Protein 8GM4 (pdb70)

B-factor: mean 48.76, std 15.18, range [22.85, 124.58]

Sequence (530 aa):
FHFKEAWKHAIQKAKHMPDPWAEFHLEDIATERATRHRYNAVTGEWLDDEVLIKMASQPFGRGAMRECFRTKKLSNFLHAQQWKGASNYVAKRYIEPVDRRDVYFEDVRLQMEAKLWGEEYNRHKPPKQVDIMQMCIIELKDRPGKPLFHLEHYIEGKYIKYNSNSGFVRDNIRLTPQAFSHFTFERSGHQLIVVDIQGVGDLYTDPQIHTETGTDFGDGNLGVRGMALFFYSHACNRICESMGLAPFDLSPRERDAVNQAKILRGTEEKCKKIGKSILGKVHLAMVRYHEGGRFCEEEWDQESAVFHLEHAANLGELEAIVGLGLMYSQLPHHILADVSLKETEENKTKGFDYLLKAAEAGDRQSMILVARAFDSGQNLSPDRCQDWLEALHWYNTALEMEPRYMMLAREAEMLFTGGYGLEKDPQRSGDLYTQAAEAAMEAMKGRLANQYYQKAEEAWAQDSEEEIREAFRVFDKDGNGYISAAELRHVMTNLGEKLTDEEVDEMIREADIDGDGQVNYEEFVQMMTAK

GO terms:
  GO:0004686 elongation factor-2 kinase activity (F, IDA)
  GO:0005516 calmodulin binding (F, IDA)
  GO:0046777 protein autophosphorylation (P, IDA)
  GO:0004686 elongation factor-2 kinase activity (F, EXP)
  GO:0004672 protein kinase activity (F, TAS)
  GO:0008135 translation factor activity, RNA binding (F, TAS)
  GO:0005737 cytoplasm (C, TAS)
  GO:0006414 translational elongation (P, TAS)
  GO:0005829 cytosol (C, TAS)

Organism: Homo sapiens (NCBI:txid9606)

Radius of gyration: 32.43 Å; Cα contacts (8 Å, |Δi|>4): 938; chains: 2; bounding box: 92×47×81 Å

Secondary structure (DSSP, 8-state):
-TTHHHHHHHHHHHHHSPPTTGGGTGGGSPPEEEEEEEEETTTTEEEEEEEEEEE-SS-SEE-SSEEEEEEEE--SSSSS--GGGPEEEEEEEESS---HHHHHHHHHHHHHHHHHHHHHHTT--SS--EEPP-EEEE-TTSTT--EEEEEE---S-EEE-B-SSS-B-----HHHHHHHHHHHHHTTTSEEEE--EEETTEE-S-EEEESS--SS-TT--THHHHHHHHHH----HHHHHTTPPPP---HHHHHHHH------S-PPP--HHHHHHHHHHHHHHHHHHHHTTT------HHHHHHHHHHHHHTT-HHHHHHHHHHHTT---STTTT------HHHHHHHHHHHHHHHHTT-HHHHHHHHHHHHH-TT--TTS---HHHHHHHHHHHH----HHHHHHHHHHHHHH-BTTBPP-HHHHHHHHHHHHHHHHHTT-HHHHHHHHHHHHHHHT-/-HHHHHHHHHHHH-TT-SSEE-HHHHHHHHHHTT----HHHHHHHHHHH-SS-SSSEEHHHHHHHHT--

Solvent-accessible surface area: 25428 Å² total

InterPro domains:
  IPR004166 Alpha-type protein kinase, alpha-kinase domain [PF02816] (139-318)
  IPR004166 Alpha-type protein kinase, alpha-kinase domain [PS51158] (116-326)
  IPR004166 Alpha-type protein kinase, alpha-kinase domain [SM00811] (121-318)
  IPR011009 Protein kinase-like domain superfamily [SSF56112] (78-329)
  IPR011990 Tetratricopeptide-like helical domain superfamily [G3DSA:1.25.40.10] (519-724)
  IPR017400 Eukaryotic elongation factor 2 kinase [PIRSF038139] (1-725)
  IPR047588 Eukaryotic elongation factor 2 kinase, alpha-kinase domain [cd16967] (103-318)
  IPR051852 Alpha-type Protein Kinase [PTHR45992] (51-688)

Nearest PDB structures (foldseek):
  8gm4-assembly1_A  TM=1.002E+00  e=3.922E-82  Homo sapiens
  8gm5-assembly1_A  TM=1.001E+00  e=1.102E-78  Homo sapiens
  8fny-assembly2_C  TM=9.872E-01  e=1.372E-74  Homo sapiens
  8fny-assembly1_A  TM=9.871E-01  e=5.506E-74  Homo sapiens
  8fo6-assembly1_A  TM=9.799E-01  e=2.144E-74  Homo sapiens

Structure (mmCIF, N/CA/C/O backbone):
data_8GM4
#
_entry.id   8GM4
#
_cell.length_a   80.544
_cell.length_b   60.684
_cell.length_c   88.704
_cell.angle_alpha   90.000
_cell.angle_beta   111.100
_cell.angle_gamma   90.000
#
_symmetry.space_group_name_H-M   'P 1 21 1'
#
loop_
_entity.id
_entity.type
_entity.pdbx_description
1 polymer 'Eukaryotic elongation factor 2 kinase'
2 polymer Calmodulin-1
3 non-polymer "ADENOSINE-5'-DIPHOSPHATE"
4 non-polymer 7-amino-1-cyclopropyl-3-ethyl-2,4-dioxo-1,2,3,4-tetrahydropyrido[2,3-d]pyrimidine-6-carboxamide
5 non-polymer 'ZINC ION'
6 non-polymer 'CALCIUM ION'
7 water water
#
loop_
_atom_site.group_PDB
_atom_site.id
_atom_site.type_symbol
_atom_site.label_atom_id
_atom_site.label_alt_id
_atom_site.label_comp_id
_atom_site.label_asym_id
_atom_site.label_entity_id
_atom_site.label_seq_id
_atom_site.pdbx_PDB_ins_code
_atom_site.Cartn_x
_atom_site.Cartn_y
_atom_site.Cartn_z
_atom_site.occupancy
_atom_site.B_iso_or_equiv
_atom_site.auth_seq_id
_atom_site.auth_comp_id
_atom_site.auth_asym_id
_atom_site.auth_atom_id
_atom_site.pdbx_PDB_model_num
ATOM 1 N N . PHE A 1 10 ? 32.75902 28.63202 23.19006 1.000 88.75840 79 PHE A N 1
ATOM 2 C CA . PHE A 1 10 ? 32.54451 27.42947 22.39459 1.000 90.55840 79 PHE A CA 1
ATOM 3 C C . PHE A 1 10 ? 33.69020 26.43441 22.57010 1.000 92.98840 79 PHE A C 1
ATOM 4 O O . PHE A 1 10 ? 34.41428 26.13254 21.62060 1.000 86.19840 79 PHE A O 1
ATOM 6 N N . HIS A 1 11 ? 33.84898 25.92738 23.79272 1.000 94.01743 80 HIS A N 1
ATOM 7 C CA . HIS A 1 11 ? 34.86223 24.92108 24.08738 1.000 93.35743 80 HIS A CA 1
ATOM 8 C C . HIS A 1 11 ? 34.44274 23.51915 23.66668 1.000 95.15743 80 HIS A C 1
ATOM 9 O O . HIS A 1 11 ? 35.17583 22.56161 23.93782 1.000 92.86743 80 HIS A O 1
ATOM 11 N N . PHE A 1 12 ? 33.28606 23.37593 23.01772 1.000 90.86923 81 PHE A N 1
ATOM 12 C CA . PHE A 1 12 ? 32.80271 22.08050 22.56190 1.000 85.84923 81 PHE A CA 1
ATOM 13 C C . PHE A 1 12 ? 32.42211 22.09079 21.08636 1.000 80.94923 81 PHE A C 1
ATOM 14 O O . PHE A 1 12 ? 31.85264 21.10573 20.60199 1.000 76.66923 81 PHE A O 1
ATOM 22 N N . LYS A 1 13 ? 32.71444 23.17757 20.36415 1.000 71.55806 82 LYS A N 1
ATOM 23 C CA . LYS A 1 13 ? 32.38759 23.24379 18.94259 1.000 75.34806 82 LYS A CA 1
ATOM 24 C C . LYS A 1 13 ? 33.00044 22.08501 18.16693 1.000 75.82806 82 LYS A C 1
ATOM 25 O O . LYS A 1 13 ? 32.39580 21.59391 17.20668 1.000 74.55806 82 LYS A O 1
ATOM 31 N N . GLU A 1 14 ? 34.18820 21.62723 18.57051 1.000 76.37552 83 GLU A N 1
ATOM 32 C CA . GLU A 1 14 ? 34.79763 20.47737 17.90981 1.000 74.88552 83 GLU A CA 1
ATOM 33 C C . GLU A 1 14 ? 34.02830 19.19635 18.20959 1.000 67.52552 83 GLU A C 1
ATOM 34 O O . GLU A 1 14 ? 33.93355 18.30803 17.35406 1.000 72.08552 83 GLU A O 1
ATOM 36 N N . ALA A 1 15 ? 33.47571 19.08034 19.42045 1.000 74.48066 84 ALA A N 1
ATOM 37 C CA . ALA A 1 15 ? 32.67120 17.90924 19.75422 1.000 74.17066 84 ALA A CA 1
ATOM 38 C C . ALA A 1 15 ? 31.41239 17.84610 18.89776 1.000 67.56066 84 ALA A C 1
ATOM 39 O O . ALA A 1 15 ? 30.96514 16.75724 18.51712 1.000 71.22066 84 ALA A O 1
ATOM 41 N N . TRP A 1 16 ? 30.82640 19.00569 18.58477 1.000 66.62810 85 TRP A N 1
ATOM 42 C CA . TRP A 1 16 ? 29.70833 19.04009 17.64704 1.000 69.70810 85 TRP A CA 1
ATOM 43 C C . TRP A 1 16 ? 30.13709 18.55664 16.26734 1.000 64.10810 85 TRP A C 1
ATOM 44 O O . TRP A 1 16 ? 29.43863 17.75329 15.63778 1.000 64.11810 85 TRP A O 1
ATOM 55 N N . LYS A 1 17 ? 31.29177 19.02914 15.78787 1.000 63.96691 86 LYS A N 1
ATOM 56 C CA . LYS A 1 17 ? 31.75426 18.66762 14.45089 1.000 64.12691 86 LYS A CA 1
ATOM 57 C C . LYS A 1 17 ? 32.07775 17.18227 14.35227 1.000 65.47691 86 LYS A C 1
ATOM 58 O O . LYS A 1 17 ? 31.73300 16.53235 13.35821 1.000 65.44691 86 LYS A O 1
ATOM 64 N N . HIS A 1 18 ? 32.74849 16.63164 15.36728 1.000 66.76217 87 HIS A N 1
ATOM 65 C CA . HIS A 1 18 ? 33.10047 15.21581 15.34187 1.000 65.63217 87 HIS A CA 1
ATOM 66 C C . HIS A 1 18 ? 31.85523 14.34067 15.27877 1.000 77.34217 87 HIS A C 1
ATOM 67 O O . HIS A 1 18 ? 31.85593 13.29047 14.62472 1.000 68.49217 87 HIS A O 1
ATOM 74 N N . ALA A 1 19 ? 30.77909 14.76242 15.94743 1.000 69.61309 88 ALA A N 1
ATOM 75 C CA . ALA A 1 19 ? 29.52974 14.01197 15.88855 1.000 62.41309 88 ALA A CA 1
ATOM 76 C C . ALA A 1 19 ? 28.83447 14.20053 14.54550 1.000 63.87309 88 ALA A C 1
ATOM 77 O O . ALA A 1 19 ? 28.27281 13.24700 13.99332 1.000 65.85309 88 ALA A O 1
ATOM 79 N N . ILE A 1 20 ? 28.85681 15.42403 14.00805 1.000 57.30643 89 ILE A N 1
ATOM 80 C CA . ILE A 1 20 ? 28.25319 15.67751 12.70176 1.000 62.96643 89 ILE A CA 1
ATOM 81 C C . ILE A 1 20 ? 28.92015 14.82025 11.63346 1.000 63.89643 89 ILE A C 1
ATOM 82 O O . ILE A 1 20 ? 28.25263 14.27576 10.74470 1.000 68.74643 89 ILE A O 1
ATOM 87 N N . GLN A 1 21 ? 30.24493 14.67106 11.71334 1.000 69.21485 90 GLN A N 1
ATOM 88 C CA . GLN A 1 21 ? 30.96275 13.90074 10.70307 1.000 73.94485 90 GLN A CA 1
ATOM 89 C C . GLN A 1 21 ? 30.71705 12.40649 10.86336 1.000 69.31485 90 GLN A C 1
ATOM 90 O O . GLN A 1 21 ? 30.58589 11.68616 9.86626 1.000 67.75485 90 GLN A O 1
ATOM 96 N N . LYS A 1 22 ? 30.66409 11.91876 12.10595 1.000 70.52583 91 LYS A N 1
ATOM 97 C CA . LYS A 1 22 ? 30.30071 10.52339 12.32907 1.000 62.88583 91 LYS A CA 1
ATOM 98 C C . LYS A 1 22 ? 28.93048 10.22368 11.73560 1.000 72.22583 91 LYS A C 1
ATOM 99 O O . LYS A 1 22 ? 28.75323 9.22609 11.02871 1.000 72.68583 91 LYS A O 1
ATOM 105 N N . ALA A 1 23 ? 27.95581 11.10383 11.98744 1.000 76.72214 92 ALA A N 1
ATOM 106 C CA . ALA A 1 23 ? 26.60222 10.89586 11.47972 1.000 75.26214 92 ALA A CA 1
ATOM 107 C C . ALA A 1 23 ? 26.57531 10.83507 9.95758 1.000 62.50214 92 ALA A C 1
ATOM 108 O O . ALA A 1 23 ? 25.86277 10.00798 9.37651 1.000 72.94214 92 ALA A O 1
ATOM 110 N N . LYS A 1 24 ? 27.34564 11.70143 9.29284 1.000 71.30722 93 LYS A N 1
ATOM 111 C CA . LYS A 1 24 ? 27.40473 11.67865 7.83493 1.000 71.29722 93 LYS A CA 1
ATOM 112 C C . LYS A 1 24 ? 27.96199 10.36597 7.30085 1.000 59.27722 93 LYS A C 1
ATOM 113 O O . LYS A 1 24 ? 27.80215 10.07566 6.11071 1.000 76.18722 93 LYS A O 1
ATOM 119 N N . HIS A 1 25 ? 28.60786 9.56814 8.15118 1.000 65.02299 94 HIS A N 1
ATOM 120 C CA . HIS A 1 25 ? 29.15733 8.28245 7.75307 1.000 68.72299 94 HIS A CA 1
ATOM 121 C C . HIS A 1 25 ? 28.44299 7.09590 8.38545 1.000 71.67299 94 HIS A C 1
ATOM 122 O O . HIS A 1 25 ? 28.75749 5.95246 8.03756 1.000 68.90299 94 HIS A O 1
ATOM 129 N N . MET A 1 26 ? 27.50189 7.32820 9.29842 1.000 71.05837 95 MET A N 1
ATOM 130 C CA . MET A 1 26 ? 26.72290 6.22732 9.84698 1.000 60.38837 95 MET A CA 1
ATOM 131 C C . MET A 1 26 ? 25.72376 5.72855 8.80687 1.000 61.91837 95 MET A C 1
ATOM 132 O O . MET A 1 26 ? 25.15823 6.52679 8.05245 1.000 64.14837 95 MET A O 1
ATOM 137 N N . PRO A 1 27 ? 25.48702 4.42435 8.73912 1.000 64.27456 96 PRO A N 1
ATOM 138 C CA . PRO A 1 27 ? 24.51019 3.90194 7.78339 1.000 59.45456 96 PRO A CA 1
ATOM 139 C C . PRO A 1 27 ? 23.08511 4.03356 8.29713 1.000 61.56456 96 PRO A C 1
ATOM 140 O O . PRO A 1 27 ? 22.82569 4.05333 9.50338 1.000 56.00456 96 PRO A O 1
ATOM 144 N N . ASP A 1 28 ? 22.15942 4.13652 7.35201 1.000 53.82390 97 ASP A N 1
ATOM 145 C CA . ASP A 1 28 ? 20.73842 4.13790 7.66572 1.000 46.97390 97 ASP A CA 1
ATOM 146 C C . ASP A 1 28 ? 20.35847 2.79678 8.28552 1.000 43.67390 97 ASP A C 1
ATOM 147 O O . ASP A 1 28 ? 20.53758 1.75475 7.63883 1.000 45.20390 97 ASP A O 1
ATOM 152 N N . PRO A 1 29 ? 19.84296 2.76775 9.51860 1.000 46.59426 98 PRO A N 1
ATOM 153 C CA . PRO A 1 29 ? 19.43934 1.48095 10.10909 1.000 43.19426 98 PRO A CA 1
ATOM 154 C C . PRO A 1 29 ? 18.27453 0.82470 9.39328 1.000 38.18426 98 PRO A C 1
ATOM 155 O O . PRO A 1 29 ? 18.04291 -0.37369 9.59341 1.000 41.41426 98 PRO A O 1
ATOM 159 N N . TRP A 1 30 ? 17.54014 1.56413 8.56255 1.000 39.11087 99 TRP A N 1
ATOM 160 C CA . TRP A 1 30 ? 16.39014 1.03400 7.84374 1.000 40.22087 99 TRP A CA 1
ATOM 161 C C . TRP A 1 30 ? 16.68145 0.81089 6.36269 1.000 44.69087 99 TRP A C 1
ATOM 162 O O . TRP A 1 30 ? 15.74801 0.66152 5.56719 1.000 43.22087 99 TRP A O 1
ATOM 173 N N . ALA A 1 31 ? 17.96095 0.78194 5.97757 1.000 35.62914 100 ALA A N 1
ATOM 174 C CA . ALA A 1 31 ? 18.30612 0.60651 4.57049 1.000 44.56914 100 ALA A CA 1
ATOM 175 C C . ALA A 1 31 ? 17.81026 -0.73156 4.04028 1.000 41.96914 100 ALA A C 1
ATOM 176 O O . ALA A 1 31 ? 17.35380 -0.82118 2.89486 1.000 40.18914 100 ALA A O 1
ATOM 178 N N . GLU A 1 32 ? 17.87537 -1.77906 4.86804 1.000 38.34873 101 GLU A N 1
ATOM 179 C CA . GLU A 1 32 ? 17.46935 -3.11496 4.44353 1.000 35.87873 101 GLU A CA 1
ATOM 180 C C . GLU A 1 32 ? 15.99470 -3.18970 4.06794 1.000 43.59873 101 GLU A C 1
ATOM 181 O O . GLU A 1 32 ? 15.59375 -4.12698 3.37021 1.000 39.71873 101 GLU A O 1
ATOM 187 N N . PHE A 1 33 ? 15.17832 -2.23487 4.51647 1.000 38.56167 102 PHE A N 1
ATOM 188 C CA . PHE A 1 33 ? 13.74745 -2.25674 4.24182 1.000 36.90167 102 PHE A CA 1
ATOM 189 C C . PHE A 1 33 ? 13.36903 -1.50688 2.97118 1.000 29.84167 102 PHE A C 1
ATOM 190 O O . PHE A 1 33 ? 12.22514 -1.62911 2.52090 1.000 40.10167 102 PHE A O 1
ATOM 198 N N . HIS A 1 34 ? 14.29599 -0.74464 2.39021 1.000 37.99999 103 HIS A N 1
ATOM 199 C CA . HIS A 1 34 ? 14.11684 -0.11764 1.07891 1.000 42.67999 103 HIS A CA 1
ATOM 200 C C . HIS A 1 34 ? 12.80942 0.67047 1.00123 1.000 39.76999 103 HIS A C 1
ATOM 201 O O . HIS A 1 34 ? 12.02504 0.53905 0.05865 1.000 40.86999 103 HIS A O 1
ATOM 208 N N . LEU A 1 35 ? 12.57673 1.50484 2.01636 1.000 36.54581 104 LEU A N 1
ATOM 209 C CA . LEU A 1 35 ? 11.37552 2.33055 2.03310 1.000 38.13581 104 LEU A CA 1
ATOM 210 C C . LEU A 1 35 ? 11.36444 3.35296 0.90476 1.000 35.01581 104 LEU A C 1
ATOM 211 O O . LEU A 1 35 ? 10.28619 3.81327 0.51483 1.000 38.69581 104 LEU A O 1
ATOM 216 N N . GLU A 1 36 ? 12.53505 3.70591 0.36526 1.000 32.71201 105 GLU A N 1
ATOM 217 C CA . GLU A 1 36 ? 12.59963 4.62909 -0.76287 1.000 37.15201 105 GLU A CA 1
ATOM 218 C C . GLU A 1 36 ? 11.88942 4.09072 -1.99885 1.000 40.09201 105 GLU A C 1
ATOM 219 O O . GLU A 1 36 ? 11.45496 4.88433 -2.84161 1.000 33.91201 105 GLU A O 1
ATOM 225 N N . ASP A 1 37 ? 11.76156 2.76539 -2.12712 1.000 36.09848 106 ASP A N 1
ATOM 226 C CA . ASP A 1 37 ? 11.10241 2.17103 -3.28515 1.000 44.04848 106 ASP A CA 1
ATOM 227 C C . ASP A 1 37 ? 9.58416 2.22476 -3.19572 1.000 40.23848 106 ASP A C 1
ATOM 228 O O . ASP A 1 37 ? 8.91047 2.01708 -4.21113 1.000 37.43848 106 ASP A O 1
ATOM 233 N N . ILE A 1 38 ? 9.03309 2.49113 -2.01118 1.000 39.04223 107 ILE A N 1
ATOM 234 C CA . ILE A 1 38 ? 7.58763 2.57731 -1.85746 1.000 36.05223 107 ILE A CA 1
ATOM 235 C C . ILE A 1 38 ? 7.06969 3.81583 -2.57645 1.000 39.37223 107 ILE A C 1
ATOM 236 O O . ILE A 1 38 ? 7.70729 4.87921 -2.56542 1.000 36.99223 107 ILE A O 1
ATOM 241 N N . ALA A 1 39 ? 5.90895 3.68119 -3.21536 1.000 32.58964 108 ALA A N 1
ATOM 242 C CA . ALA A 1 39 ? 5.31484 4.80427 -3.92690 1.000 37.79964 108 ALA A CA 1
ATOM 243 C C . ALA A 1 39 ? 5.02020 5.94787 -2.96508 1.000 37.02964 108 ALA A C 1
ATOM 244 O O . ALA A 1 39 ? 4.45091 5.74357 -1.88818 1.000 37.62964 108 ALA A O 1
ATOM 246 N N . THR A 1 40 ? 5.41686 7.15299 -3.35971 1.000 35.34379 109 THR A N 1
ATOM 247 C CA . THR A 1 40 ? 5.24847 8.32198 -2.51216 1.000 32.83379 109 THR A CA 1
ATOM 248 C C . THR A 1 40 ? 3.77182 8.67300 -2.36675 1.000 41.54379 109 THR A C 1
ATOM 249 O O . THR A 1 40 ? 2.96835 8.48309 -3.28484 1.000 34.66379 109 THR A O 1
ATOM 253 N N . GLU A 1 41 ? 3.41848 9.18564 -1.19092 1.000 33.47772 110 GLU A N 1
ATOM 254 C CA . GLU A 1 41 ? 2.05031 9.56495 -0.87846 1.000 33.28772 110 GLU A CA 1
ATOM 255 C C . GLU A 1 41 ? 2.02824 10.97453 -0.30413 1.000 31.73772 110 GLU A C 1
ATOM 256 O O . GLU A 1 41 ? 2.96545 11.40009 0.37797 1.000 28.41772 110 GLU A O 1
ATOM 262 N N . ARG A 1 42 ? 0.94929 11.69775 -0.59332 1.000 29.35075 111 ARG A N 1
ATOM 263 C CA . ARG A 1 42 ? 0.76946 13.05436 -0.09359 1.000 28.41075 111 ARG A CA 1
ATOM 264 C C . ARG A 1 42 ? -0.04224 13.03178 1.19277 1.000 37.95075 111 ARG A C 1
ATOM 265 O O . ARG A 1 42 ? -0.97208 12.23362 1.34005 1.000 36.50075 111 ARG A O 1
ATOM 273 N N . ALA A 1 43 ? 0.30829 13.92046 2.11906 1.000 33.24316 112 ALA A N 1
ATOM 274 C CA . ALA A 1 43 ? -0.40428 14.01374 3.38232 1.000 34.85316 112 ALA A CA 1
ATOM 275 C C . ALA A 1 43 ? -0.36712 15.44709 3.88814 1.000 31.75316 112 ALA A C 1
ATOM 276 O O . ALA A 1 43 ? 0.57108 16.19967 3.60982 1.000 31.99316 112 ALA A O 1
ATOM 278 N N . THR A 1 44 ? -1.40213 15.81305 4.63655 1.000 32.90863 113 THR A N 1
ATOM 279 C CA . THR A 1 44 ? -1.43059 17.06101 5.38486 1.000 35.31863 113 THR A CA 1
ATOM 280 C C . THR A 1 44 ? -0.98529 16.76795 6.81270 1.000 35.14863 113 THR A C 1
ATOM 281 O O . THR A 1 44 ? -1.55152 15.89078 7.47519 1.000 31.33863 113 THR A O 1
ATOM 285 N N . ARG A 1 45 ? 0.03235 17.48722 7.27637 1.000 31.80464 114 ARG A N 1
ATOM 286 C CA . ARG A 1 45 ? 0.55836 17.31730 8.62199 1.000 35.59464 114 ARG A CA 1
ATOM 287 C C . ARG A 1 45 ? 0.00458 18.39882 9.54134 1.000 37.11464 114 ARG A C 1
ATOM 288 O O . ARG A 1 45 ? -0.04768 19.57525 9.17137 1.000 31.42464 114 ARG A O 1
ATOM 296 N N . HIS A 1 46 ? -0.41618 17.98976 10.73831 1.000 34.31878 115 HIS A N 1
ATOM 297 C CA . HIS A 1 46 ? -0.91055 18.89853 11.76953 1.000 32.61878 115 HIS A CA 1
ATOM 298 C C . HIS A 1 46 ? 0.02536 18.80888 12.96881 1.000 30.81878 115 HIS A C 1
ATOM 299 O O . HIS A 1 46 ? 0.12493 17.75448 13.60449 1.000 29.40878 115 HIS A O 1
ATOM 306 N N . ARG A 1 47 ? 0.70819 19.90765 13.27724 1.000 28.29315 116 ARG A N 1
ATOM 307 C CA . ARG A 1 47 ? 1.61974 19.97598 14.40948 1.000 33.45315 116 ARG A CA 1
ATOM 308 C C . ARG A 1 47 ? 1.05119 20.92074 15.45807 1.000 35.38315 116 ARG A C 1
ATOM 309 O O . ARG A 1 47 ? 0.48778 21.96729 15.12461 1.000 32.58315 116 ARG A O 1
ATOM 317 N N . TYR A 1 48 ? 1.19609 20.54089 16.72292 1.000 31.99658 117 TYR A N 1
ATOM 318 C CA . TYR A 1 48 ? 0.55659 21.22218 17.83710 1.000 26.59658 117 TYR A CA 1
ATOM 319 C C . TYR A 1 48 ? 1.58937 21.97748 18.66205 1.000 28.70658 117 TYR A C 1
ATOM 320 O O . TYR A 1 48 ? 2.75015 21.56826 18.76375 1.000 29.80658 117 TYR A O 1
ATOM 329 N N . ASN A 1 49 ? 1.15644 23.09634 19.23937 1.000 29.19709 118 ASN A N 1
ATOM 330 C CA . ASN A 1 49 ? 1.94991 23.86028 20.19746 1.000 29.62709 118 ASN A CA 1
ATOM 331 C C . ASN A 1 49 ? 1.18227 23.86334 21.51415 1.000 32.60709 118 ASN A C 1
ATOM 332 O O . ASN A 1 49 ? 0.09618 24.44491 21.60228 1.000 34.40709 118 ASN A O 1
ATOM 337 N N . ALA A 1 50 ? 1.74208 23.20731 22.53341 1.000 33.10025 119 ALA A N 1
ATOM 338 C CA . ALA A 1 50 ? 1.01714 23.03860 23.78822 1.000 32.61025 119 ALA A CA 1
ATOM 339 C C . ALA A 1 50 ? 0.98480 24.32509 24.60521 1.000 34.95025 119 ALA A C 1
ATOM 340 O O . ALA A 1 50 ? 0.04578 24.54044 25.37939 1.000 35.45025 119 ALA A O 1
ATOM 342 N N . VAL A 1 51 ? 1.98699 25.19055 24.44502 1.000 38.06737 120 VAL A N 1
ATOM 343 C CA . VAL A 1 51 ? 1.99904 26.45466 25.17622 1.000 44.34737 120 VAL A CA 1
ATOM 344 C C . VAL A 1 51 ? 0.93946 27.40470 24.62918 1.000 40.05737 120 VAL A C 1
ATOM 345 O O . VAL A 1 51 ? 0.22427 28.06487 25.39151 1.000 37.59737 120 VAL A O 1
ATOM 349 N N . THR A 1 52 ? 0.81751 27.48727 23.30595 1.000 34.74615 121 THR A N 1
ATOM 350 C CA . THR A 1 52 ? -0.15268 28.37227 22.67870 1.000 32.92615 121 THR A CA 1
ATOM 351 C C . THR A 1 52 ? -1.49886 27.70883 22.42011 1.000 34.42615 121 THR A C 1
ATOM 352 O O . THR A 1 52 ? -2.50087 28.41652 22.26782 1.000 34.82615 121 THR A O 1
ATOM 356 N N . GLY A 1 53 ? -1.55202 26.37946 22.37083 1.000 33.96661 122 GLY A N 1
ATOM 357 C CA . GLY A 1 53 ? -2.78141 25.70463 22.00017 1.000 35.49661 122 GLY A CA 1
ATOM 358 C C . GLY A 1 53 ? -3.13854 25.81762 20.53577 1.000 29.56661 122 GLY A C 1
ATOM 359 O O . GLY A 1 53 ? -4.28134 25.54352 20.16010 1.000 39.88661 122 GLY A O 1
ATOM 360 N N . GLU A 1 54 ? -2.19143 26.21043 19.69209 1.000 28.78279 123 GLU A N 1
ATOM 361 C CA . GLU A 1 54 ? -2.45268 26.44300 18.28111 1.000 38.95279 123 GLU A CA 1
ATOM 362 C C . GLU A 1 54 ? -1.88237 25.30719 17.44074 1.000 37.33279 123 GLU A C 1
ATOM 363 O O . GLU A 1 54 ? -0.91692 24.64391 17.83054 1.000 34.69279 123 GLU A O 1
ATOM 369 N N . TRP A 1 55 ? -2.49825 25.08800 16.28309 1.000 33.53271 124 TRP A N 1
ATOM 370 C CA . TRP A 1 55 ? -2.08010 24.06355 15.33858 1.000 30.79271 124 TRP A CA 1
ATOM 371 C C . TRP A 1 55 ? -1.48572 24.71454 14.09615 1.000 36.02271 124 TRP A C 1
ATOM 372 O O . TRP A 1 55 ? -1.95371 25.76779 13.65096 1.000 36.01271 124 TRP A O 1
ATOM 383 N N . LEU A 1 56 ? -0.45047 24.08869 13.54158 1.000 33.45392 125 LEU A N 1
ATOM 384 C CA . LEU A 1 56 ? 0.14404 24.51418 12.27990 1.000 38.01392 125 LEU A CA 1
ATOM 385 C C . LEU A 1 56 ? 0.04394 23.37002 11.28078 1.000 42.63392 125 LEU A C 1
ATOM 386 O O . LEU A 1 56 ? 0.45843 22.24377 11.57667 1.000 33.97392 125 LEU A O 1
ATOM 391 N N . ASP A 1 57 ? -0.50745 23.65812 10.10556 1.000 38.63686 126 ASP A N 1
ATOM 392 C CA . ASP A 1 57 ? -0.70753 22.66209 9.06456 1.000 37.25686 126 ASP A CA 1
ATOM 393 C C . ASP A 1 57 ? 0.22229 22.92726 7.89149 1.000 37.59686 126 ASP A C 1
ATOM 394 O O . ASP A 1 57 ? 0.45370 24.08030 7.51750 1.000 41.32686 126 ASP A O 1
ATOM 399 N N . ASP A 1 58 ? 0.75427 21.85073 7.31530 1.000 31.36183 127 ASP A N 1
ATOM 400 C CA . ASP A 1 58 ? 1.57240 21.94126 6.11128 1.000 28.93183 127 ASP A CA 1
ATOM 401 C C . ASP A 1 58 ? 1.43676 20.63768 5.32993 1.000 42.81183 127 ASP A C 1
ATOM 402 O O . ASP A 1 58 ? 0.88291 19.64924 5.82378 1.000 30.77183 127 ASP A O 1
ATOM 407 N N . GLU A 1 59 ? 1.93964 20.65082 4.09561 1.000 36.85714 128 GLU A N 1
ATOM 408 C CA . GLU A 1 59 ? 1.83233 19.51731 3.19255 1.000 32.88714 128 GLU A CA 1
ATOM 409 C C . GLU A 1 59 ? 3.16655 18.78137 3.15557 1.000 35.91714 128 GLU A C 1
ATOM 410 O O . GLU A 1 59 ? 4.22874 19.40764 3.04663 1.000 31.74714 128 GLU A O 1
ATOM 416 N N . VAL A 1 60 ? 3.11497 17.44963 3.26737 1.000 34.10291 129 VAL A N 1
ATOM 417 C CA . VAL A 1 60 ? 4.31613 16.62776 3.33603 1.000 29.46291 129 VAL A CA 1
ATOM 418 C C . VAL A 1 60 ? 4.18190 15.45656 2.37248 1.000 30.70291 129 VAL A C 1
ATOM 419 O O . VAL A 1 60 ? 3.09166 15.12479 1.90205 1.000 30.74291 129 VAL A O 1
ATOM 423 N N . LEU A 1 61 ? 5.32033 14.83483 2.08293 1.000 28.48894 130 LEU A N 1
ATOM 424 C CA . LEU A 1 61 ? 5.39499 13.63710 1.25942 1.000 34.18894 130 LEU A CA 1
ATOM 425 C C . LEU A 1 61 ? 5.94702 12.49808 2.10412 1.000 39.68894 130 LEU A C 1
ATOM 426 O O . LEU A 1 61 ? 6.95613 12.66922 2.79714 1.000 35.24894 130 LEU A O 1
ATOM 431 N N . ILE A 1 62 ? 5.28363 11.34112 2.05663 1.000 30.21981 131 ILE A N 1
ATOM 432 C CA . ILE A 1 62 ? 5.61677 10.22775 2.93551 1.000 28.99981 131 ILE A CA 1
ATOM 433 C C . ILE A 1 62 ? 5.73788 8.93668 2.13900 1.000 36.01981 131 ILE A C 1
ATOM 434 O O . ILE A 1 62 ? 5.08274 8.74267 1.10902 1.000 32.02981 131 ILE A O 1
ATOM 439 N N . LYS A 1 63 ? 6.58910 8.04470 2.63920 1.000 32.62642 132 LYS A N 1
ATOM 440 C CA . LYS A 1 63 ? 6.71472 6.68046 2.13758 1.000 29.36642 132 LYS A CA 1
ATOM 441 C C . LYS A 1 63 ? 6.55461 5.75503 3.33491 1.000 34.43642 132 LYS A C 1
ATOM 442 O O . LYS A 1 63 ? 7.45200 5.66634 4.17919 1.000 31.14642 132 LYS A O 1
ATOM 448 N N . MET A 1 64 ? 5.41240 5.08493 3.42173 1.000 33.23096 133 MET A N 1
ATOM 449 C CA . MET A 1 64 ? 5.07377 4.26086 4.57188 1.000 30.40096 133 MET A CA 1
ATOM 450 C C . MET A 1 64 ? 5.05424 2.78776 4.19054 1.000 34.13096 133 MET A C 1
ATOM 451 O O . MET A 1 64 ? 4.49681 2.41130 3.15563 1.000 35.77096 133 MET A O 1
ATOM 456 N N . ALA A 1 65 ? 5.66418 1.96130 5.03735 1.000 35.91375 134 ALA A N 1
ATOM 457 C CA . ALA A 1 65 ? 5.63400 0.52187 4.83509 1.000 33.96375 134 ALA A CA 1
ATOM 458 C C . ALA A 1 65 ? 4.20215 0.00579 4.89803 1.000 35.32375 134 ALA A C 1
ATOM 459 O O . ALA A 1 65 ? 3.35415 0.53538 5.62090 1.000 39.68375 134 ALA A O 1
ATOM 461 N N . SER A 1 66 ? 3.93829 -1.04977 4.13110 1.000 38.45139 135 SER A N 1
ATOM 462 C CA . SER A 1 66 ? 2.58941 -1.59143 4.06220 1.000 42.62139 135 SER A CA 1
ATOM 463 C C . SER A 1 66 ? 2.22179 -2.39841 5.29713 1.000 32.47139 135 SER A C 1
ATOM 464 O O . SER A 1 66 ? 1.03262 -2.63097 5.53361 1.000 41.22139 135 SER A O 1
ATOM 467 N N . GLN A 1 67 ? 3.20338 -2.82973 6.08737 1.000 40.94927 136 GLN A N 1
ATOM 468 C CA . GLN A 1 67 ? 2.92777 -3.70067 7.21670 1.000 40.67927 136 GLN A CA 1
ATOM 469 C C . GLN A 1 67 ? 3.57599 -3.16204 8.48362 1.000 39.21927 136 GLN A C 1
ATOM 470 O O . GLN A 1 67 ? 4.68660 -2.61767 8.43245 1.000 37.52927 136 GLN A O 1
ATOM 476 N N . PRO A 1 68 ? 2.91345 -3.30873 9.63239 1.000 34.93718 137 PRO A N 1
ATOM 477 C CA . PRO A 1 68 ? 3.48390 -2.80034 10.88634 1.000 42.53718 137 PRO A CA 1
ATOM 478 C C . PRO A 1 68 ? 4.67345 -3.62948 11.34926 1.000 39.47718 137 PRO A C 1
ATOM 479 O O . PRO A 1 68 ? 4.66009 -4.85970 11.27835 1.000 43.29718 137 PRO A O 1
ATOM 483 N N . PHE A 1 69 ? 5.70229 -2.93952 11.84815 1.000 36.91786 138 PHE A N 1
ATOM 484 C CA . PHE A 1 69 ? 6.88740 -3.58860 12.39992 1.000 34.83786 138 PHE A CA 1
ATOM 485 C C . PHE A 1 69 ? 6.78986 -3.81541 13.90109 1.000 42.34786 138 PHE A C 1
ATOM 486 O O . PHE A 1 69 ? 7.62426 -4.53211 14.46509 1.000 40.28786 138 PHE A O 1
ATOM 494 N N . GLY A 1 70 ? 5.80053 -3.22344 14.55134 1.000 40.38854 139 GLY A N 1
ATOM 495 C CA . GLY A 1 70 ? 5.60945 -3.40833 15.97315 1.000 37.43854 139 GLY A CA 1
ATOM 496 C C . GLY A 1 70 ? 4.24279 -2.90990 16.37285 1.000 36.29854 139 GLY A C 1
ATOM 497 O O . GLY A 1 70 ? 3.62258 -2.10596 15.66797 1.000 39.63854 139 GLY A O 1
ATOM 498 N N . ARG A 1 71 ? 3.77795 -3.39835 17.51644 1.000 38.36237 140 ARG A N 1
ATOM 499 C CA . ARG A 1 71 ? 2.43000 -3.07424 17.95397 1.000 44.08237 140 ARG A CA 1
ATOM 500 C C . ARG A 1 71 ? 2.32917 -3.25047 19.45919 1.000 49.10237 140 ARG A C 1
ATOM 501 O O . ARG A 1 71 ? 3.20083 -3.83949 20.10605 1.000 45.60237 140 ARG A O 1
ATOM 509 N N . GLY A 1 72 ? 1.24178 -2.71733 20.00056 1.000 51.28295 141 GLY A N 1
ATOM 510 C CA . GLY A 1 72 ? 0.79584 -2.95210 21.35291 1.000 41.13295 141 GLY A CA 1
ATOM 511 C C . GLY A 1 72 ? -0.63359 -3.46096 21.34515 1.000 43.60295 141 GLY A C 1
ATOM 512 O O . GLY A 1 72 ? -1.12318 -4.00389 20.35022 1.000 38.30295 141 GLY A O 1
ATOM 513 N N . ALA A 1 73 ? -1.30497 -3.27377 22.48122 1.000 38.73366 142 ALA A N 1
ATOM 514 C CA . ALA A 1 73 ? -2.68750 -3.72401 22.60588 1.000 41.43366 142 ALA A CA 1
ATOM 515 C C . ALA A 1 73 ? -3.63529 -2.86904 21.77104 1.000 40.46366 142 ALA A C 1
ATOM 516 O O . ALA A 1 73 ? -4.62543 -3.38175 21.23437 1.000 41.65366 142 ALA A O 1
ATOM 518 N N . MET A 1 74 ? -3.34685 -1.57518 21.63509 1.000 42.87692 143 MET A N 1
ATOM 519 C CA . MET A 1 74 ? -4.24548 -0.65275 20.95401 1.000 44.71692 143 MET A CA 1
ATOM 520 C C . MET A 1 74 ? -3.68996 -0.07542 19.66157 1.000 38.10692 143 MET A C 1
ATOM 521 O O . MET A 1 74 ? -4.47386 0.26159 18.77226 1.000 44.03692 143 MET A O 1
ATOM 526 N N . ARG A 1 75 ? -2.37073 0.04493 19.52583 1.000 36.17574 144 ARG A N 1
ATOM 527 C CA . ARG A 1 75 ? -1.77702 0.79090 18.42552 1.000 41.97574 144 ARG A CA 1
ATOM 528 C C . ARG A 1 75 ? -0.66664 -0.01137 17.75901 1.000 38.71574 144 ARG A C 1
ATOM 529 O O . ARG A 1 75 ? 0.03839 -0.78871 18.40810 1.000 33.59574 144 ARG A O 1
ATOM 537 N N . GLU A 1 76 ? -0.51775 0.19608 16.44942 1.000 37.68309 145 GLU A N 1
ATOM 538 C CA . GLU A 1 76 ? 0.51884 -0.43621 15.64706 1.000 42.35309 145 GLU A CA 1
ATOM 539 C C . GLU A 1 76 ? 1.38948 0.63125 14.99401 1.000 44.67309 145 GLU A C 1
ATOM 540 O O . GLU A 1 76 ? 0.92571 1.73504 14.68888 1.000 31.99309 145 GLU A O 1
ATOM 546 N N . CYS A 1 77 ? 2.65493 0.28583 14.76681 1.000 34.39436 146 CYS A N 1
ATOM 547 C CA . CYS A 1 77 ? 3.65877 1.21984 14.27675 1.000 33.65436 146 CYS A CA 1
ATOM 548 C C . CYS A 1 77 ? 4.13770 0.80295 12.89215 1.000 36.90436 146 CYS A C 1
ATOM 549 O O . CYS A 1 77 ? 4.35338 -0.38264 12.63257 1.000 33.76436 146 CYS A O 1
ATOM 552 N N . PHE A 1 78 ? 4.31059 1.78518 12.01023 1.000 29.93265 147 PHE A N 1
ATOM 553 C CA . PHE A 1 78 ? 4.75237 1.56425 10.64042 1.000 31.50265 147 PHE A CA 1
ATOM 554 C C . PHE A 1 78 ? 6.03779 2.33708 10.37688 1.000 38.75265 147 PHE A C 1
ATOM 555 O O . PHE A 1 78 ? 6.16207 3.50430 10.76464 1.000 33.89265 147 PHE A O 1
ATOM 563 N N . ARG A 1 79 ? 6.98300 1.69211 9.69659 1.000 32.33801 148 ARG A N 1
ATOM 564 C CA . ARG A 1 79 ? 8.21985 2.36353 9.32039 1.000 32.70801 148 ARG A CA 1
ATOM 565 C C . ARG A 1 79 ? 7.94297 3.36091 8.20242 1.000 32.99801 148 ARG A C 1
ATOM 566 O O . ARG A 1 79 ? 7.33459 3.01646 7.18461 1.000 34.75801 148 ARG A O 1
ATOM 574 N N . THR A 1 80 ? 8.38343 4.60296 8.39190 1.000 29.61988 149 THR A N 1
ATOM 575 C CA . THR A 1 80 ? 8.01671 5.68012 7.48419 1.000 32.93988 149 THR A CA 1
ATOM 576 C C . THR A 1 80 ? 9.21773 6.57049 7.20480 1.000 32.84988 149 THR A C 1
ATOM 577 O O . THR A 1 80 ? 10.04445 6.81666 8.08867 1.000 36.29988 149 THR A O 1
ATOM 581 N N . LYS A 1 81 ? 9.30897 7.04287 5.96688 1.000 33.43014 150 LYS A N 1
ATOM 582 C CA . LYS A 1 81 ? 10.25979 8.07118 5.58292 1.000 31.23014 150 LYS A CA 1
ATOM 583 C C . LYS A 1 81 ? 9.47854 9.29479 5.12962 1.000 35.61014 150 LYS A C 1
ATOM 584 O O . LYS A 1 81 ? 8.41666 9.17016 4.51009 1.000 33.36014 150 LYS A O 1
ATOM 590 N N . LYS A 1 82 ? 9.99103 10.47583 5.46292 1.000 35.12495 151 LYS A N 1
ATOM 591 C CA . LYS A 1 82 ? 9.31387 11.71745 5.12384 1.000 35.51495 151 LYS A CA 1
ATOM 592 C C . LYS A 1 82 ? 10.35416 12.78063 4.81297 1.000 32.21495 151 LYS A C 1
ATOM 593 O O . LYS A 1 82 ? 11.38797 12.85929 5.48093 1.000 35.45495 151 LYS A O 1
ATOM 599 N N . LEU A 1 83 ? 10.07625 13.59034 3.79566 1.000 30.50784 152 LEU A N 1
ATOM 600 C CA . LEU A 1 83 ? 10.94897 14.70460 3.45758 1.000 36.93784 152 LEU A CA 1
ATOM 601 C C . LEU A 1 83 ? 10.74526 15.85098 4.44049 1.000 37.52784 152 LEU A C 1
ATOM 602 O O . LEU A 1 83 ? 9.62029 16.14016 4.85822 1.000 34.13784 152 LEU A O 1
ATOM 607 N N . SER A 1 84 ? 11.84549 16.49774 4.81278 1.000 35.46561 153 SER A N 1
ATOM 608 C CA . SER A 1 84 ? 11.79195 17.64464 5.70572 1.000 37.27561 153 SER A CA 1
ATOM 609 C C . SER A 1 84 ? 11.34645 18.89341 4.95726 1.000 41.45561 153 SER A C 1
ATOM 610 O O . SER A 1 84 ? 11.77271 19.14162 3.82627 1.000 41.18561 153 SER A O 1
ATOM 613 N N . ASN A 1 85 ? 10.48279 19.68203 5.59785 1.000 38.92125 154 ASN A N 1
ATOM 614 C CA . ASN A 1 85 ? 10.12907 21.00778 5.10926 1.000 36.90125 154 ASN A CA 1
ATOM 615 C C . ASN A 1 85 ? 10.95014 22.09952 5.77847 1.000 44.69125 154 ASN A C 1
ATOM 616 O O . ASN A 1 85 ? 10.74931 23.28358 5.48792 1.000 38.91125 154 ASN A O 1
ATOM 621 N N . PHE A 1 86 ? 11.85350 21.72186 6.68390 1.000 34.24146 155 PHE A N 1
ATOM 622 C CA . PHE A 1 86 ? 12.83777 22.64916 7.22668 1.000 41.72146 155 PHE A CA 1
ATOM 623 C C . PHE A 1 86 ? 14.04640 22.73993 6.30663 1.000 45.95146 155 PHE A C 1
ATOM 624 O O . PHE A 1 86 ? 14.57903 23.83104 6.07136 1.000 50.50146 155 PHE A O 1
ATOM 632 N N . LEU A 1 87 ? 14.48587 21.60057 5.78165 1.000 43.30880 156 LEU A N 1
ATOM 633 C CA . LEU A 1 87 ? 15.46169 21.59158 4.70804 1.000 48.73880 156 LEU A CA 1
ATOM 634 C C . LEU A 1 87 ? 14.81516 22.09033 3.42020 1.000 50.35880 156 LEU A C 1
ATOM 635 O O . LEU A 1 87 ? 13.59284 22.05661 3.25085 1.000 54.40880 156 LEU A O 1
ATOM 640 N N . HIS A 1 88 ? 15.65352 22.56054 2.50349 1.000 51.05891 157 HIS A N 1
ATOM 641 C CA . HIS A 1 88 ? 15.17240 23.18819 1.27961 1.000 57.63891 157 HIS A CA 1
ATOM 642 C C . HIS A 1 88 ? 15.15048 22.24682 0.08449 1.000 59.38891 157 HIS A C 1
ATOM 643 O O . HIS A 1 88 ? 14.23540 22.32910 -0.74061 1.000 55.71891 157 HIS A O 1
ATOM 650 N N . ALA A 1 89 ? 16.12861 21.34766 -0.02956 1.000 46.62314 158 ALA A N 1
ATOM 651 C CA . ALA A 1 89 ? 16.20624 20.42593 -1.15438 1.000 63.22314 158 ALA A CA 1
ATOM 652 C C . ALA A 1 89 ? 16.70334 19.05968 -0.67663 1.000 71.59314 158 ALA A C 1
ATOM 653 O O . ALA A 1 89 ? 17.74165 18.55606 -1.09567 1.000 68.18314 158 ALA A O 1
ATOM 655 N N . GLN A 1 90 ? 15.94482 18.43708 0.22201 1.000 64.79932 159 GLN A N 1
ATOM 656 C CA . GLN A 1 90 ? 16.27603 17.09317 0.67404 1.000 60.98932 159 GLN A CA 1
ATOM 657 C C . GLN A 1 90 ? 15.82311 16.07674 -0.36544 1.000 53.22932 159 GLN A C 1
ATOM 658 O O . GLN A 1 90 ? 14.69142 16.13768 -0.85714 1.000 45.64932 159 GLN A O 1
ATOM 664 N N . GLN A 1 91 ? 16.71637 15.16010 -0.71500 1.000 55.52120 160 GLN A N 1
ATOM 665 C CA . GLN A 1 91 ? 16.36930 14.03098 -1.56037 1.000 52.50120 160 GLN A CA 1
ATOM 666 C C . GLN A 1 91 ? 15.96601 12.84384 -0.69155 1.000 42.98120 160 GLN A C 1
ATOM 667 O O . GLN A 1 91 ? 16.32577 12.75608 0.48478 1.000 42.84120 160 GLN A O 1
ATOM 673 N N . TRP A 1 92 ? 15.20482 11.92315 -1.28954 1.000 40.23073 161 TRP A N 1
ATOM 674 C CA . TRP A 1 92 ? 14.73875 10.75194 -0.55328 1.000 44.73073 161 TRP A CA 1
ATOM 675 C C . TRP A 1 92 ? 15.88800 9.90969 -0.01464 1.000 48.71073 161 TRP A C 1
ATOM 676 O O . TRP A 1 92 ? 15.69709 9.17701 0.96185 1.000 52.77073 161 TRP A O 1
ATOM 687 N N . LYS A 1 93 ? 17.07698 10.00454 -0.61807 1.000 46.52174 162 LYS A N 1
ATOM 688 C CA . LYS A 1 93 ? 18.22374 9.25213 -0.11731 1.000 55.31174 162 LYS A CA 1
ATOM 689 C C . LYS A 1 93 ? 18.63443 9.71236 1.27580 1.000 48.45174 162 LYS A C 1
ATOM 690 O O . LYS A 1 93 ? 19.22479 8.93772 2.03746 1.000 47.78174 162 LYS A O 1
ATOM 693 N N . GLY A 1 94 ? 18.33849 10.96316 1.62471 1.000 39.96435 163 GLY A N 1
ATOM 694 C CA . GLY A 1 94 ? 18.65349 11.49625 2.93244 1.000 47.22435 163 GLY A CA 1
ATOM 695 C C . GLY A 1 94 ? 17.46970 11.72089 3.84544 1.000 51.80435 163 GLY A C 1
ATOM 696 O O . GLY A 1 94 ? 17.62355 12.38652 4.87701 1.000 44.20435 163 GLY A O 1
ATOM 697 N N . ALA A 1 95 ? 16.29344 11.19387 3.51350 1.000 46.37475 164 ALA A N 1
ATOM 698 C CA . ALA A 1 95 ? 15.11807 11.40796 4.34489 1.000 46.48475 164 ALA A CA 1
ATOM 699 C C . ALA A 1 95 ? 15.29653 10.75122 5.70728 1.000 44.02475 164 ALA A C 1
ATOM 700 O O . ALA A 1 95 ? 15.86479 9.66085 5.82222 1.000 38.08475 164 ALA A O 1
ATOM 702 N N . SER A 1 96 ? 14.81524 11.43077 6.74598 1.000 43.40387 165 SER A N 1
ATOM 703 C CA . SER A 1 96 ? 14.88147 10.88723 8.09170 1.000 43.95387 165 SER A CA 1
ATOM 704 C C . SER A 1 96 ? 13.89565 9.73187 8.24662 1.000 39.96387 165 SER A C 1
ATOM 705 O O . SER A 1 96 ? 12.99784 9.52120 7.42413 1.000 36.34387 165 SER A O 1
ATOM 708 N N . ASN A 1 97 ? 14.07419 8.98027 9.32709 1.000 31.58160 166 ASN A N 1
ATOM 709 C CA . ASN A 1 97 ? 13.24524 7.82420 9.63191 1.000 33.55160 166 ASN A CA 1
ATOM 710 C C . ASN A 1 97 ? 12.18769 8.20784 10.65821 1.000 36.30160 166 ASN A C 1
ATOM 711 O O . ASN A 1 97 ? 12.50079 8.82567 11.68126 1.000 28.37160 166 ASN A O 1
ATOM 716 N N . TYR A 1 98 ? 10.93917 7.84746 10.37707 1.000 37.15473 167 TYR A N 1
ATOM 717 C CA . TYR A 1 98 ? 9.81675 8.18481 11.23469 1.000 29.68473 167 TYR A CA 1
ATOM 718 C C . TYR A 1 98 ? 9.00651 6.93184 11.52570 1.000 36.80473 167 TYR A C 1
ATOM 719 O O . TYR A 1 98 ? 9.06000 5.94383 10.78985 1.000 30.07473 167 TYR A O 1
ATOM 728 N N . VAL A 1 99 ? 8.24610 6.98847 12.61356 1.000 29.57585 168 VAL A N 1
ATOM 729 C CA . VAL A 1 99 ? 7.34960 5.91195 13.00990 1.000 31.76585 168 VAL A CA 1
ATOM 730 C C . VAL A 1 99 ? 5.92629 6.44416 12.93575 1.000 31.84585 168 VAL A C 1
ATOM 731 O O . VAL A 1 99 ? 5.58008 7.40701 13.63177 1.000 35.72585 168 VAL A O 1
ATOM 735 N N . ALA A 1 100 ? 5.11063 5.83303 12.08431 1.000 29.10227 169 ALA A N 1
ATOM 736 C CA . ALA A 1 100 ? 3.70281 6.18383 11.96035 1.000 25.82227 169 ALA A CA 1
ATOM 737 C C . ALA A 1 100 ? 2.87266 5.21351 12.78731 1.000 27.88227 169 ALA A C 1
ATOM 738 O O . ALA A 1 100 ? 3.07747 3.99676 12.71383 1.000 37.35227 169 ALA A O 1
ATOM 740 N N . LYS A 1 101 ? 1.94326 5.75055 13.57284 1.000 27.64371 170 LYS A N 1
ATOM 741 C CA . LYS A 1 101 ? 1.13133 4.95290 14.47968 1.000 32.29371 170 LYS A CA 1
ATOM 742 C C . LYS A 1 101 ? -0.34718 5.17218 14.19361 1.000 33.83371 170 LYS A C 1
ATOM 743 O O . LYS A 1 101 ? -0.77397 6.28984 13.88589 1.000 29.29371 170 LYS A O 1
ATOM 749 N N . ARG A 1 102 ? -1.12196 4.09520 14.29324 1.000 29.60894 171 ARG A N 1
ATOM 750 C CA . ARG A 1 102 ? -2.56641 4.15407 14.13877 1.000 33.82894 171 ARG A CA 1
ATOM 751 C C . ARG A 1 102 ? -3.19849 3.13835 15.07895 1.000 39.96894 171 ARG A C 1
ATOM 752 O O . ARG A 1 102 ? -2.57614 2.14360 15.46126 1.000 41.89894 171 ARG A O 1
ATOM 760 N N . TYR A 1 103 ? -4.44472 3.40559 15.45861 1.000 34.68290 172 TYR A N 1
ATOM 761 C CA . TYR A 1 103 ? -5.19174 2.45642 16.27109 1.000 42.03290 172 TYR A CA 1
ATOM 762 C C . TYR A 1 103 ? -5.56489 1.23762 15.43392 1.000 44.65290 172 TYR A C 1
ATOM 763 O O . TYR A 1 103 ? -5.99244 1.36900 14.28208 1.000 38.17290 172 TYR A O 1
ATOM 772 N N . ILE A 1 104 ? -5.38180 0.04619 16.00920 1.000 41.35091 173 ILE A N 1
ATOM 773 C CA . ILE A 1 104 ? -5.71496 -1.18224 15.29164 1.000 42.30091 173 ILE A CA 1
ATOM 774 C C . ILE A 1 104 ? -7.20733 -1.22612 14.99177 1.000 38.05091 173 ILE A C 1
ATOM 775 O O . ILE A 1 104 ? -7.62536 -1.44699 13.84895 1.000 43.82091 173 ILE A O 1
ATOM 780 N N . GLU A 1 105 ? -8.02944 -1.00629 16.01108 1.000 43.33597 174 GLU A N 1
ATOM 781 C CA . GLU A 1 105 ? -9.45946 -0.84698 15.79034 1.000 46.71597 174 GLU A CA 1
ATOM 782 C C . GLU A 1 105 ? -9.78189 0.62151 15.51816 1.000 47.88597 174 GLU A C 1
ATOM 783 O O . GLU A 1 105 ? -9.15017 1.51203 16.09635 1.000 50.10597 174 GLU A O 1
ATOM 789 N N . PRO A 1 106 ? -10.74142 0.89910 14.63612 1.000 49.60548 175 PRO A N 1
ATOM 790 C CA . PRO A 1 106 ? -11.05316 2.29441 14.30300 1.000 44.94548 175 PRO A CA 1
ATOM 791 C C . PRO A 1 106 ? -11.52406 3.07714 15.51794 1.000 53.84548 175 PRO A C 1
ATOM 792 O O . PRO A 1 106 ? -12.26047 2.57122 16.36770 1.000 54.94548 175 PRO A O 1
ATOM 796 N N . VAL A 1 107 ? -11.07640 4.32767 15.59579 1.000 51.66084 176 VAL A N 1
ATOM 797 C CA . VAL A 1 107 ? -11.48217 5.25009 16.64500 1.000 44.81084 176 VAL A CA 1
ATOM 798 C C . VAL A 1 107 ? -11.96876 6.53383 15.99033 1.000 40.35084 176 VAL A C 1
ATOM 799 O O . VAL A 1 107 ? -11.82105 6.73959 14.78256 1.000 38.27084 176 VAL A O 1
ATOM 803 N N . ASP A 1 108 ? -12.54972 7.40464 16.81000 1.000 51.03324 177 ASP A N 1
ATOM 804 C CA . ASP A 1 108 ? -12.97926 8.69619 16.31366 1.000 42.06324 177 ASP A CA 1
ATOM 805 C C . ASP A 1 108 ? -11.76025 9.53434 15.98256 1.000 38.41324 177 ASP A C 1
ATOM 806 O O . ASP A 1 108 ? -10.70682 9.38921 16.59994 1.000 43.54324 177 ASP A O 1
ATOM 811 N N A ARG A 1 109 ? -11.90355 10.39895 14.97041 0.456 37.19238 178 ARG A N 1
ATOM 812 N N B ARG A 1 109 ? -11.91536 10.41753 14.99127 0.544 37.19238 178 ARG A N 1
ATOM 813 C CA A ARG A 1 109 ? -10.78309 11.23191 14.52687 0.456 41.00238 178 ARG A CA 1
ATOM 814 C CA B ARG A 1 109 ? -10.78853 11.22978 14.53280 0.544 41.00238 178 ARG A CA 1
ATOM 815 C C A ARG A 1 109 ? -10.24030 12.09803 15.65976 0.456 35.66238 178 ARG A C 1
ATOM 816 C C B ARG A 1 109 ? -10.23455 12.09341 15.65279 0.544 35.66238 178 ARG A C 1
ATOM 817 O O A ARG A 1 109 ? -9.03107 12.32971 15.75451 0.456 36.16238 178 ARG A O 1
ATOM 818 O O B ARG A 1 109 ? -9.01425 12.28373 15.75390 0.544 36.16238 178 ARG A O 1
ATOM 833 N N . ASP A 1 110 ? -11.11935 12.59410 16.52356 1.000 35.59358 179 ASP A N 1
ATOM 834 C CA . ASP A 1 110 ? -10.69879 13.48927 17.59836 1.000 37.58358 179 ASP A CA 1
ATOM 835 C C . ASP A 1 110 ? -9.73821 12.82045 18.57000 1.000 36.14358 179 ASP A C 1
ATOM 836 O O . ASP A 1 110 ? -8.92670 13.50080 19.20778 1.000 35.43358 179 ASP A O 1
ATOM 838 N N . VAL A 1 111 ? -9.77629 11.49355 18.65908 1.000 33.54031 180 VAL A N 1
ATOM 839 C CA . VAL A 1 111 ? -8.83936 10.76944 19.51069 1.000 29.15031 180 VAL A CA 1
ATOM 840 C C . VAL A 1 111 ? -7.40013 11.06858 19.10016 1.000 31.98031 180 VAL A C 1
ATOM 841 O O . VAL A 1 111 ? -6.52279 11.30024 19.94485 1.000 35.14031 180 VAL A O 1
ATOM 845 N N . TYR A 1 112 ? -7.13865 11.08036 17.78635 1.000 29.34519 181 TYR A N 1
ATOM 846 C CA . TYR A 1 112 ? -5.78994 11.36462 17.30546 1.000 35.33519 181 TYR A CA 1
ATOM 847 C C . TYR A 1 112 ? -5.33503 12.75454 17.73306 1.000 29.34519 181 TYR A C 1
ATOM 848 O O . TYR A 1 112 ? -4.17918 12.94052 18.13186 1.000 28.99519 181 TYR A O 1
ATOM 857 N N . PHE A 1 113 ? -6.23920 13.73696 17.68653 1.000 30.05878 182 PHE A N 1
ATOM 858 C CA . PHE A 1 113 ? -5.88309 15.09814 18.08080 1.000 33.10878 182 PHE A CA 1
ATOM 859 C C . PHE A 1 113 ? -5.69319 15.21107 19.58818 1.000 34.10878 182 PHE A C 1
ATOM 860 O O . PHE A 1 113 ? -4.77036 15.89100 20.05201 1.000 32.73878 182 PHE A O 1
ATOM 868 N N . GLU A 1 114 ? -6.55383 14.55291 20.37009 1.000 35.42386 183 GLU A N 1
ATOM 869 C CA . GLU A 1 114 ? -6.39842 14.59134 21.81980 1.000 39.17386 183 GLU A CA 1
ATOM 870 C C . GLU A 1 114 ? -5.14258 13.85429 22.26559 1.000 31.75386 183 GLU A C 1
ATOM 871 O O . GLU A 1 114 ? -4.53376 14.22876 23.27414 1.000 30.00386 183 GLU A O 1
ATOM 877 N N . ASP A 1 115 ? -4.73401 12.81734 21.52738 1.000 26.10342 184 ASP A N 1
ATOM 878 C CA . ASP A 1 115 ? -3.50082 12.11419 21.86693 1.000 28.62342 184 ASP A CA 1
ATOM 879 C C . ASP A 1 115 ? -2.28537 13.01203 21.67202 1.000 31.03342 184 ASP A C 1
ATOM 880 O O . ASP A 1 115 ? -1.31964 12.93480 22.44124 1.000 35.33342 184 ASP A O 1
ATOM 885 N N . VAL A 1 116 ? -2.30943 13.86397 20.64360 1.000 29.09464 185 VAL A N 1
ATOM 886 C CA . VAL A 1 116 ? -1.22562 14.82359 20.45709 1.000 29.44464 185 VAL A CA 1
ATOM 887 C C . VAL A 1 116 ? -1.19398 15.82219 21.60980 1.000 26.80464 185 VAL A C 1
ATOM 888 O O . VAL A 1 116 ? -0.12462 16.13530 22.14560 1.000 30.03464 185 VAL A O 1
ATOM 892 N N . ARG A 1 117 ? -2.35989 16.33115 22.01813 1.000 28.32382 186 ARG A N 1
ATOM 893 C CA . ARG A 1 117 ? -2.40522 17.21189 23.18395 1.000 32.54382 186 ARG A CA 1
ATOM 894 C C . ARG A 1 117 ? -1.82214 16.52344 24.41218 1.000 36.48382 186 ARG A C 1
ATOM 895 O O . ARG A 1 117 ? -1.05932 17.13313 25.17095 1.000 31.18382 186 ARG A O 1
ATOM 903 N N . LEU A 1 118 ? -2.15933 15.24575 24.60834 1.000 31.26304 187 LEU A N 1
ATOM 904 C CA . LEU A 1 118 ? -1.59765 14.45954 25.70338 1.000 27.14304 187 LEU A CA 1
ATOM 905 C C . LEU A 1 118 ? -0.07447 14.43928 25.64478 1.000 29.72304 187 LEU A C 1
ATOM 906 O O . LEU A 1 118 ? 0.60387 14.81170 26.60892 1.000 31.79304 187 LEU A O 1
ATOM 911 N N . GLN A 1 119 ? 0.47917 13.97447 24.52111 1.000 28.56983 188 GLN A N 1
ATOM 912 C CA . GLN A 1 119 ? 1.92675 13.82021 24.40976 1.000 30.78983 188 GLN A CA 1
ATOM 913 C C . GLN A 1 119 ? 2.64792 15.15193 24.58953 1.000 29.13983 188 GLN A C 1
ATOM 914 O O . GLN A 1 119 ? 3.65776 15.22692 25.30040 1.000 32.65983 188 GLN A O 1
ATOM 920 N N . MET A 1 120 ? 2.14362 16.21682 23.95959 1.000 26.06480 189 MET A N 1
ATOM 921 C CA . MET A 1 120 ? 2.80575 17.51422 24.07389 1.000 37.52480 189 MET A CA 1
ATOM 922 C C . MET A 1 120 ? 2.67208 18.09956 25.47470 1.000 33.46480 189 MET A C 1
ATOM 923 O O . MET A 1 120 ? 3.58426 18.79086 25.94169 1.000 34.75480 189 MET A O 1
ATOM 928 N N . GLU A 1 121 ? 1.55872 17.83142 26.16279 1.000 27.81500 190 GLU A N 1
ATOM 929 C CA . GLU A 1 121 ? 1.44993 18.24066 27.55935 1.000 37.64500 190 GLU A CA 1
ATOM 930 C C . GLU A 1 121 ? 2.43170 17.47023 28.43492 1.000 32.14500 190 GLU A C 1
ATOM 931 O O . GLU A 1 121 ? 3.06112 18.04895 29.32731 1.000 35.93500 190 GLU A O 1
ATOM 937 N N . ALA A 1 122 ? 2.57853 16.16421 28.19547 1.000 25.31506 191 ALA A N 1
ATOM 938 C CA . ALA A 1 122 ? 3.58064 15.39681 28.92636 1.000 30.49506 191 ALA A CA 1
ATOM 939 C C . ALA A 1 122 ? 4.99188 15.86522 28.59522 1.000 26.44506 191 ALA A C 1
ATOM 940 O O . ALA A 1 122 ? 5.87800 15.81185 29.45569 1.000 39.02506 191 ALA A O 1
ATOM 942 N N . LYS A 1 123 ? 5.21898 16.32801 27.36258 1.000 27.78290 192 LYS A N 1
ATOM 943 C CA . LYS A 1 123 ? 6.51693 16.89729 27.01144 1.000 32.98290 192 LYS A CA 1
ATOM 944 C C . LYS A 1 123 ? 6.80799 18.14611 27.83783 1.000 33.62290 192 LYS A C 1
ATOM 945 O O . LYS A 1 123 ? 7.95588 18.38653 28.23091 1.000 33.19290 192 LYS A O 1
ATOM 951 N N . LEU A 1 124 ? 5.77739 18.94987 28.11851 1.000 28.74827 193 LEU A N 1
ATOM 952 C CA . LEU A 1 124 ? 5.96229 20.11619 28.97748 1.000 37.62827 193 LEU A CA 1
ATOM 953 C C . LEU A 1 124 ? 6.34891 19.70558 30.39278 1.000 34.20827 193 LEU A C 1
ATOM 954 O O . LEU A 1 124 ? 7.16942 20.37109 31.03640 1.000 39.97827 193 LEU A O 1
ATOM 959 N N . TRP A 1 125 ? 5.77004 18.61009 30.89240 1.000 35.91525 194 TRP A N 1
ATOM 960 C CA . TRP A 1 125 ? 6.10105 18.14326 32.23356 1.000 33.58525 194 TRP A CA 1
ATOM 961 C C . TRP A 1 125 ? 7.51809 17.59342 32.30205 1.000 29.68525 194 TRP A C 1
ATOM 962 O O . TRP A 1 125 ? 8.18266 17.72571 33.33632 1.000 38.86525 194 TRP A O 1
ATOM 973 N N . GLY A 1 126 ? 7.99775 16.97704 31.22085 1.000 31.61242 195 GLY A N 1
ATOM 974 C CA . GLY A 1 126 ? 9.40075 16.60480 31.16682 1.000 33.95242 195 GLY A CA 1
ATOM 975 C C . GLY A 1 126 ? 10.31517 17.81001 31.26966 1.000 38.42242 195 GLY A C 1
ATOM 976 O O . GLY A 1 126 ? 11.34353 17.76646 31.94863 1.000 36.20242 195 GLY A O 1
ATOM 977 N N . GLU A 1 127 ? 9.94436 18.90894 30.60720 1.000 32.22427 196 GLU A N 1
ATOM 978 C CA . GLU A 1 127 ? 10.74493 20.12535 30.68549 1.000 36.22427 196 GLU A CA 1
ATOM 979 C C . GLU A 1 127 ? 10.71192 20.73320 32.08007 1.000 36.53427 196 GLU A C 1
ATOM 980 O O . GLU A 1 127 ? 11.70576 21.32242 32.51929 1.000 40.66427 196 GLU A O 1
ATOM 986 N N . GLU A 1 128 ? 9.58293 20.61188 32.78325 1.000 41.03016 197 GLU A N 1
ATOM 987 C CA . GLU A 1 128 ? 9.52459 21.06075 34.17071 1.000 36.79016 197 GLU A CA 1
ATOM 988 C C . GLU A 1 128 ? 10.41350 20.20117 35.05976 1.000 35.59016 197 GLU A C 1
ATOM 989 O O . GLU A 1 128 ? 11.13260 20.72300 35.92012 1.000 37.55016 197 GLU A O 1
ATOM 995 N N . TYR A 1 129 ? 10.37986 18.88110 34.85577 1.000 34.04376 198 TYR A N 1
ATOM 996 C CA . TYR A 1 129 ? 11.24485 17.97553 35.60513 1.000 40.95376 198 TYR A CA 1
ATOM 997 C C . TYR A 1 129 ? 12.71586 18.30076 35.37572 1.000 43.88376 198 TYR A C 1
ATOM 998 O O . TYR A 1 129 ? 13.52247 18.26207 36.31318 1.000 52.25376 198 TYR A O 1
ATOM 1007 N N . ASN A 1 130 ? 13.08213 18.62984 34.13357 1.000 40.58439 199 ASN A N 1
ATOM 1008 C CA . ASN A 1 130 ? 14.47237 18.95127 33.82645 1.000 46.12439 199 ASN A CA 1
ATOM 1009 C C . ASN A 1 130 ? 14.90126 20.26346 34.46832 1.000 40.02439 199 ASN A C 1
ATOM 1010 O O . ASN A 1 130 ? 16.09387 20.46655 34.72292 1.000 43.09439 199 ASN A O 1
ATOM 1015 N N . ARG A 1 131 ? 13.95309 21.16396 34.73280 1.000 48.63979 200 ARG A N 1
ATOM 1016 C CA . ARG A 1 131 ? 14.28686 22.43878 35.35466 1.000 52.56979 200 ARG A CA 1
ATOM 1017 C C . ARG A 1 131 ? 14.62136 22.30369 36.83326 1.000 43.71979 200 ARG A C 1
ATOM 1018 O O . ARG A 1 131 ? 15.08171 23.27825 37.43646 1.000 52.14979 200 ARG A O 1
ATOM 1026 N N . HIS A 1 132 ? 14.40550 21.13108 37.42818 1.000 48.27307 201 HIS A N 1
ATOM 1027 C CA . HIS A 1 132 ? 14.78446 20.87239 38.80882 1.000 47.21307 201 HIS A CA 1
ATOM 1028 C C . HIS A 1 132 ? 16.13360 20.17372 38.91327 1.000 47.87307 201 HIS A C 1
ATOM 1029 O O . HIS A 1 132 ? 16.45778 19.61522 39.96674 1.000 50.66307 201 HIS A O 1
ATOM 1036 N N . LYS A 1 133 ? 16.92448 20.20566 37.83749 1.000 48.85924 202 LYS A N 1
ATOM 1037 C CA . LYS A 1 133 ? 18.28163 19.67508 37.76632 1.000 48.94924 202 LYS A CA 1
ATOM 1038 C C . LYS A 1 133 ? 18.34482 18.21804 38.21386 1.000 53.74924 202 LYS A C 1
ATOM 1039 O O . LYS A 1 133 ? 18.97828 17.91029 39.23098 1.000 61.31924 202 LYS A O 1
ATOM 1044 N N . PRO A 1 134 ? 17.71901 17.29661 37.48608 1.000 55.54120 203 PRO A N 1
ATOM 1045 C CA . PRO A 1 134 ? 17.76514 15.88637 37.87502 1.000 48.25120 203 PRO A CA 1
ATOM 1046 C C . PRO A 1 134 ? 19.09057 15.26219 37.48109 1.000 48.70120 203 PRO A C 1
ATOM 1047 O O . PRO A 1 134 ? 19.85293 15.84970 36.69870 1.000 57.36120 203 PRO A O 1
ATOM 1051 N N . PRO A 1 135 ? 19.40931 14.07566 38.00733 1.000 58.44688 204 PRO A N 1
ATOM 1052 C CA . PRO A 1 135 ? 20.63176 13.39094 37.55031 1.000 54.13688 204 PRO A CA 1
ATOM 1053 C C . PRO A 1 135 ? 20.62228 13.08405 36.06249 1.000 60.24688 204 PRO A C 1
ATOM 1054 O O . PRO A 1 135 ? 21.63668 13.28969 35.38394 1.000 56.15688 204 PRO A O 1
ATOM 1058 N N . LYS A 1 136 ? 19.50026 12.60009 35.53393 1.000 54.59958 205 LYS A N 1
ATOM 1059 C CA . LYS A 1 136 ? 19.34408 12.34381 34.10837 1.000 46.46958 205 LYS A CA 1
ATOM 1060 C C . LYS A 1 136 ? 18.10782 13.07745 33.61259 1.000 48.58958 205 LYS A C 1
ATOM 1061 O O . LYS A 1 136 ? 17.02764 12.94391 34.19602 1.000 41.98958 205 LYS A O 1
ATOM 1067 N N . GLN A 1 137 ? 18.26759 13.85578 32.54718 1.000 51.24192 206 GLN A N 1
ATOM 1068 C CA . GLN A 1 137 ? 17.14520 14.59394 31.99266 1.000 42.02192 206 GLN A CA 1
ATOM 1069 C C . GLN A 1 137 ? 16.31823 13.69673 31.07708 1.000 38.70192 206 GLN A C 1
ATOM 1070 O O . GLN A 1 137 ? 16.79961 12.69272 30.54667 1.000 41.18192 206 GLN A O 1
ATOM 1076 N N . VAL A 1 138 ? 15.05329 14.07188 30.89634 1.000 38.78492 207 VAL A N 1
ATOM 1077 C CA . VAL A 1 138 ? 14.12292 13.31546 30.07037 1.000 42.52492 207 VAL A CA 1
ATOM 1078 C C . VAL A 1 138 ? 13.60363 14.21185 28.95066 1.000 39.79492 207 VAL A C 1
ATOM 1079 O O . VAL A 1 138 ? 13.75006 15.43383 28.97881 1.000 41.76492 207 VAL A O 1
ATOM 1083 N N . ASP A 1 139 ? 12.97947 13.57704 27.95947 1.000 39.94185 208 ASP A N 1
ATOM 1084 C CA . ASP A 1 139 ? 12.30904 14.29196 26.88081 1.000 41.71185 208 ASP A CA 1
ATOM 1085 C C . ASP A 1 139 ? 11.25128 13.38076 26.27887 1.000 36.95185 208 ASP A C 1
ATOM 1086 O O . ASP A 1 139 ? 11.52784 12.21202 25.99721 1.000 48.21185 208 ASP A O 1
ATOM 1091 N N . ILE A 1 140 ? 10.04819 13.91351 26.08985 1.000 37.40043 209 ILE A N 1
ATOM 1092 C CA . ILE A 1 140 ? 8.96236 13.20390 25.42483 1.000 33.07043 209 ILE A CA 1
ATOM 1093 C C . ILE A 1 140 ? 8.95443 13.62336 23.96123 1.000 33.65043 209 ILE A C 1
ATOM 1094 O O . ILE A 1 140 ? 8.92806 14.82125 23.65280 1.000 37.90043 209 ILE A O 1
ATOM 1099 N N . MET A 1 141 ? 8.98580 12.64202 23.06037 1.000 32.62503 210 MET A N 1
ATOM 1100 C CA . MET A 1 141 ? 9.10067 12.93613 21.63793 1.000 34.38503 210 MET A CA 1
ATOM 1101 C C . MET A 1 141 ? 7.86457 13.67061 21.13791 1.000 35.19503 210 MET A C 1
ATOM 1102 O O . MET A 1 141 ? 6.73387 13.33617 21.50218 1.000 32.63503 210 MET A O 1
ATOM 1107 N N . GLN A 1 142 ? 8.08527 14.68248 20.30030 1.000 33.10195 211 GLN A N 1
ATOM 1108 C CA . GLN A 1 142 ? 6.96951 15.36056 19.65581 1.000 36.39195 211 GLN A CA 1
ATOM 1109 C C . GLN A 1 142 ? 6.21800 14.38818 18.75578 1.000 34.66195 211 GLN A C 1
ATOM 1110 O O . GLN A 1 142 ? 6.82428 13.62080 18.00264 1.000 32.39195 211 GLN A O 1
ATOM 1116 N N . MET A 1 143 ? 4.89340 14.41680 18.84653 1.000 26.52483 212 MET A N 1
ATOM 1117 C CA . MET A 1 143 ? 4.02010 13.61439 18.00579 1.000 30.30483 212 MET A CA 1
ATOM 1118 C C . MET A 1 143 ? 3.09161 14.55123 17.24950 1.000 28.96483 212 MET A C 1
ATOM 1119 O O . MET A 1 143 ? 2.54638 15.49196 17.83490 1.000 32.69483 212 MET A O 1
ATOM 1124 N N . CYS A 1 144 ? 2.92243 14.30252 15.95173 1.000 27.74977 213 CYS A N 1
ATOM 1125 C CA . CYS A 1 144 ? 1.98554 15.08141 15.15269 1.000 27.76977 213 CYS A CA 1
ATOM 1126 C C . CYS A 1 144 ? 1.00212 14.15285 14.45259 1.000 31.71977 213 CYS A C 1
ATOM 1127 O O . CYS A 1 144 ? 0.98896 12.94539 14.71259 1.000 30.91977 213 CYS A O 1
ATOM 1130 N N . ILE A 1 145 ? 0.17888 14.70520 13.56646 1.000 35.57444 214 ILE A N 1
ATOM 1131 C CA . ILE A 1 145 ? -0.81484 13.94853 12.81478 1.000 28.41444 214 ILE A CA 1
ATOM 1132 C C . ILE A 1 145 ? -0.55894 14.16488 11.33058 1.000 33.82444 214 ILE A C 1
ATOM 1133 O O . ILE A 1 145 ? -0.37002 15.30474 10.89101 1.000 26.84444 214 ILE A O 1
ATOM 1138 N N . ILE A 1 146 ? -0.55494 13.07977 10.56144 1.000 27.09239 215 ILE A N 1
ATOM 1139 C CA . ILE A 1 146 ? -0.56563 13.15244 9.10487 1.000 34.24239 215 ILE A CA 1
ATOM 1140 C C . ILE A 1 146 ? -1.90895 12.62925 8.61780 1.000 29.68239 215 ILE A C 1
ATOM 1141 O O . ILE A 1 146 ? -2.42951 11.63686 9.14191 1.000 34.27239 215 ILE A O 1
ATOM 1146 N N . GLU A 1 147 ? -2.48026 13.31343 7.63058 1.000 33.21348 216 GLU A N 1
ATOM 1147 C CA . GLU A 1 147 ? -3.78114 12.96451 7.07121 1.000 36.95348 216 GLU A CA 1
ATOM 1148 C C . GLU A 1 147 ? -3.59908 12.55296 5.61749 1.000 36.77348 216 GLU A C 1
ATOM 1149 O O . GLU A 1 147 ? -3.20503 13.37496 4.78348 1.000 35.94348 216 GLU A O 1
ATOM 1155 N N . LEU A 1 148 ? -3.90089 11.28695 5.31843 1.000 37.72016 217 LEU A N 1
ATOM 1156 C CA . LEU A 1 148 ? -3.71861 10.71736 3.98154 1.000 35.04016 217 LEU A CA 1
ATOM 1157 C C . LEU A 1 148 ? -5.00928 10.90341 3.18715 1.000 31.01016 217 LEU A C 1
ATOM 1158 O O . LEU A 1 148 ? -5.85598 10.01272 3.08608 1.000 37.38016 217 LEU A O 1
ATOM 1163 N N . LYS A 1 149 ? -5.14800 12.09300 2.59652 1.000 33.63957 218 LYS A N 1
ATOM 1164 C CA . LYS A 1 149 ? -6.40369 12.46270 1.94976 1.000 37.82957 218 LYS A CA 1
ATOM 1165 C C . LYS A 1 149 ? -6.67835 11.67474 0.67354 1.000 40.64957 218 LYS A C 1
ATOM 1166 O O . LYS A 1 149 ? -7.83603 11.60108 0.24809 1.000 37.16957 218 LYS A O 1
ATOM 1172 N N . ASP A 1 150 ? -5.65689 11.08357 0.05497 1.000 30.61867 219 ASP A N 1
ATOM 1173 C CA . ASP A 1 150 ? -5.87563 10.27595 -1.13699 1.000 43.00867 219 ASP A CA 1
ATOM 1174 C C . ASP A 1 150 ? -6.20628 8.82747 -0.81713 1.000 45.46867 219 ASP A C 1
ATOM 1175 O O . ASP A 1 150 ? -6.71040 8.11477 -1.69199 1.000 40.54867 219 ASP A O 1
ATOM 1180 N N . ARG A 1 151 ? -5.93215 8.37897 0.40199 1.000 33.79539 220 ARG A N 1
ATOM 1181 C CA . ARG A 1 151 ? -6.24819 7.01959 0.79964 1.000 39.74539 220 ARG A CA 1
ATOM 1182 C C . ARG A 1 151 ? -7.74105 6.89173 1.10181 1.000 46.34539 220 ARG A C 1
ATOM 1183 O O . ARG A 1 151 ? -8.39475 7.87658 1.45743 1.000 41.82539 220 ARG A O 1
ATOM 1191 N N . PRO A 1 152 ? -8.30548 5.69390 0.94759 1.000 45.27217 221 PRO A N 1
ATOM 1192 C CA . PRO A 1 152 ? -9.73143 5.50499 1.25013 1.000 49.57217 221 PRO A CA 1
ATOM 1193 C C . PRO A 1 152 ? -10.04318 5.82316 2.70639 1.000 49.81217 221 PRO A C 1
ATOM 1194 O O . PRO A 1 152 ? -9.41745 5.29139 3.62675 1.000 36.90217 221 PRO A O 1
ATOM 1198 N N . GLY A 1 153 ? -11.02514 6.70107 2.90646 1.000 45.10147 222 GLY A N 1
ATOM 1199 C CA . GLY A 1 153 ? -11.42573 7.12687 4.22843 1.000 46.50147 222 GLY A CA 1
ATOM 1200 C C . GLY A 1 153 ? -10.64612 8.29428 4.78892 1.000 51.28147 222 GLY A C 1
ATOM 1201 O O . GLY A 1 153 ? -10.96286 8.74943 5.89656 1.000 54.94147 222 GLY A O 1
ATOM 1202 N N . LYS A 1 154 ? -9.65347 8.79630 4.05829 1.000 40.86311 223 LYS A N 1
ATOM 1203 C CA . LYS A 1 154 ? -8.77150 9.86131 4.52735 1.000 42.39311 223 LYS A CA 1
ATOM 1204 C C . LYS A 1 154 ? -8.24300 9.56863 5.92806 1.000 42.27311 223 LYS A C 1
ATOM 1205 O O . LYS A 1 154 ? -8.46084 10.36677 6.86156 1.000 35.56311 223 LYS A O 1
ATOM 1211 N N . PRO A 1 155 ? -7.54579 8.45613 6.12797 1.000 41.21989 224 PRO A N 1
ATOM 1212 C CA . PRO A 1 155 ? -7.18566 8.03780 7.48442 1.000 34.75989 224 PRO A CA 1
ATOM 1213 C C . PRO A 1 155 ? -6.15098 8.95961 8.11006 1.000 39.06989 224 PRO A C 1
ATOM 1214 O O . PRO A 1 155 ? -5.38902 9.65195 7.42852 1.000 34.54989 224 PRO A O 1
ATOM 1218 N N . LEU A 1 156 ? -6.13866 8.95000 9.44117 1.000 34.35975 225 LEU A N 1
ATOM 1219 C CA . LEU A 1 156 ? -5.20002 9.71773 10.24479 1.000 34.29975 225 LEU A CA 1
ATOM 1220 C C . LEU A 1 156 ? -4.15571 8.78316 10.83918 1.000 30.13975 225 LEU A C 1
ATOM 1221 O O . LEU A 1 156 ? -4.47776 7.67374 11.27373 1.000 36.03975 225 LEU A O 1
ATOM 1226 N N . PHE A 1 157 ? -2.90683 9.23820 10.85949 1.000 28.40124 226 PHE A N 1
ATOM 1227 C CA . PHE A 1 157 ? -1.82186 8.53513 11.52463 1.000 30.04124 226 PHE A CA 1
ATOM 1228 C C . PHE A 1 157 ? -1.09577 9.51203 12.43519 1.000 35.53124 226 PHE A C 1
ATOM 1229 O O . PHE A 1 157 ? -0.99678 10.70395 12.13446 1.000 32.42124 226 PHE A O 1
ATOM 1237 N N . HIS A 1 158 ? -0.59580 9.00333 13.55509 1.000 27.79781 227 HIS A N 1
ATOM 1238 C CA . HIS A 1 158 ? 0.37559 9.75495 14.33111 1.000 32.04781 227 HIS A CA 1
ATOM 1239 C C . HIS A 1 158 ? 1.76036 9.57435 13.72003 1.000 33.44781 227 HIS A C 1
ATOM 1240 O O . HIS A 1 158 ? 2.05860 8.54711 13.10671 1.000 26.97781 227 HIS A O 1
ATOM 1247 N N . LEU A 1 159 ? 2.60331 10.59248 13.86823 1.000 30.72715 228 LEU A N 1
ATOM 1248 C CA . LEU A 1 159 ? 3.94818 10.53428 13.31723 1.000 24.85715 228 LEU A CA 1
ATOM 1249 C C . LEU A 1 159 ? 4.94486 11.10249 14.31415 1.000 31.61715 228 LEU A C 1
ATOM 1250 O O . LEU A 1 159 ? 4.68614 12.12678 14.95292 1.000 37.74715 228 LEU A O 1
ATOM 1255 N N . GLU A 1 160 ? 6.08087 10.42224 14.44689 1.000 27.33935 229 GLU A N 1
ATOM 1256 C CA . GLU A 1 160 ? 7.18230 10.90053 15.26916 1.000 33.54935 229 GLU A CA 1
ATOM 1257 C C . GLU A 1 160 ? 8.47861 10.37044 14.67928 1.000 34.58935 229 GLU A C 1
ATOM 1258 O O . GLU A 1 160 ? 8.47513 9.44643 13.86369 1.000 30.34935 229 GLU A O 1
ATOM 1264 N N . HIS A 1 161 ? 9.59062 10.96851 15.09470 1.000 30.74591 230 HIS A N 1
ATOM 1265 C CA . HIS A 1 161 ? 10.88898 10.48520 14.65344 1.000 30.15591 230 HIS A CA 1
ATOM 1266 C C . HIS A 1 161 ? 11.19329 9.12614 15.27164 1.000 40.57591 230 HIS A C 1
ATOM 1267 O O . HIS A 1 161 ? 10.78215 8.81947 16.39525 1.000 34.18591 230 HIS A O 1
ATOM 1274 N N . TYR A 1 162 ? 11.93207 8.31306 14.52316 1.000 37.70588 231 TYR A N 1
ATOM 1275 C CA . TYR A 1 162 ? 12.35265 7.00265 14.99722 1.000 36.00588 231 TYR A CA 1
ATOM 1276 C C . TYR A 1 162 ? 13.54239 7.15270 15.93648 1.000 39.09588 231 TYR A C 1
ATOM 1277 O O . TYR A 1 162 ? 14.52126 7.82995 15.60810 1.000 41.07588 231 TYR A O 1
ATOM 1286 N N . ILE A 1 163 ? 13.45404 6.53177 17.10782 1.000 35.75975 232 ILE A N 1
ATOM 1287 C CA . ILE A 1 163 ? 14.54526 6.51544 18.07434 1.000 40.82975 232 ILE A CA 1
ATOM 1288 C C . ILE A 1 163 ? 15.12144 5.10537 18.08219 1.000 43.47975 232 ILE A C 1
ATOM 1289 O O . ILE A 1 163 ? 14.45662 4.15014 18.50275 1.000 41.39975 232 ILE A O 1
ATOM 1294 N N . GLU A 1 164 ? 16.35243 4.97145 17.59993 1.000 38.56061 233 GLU A N 1
ATOM 1295 C CA . GLU A 1 164 ? 17.00280 3.67100 17.55186 1.000 44.13061 233 GLU A CA 1
ATOM 1296 C C . GLU A 1 164 ? 17.46395 3.25381 18.94208 1.000 40.61061 233 GLU A C 1
ATOM 1297 O O . GLU A 1 164 ? 17.93697 4.07658 19.73063 1.000 47.37061 233 GLU A O 1
ATOM 1303 N N . GLY A 1 165 ? 17.32329 1.96722 19.23980 1.000 37.56687 234 GLY A N 1
ATOM 1304 C CA . GLY A 1 165 ? 17.72564 1.40895 20.51122 1.000 38.60687 234 GLY A CA 1
ATOM 1305 C C . GLY A 1 165 ? 16.66853 0.48762 21.07702 1.000 38.12687 234 GLY A C 1
ATOM 1306 O O . GLY A 1 165 ? 15.63239 0.22775 20.46832 1.000 42.95687 234 GLY A O 1
ATOM 1307 N N . LYS A 1 166 ? 16.94816 -0.00877 22.27918 1.000 37.92786 235 LYS A N 1
ATOM 1308 C CA . LYS A 1 166 ? 16.05258 -0.94184 22.95682 1.000 42.88786 235 LYS A CA 1
ATOM 1309 C C . LYS A 1 166 ? 14.82291 -0.20012 23.47021 1.000 45.91786 235 LYS A C 1
ATOM 1310 O O . LYS A 1 166 ? 14.92764 0.64681 24.36287 1.000 47.18786 235 LYS A O 1
ATOM 1314 N N . TYR A 1 167 ? 13.65562 -0.51668 22.91329 1.000 46.16694 236 TYR A N 1
ATOM 1315 C CA . TYR A 1 167 ? 12.40225 0.06369 23.38158 1.000 46.27694 236 TYR A CA 1
ATOM 1316 C C . TYR A 1 167 ? 11.97263 -0.64100 24.66347 1.000 47.90694 236 TYR A C 1
ATOM 1317 O O . TYR A 1 167 ? 11.76196 -1.85769 24.66726 1.000 45.50694 236 TYR A O 1
ATOM 1326 N N . ILE A 1 168 ? 11.84055 0.11754 25.74796 1.000 48.63122 237 ILE A N 1
ATOM 1327 C CA . ILE A 1 168 ? 11.54102 -0.43450 27.06233 1.000 44.45122 237 ILE A CA 1
ATOM 1328 C C . ILE A 1 168 ? 10.32776 0.28326 27.63528 1.000 42.05122 237 ILE A C 1
ATOM 1329 O O . ILE A 1 168 ? 10.22681 1.51222 27.55389 1.000 43.95122 237 ILE A O 1
ATOM 1334 N N . LYS A 1 169 ? 9.40054 -0.48292 28.20682 1.000 44.38557 238 LYS A N 1
ATOM 1335 C CA . LYS A 1 169 ? 8.27354 0.07349 28.94964 1.000 44.39557 238 LYS A CA 1
ATOM 1336 C C . LYS A 1 169 ? 8.62292 0.02692 30.43296 1.000 41.96557 238 LYS A C 1
ATOM 1337 O O . LYS A 1 169 ? 8.66564 -1.05167 31.03241 1.000 46.49557 238 LYS A O 1
ATOM 1343 N N . TYR A 1 170 ? 8.89083 1.19828 31.01683 1.000 36.52378 239 TYR A N 1
ATOM 1344 C CA . TYR A 1 170 ? 9.31789 1.26348 32.41089 1.000 39.72378 239 TYR A CA 1
ATOM 1345 C C . TYR A 1 170 ? 8.14150 1.11285 33.36651 1.000 49.91378 239 TYR A C 1
ATOM 1346 O O . TYR A 1 170 ? 8.25306 0.42965 34.39112 1.000 42.43378 239 TYR A O 1
ATOM 1355 N N . ASN A 1 171 ? 7.01925 1.75750 33.06027 1.000 47.73962 240 ASN A N 1
ATOM 1356 C CA . ASN A 1 171 ? 5.78193 1.55506 33.79549 1.000 46.80962 240 ASN A CA 1
ATOM 1357 C C . ASN A 1 171 ? 4.61936 1.65043 32.81900 1.000 46.53962 240 ASN A C 1
ATOM 1358 O O . ASN A 1 171 ? 4.78031 2.04922 31.66188 1.000 41.60962 240 ASN A O 1
ATOM 1363 N N . SER A 1 172 ? 3.44164 1.26960 33.29335 1.000 46.76540 241 SER A N 1
ATOM 1364 C CA . SER A 1 172 ? 2.21924 1.35242 32.51467 1.000 46.61540 241 SER A CA 1
ATOM 1365 C C . SER A 1 172 ? 1.31385 2.42736 33.11081 1.000 46.10540 241 SER A C 1
ATOM 1366 O O . SER A 1 172 ? 1.72702 3.20874 33.97807 1.000 42.21540 241 SER A O 1
ATOM 1369 N N . ASN A 1 173 ? 0.07143 2.47257 32.63265 1.000 45.56019 242 ASN A N 1
ATOM 1370 C CA . ASN A 1 173 ? -0.97222 3.29087 33.23334 1.000 47.93019 242 ASN A CA 1
ATOM 1371 C C . ASN A 1 173 ? -1.86198 2.48657 34.17280 1.000 44.61019 242 ASN A C 1
ATOM 1372 O O . ASN A 1 173 ? -2.90228 2.98897 34.60988 1.000 52.93019 242 ASN A O 1
ATOM 1377 N N . SER A 1 174 ? -1.47284 1.24879 34.49740 1.000 55.86288 243 SER A N 1
ATOM 1378 C CA . SER A 1 174 ? -2.29862 0.36365 35.31132 1.000 54.10288 243 SER A CA 1
ATOM 1379 C C . SER A 1 174 ? -1.50641 -0.31139 36.42722 1.000 53.47288 243 SER A C 1
ATOM 1380 O O . SER A 1 174 ? -1.96690 -1.31512 36.98273 1.000 61.47288 243 SER A O 1
ATOM 1383 N N . GLY A 1 175 ? -0.32524 0.20591 36.76337 1.000 49.08388 244 GLY A N 1
ATOM 1384 C CA . GLY A 1 175 ? 0.41827 -0.24897 37.92268 1.000 39.81388 244 GLY A CA 1
ATOM 1385 C C . GLY A 1 175 ? 1.66097 -1.06352 37.63310 1.000 52.29388 244 GLY A C 1
ATOM 1386 O O . GLY A 1 175 ? 2.38595 -1.39826 38.57942 1.000 57.65388 244 GLY A O 1
ATOM 1387 N N . PHE A 1 176 ? 1.93975 -1.39737 36.37513 1.000 55.82550 245 PHE A N 1
ATOM 1388 C CA . PHE A 1 176 ? 3.12381 -2.18981 36.06735 1.000 55.72550 245 PHE A CA 1
ATOM 1389 C C . PHE A 1 176 ? 4.39421 -1.38329 36.31784 1.000 58.79550 245 PHE A C 1
ATOM 1390 O O . PHE A 1 176 ? 4.43505 -0.17104 36.09478 1.000 63.67550 245 PHE A O 1
ATOM 1398 N N . VAL A 1 177 ? 5.43012 -2.06477 36.80631 1.000 58.36669 246 VAL A N 1
ATOM 1399 C CA . VAL A 1 177 ? 6.75565 -1.48311 36.99745 1.000 58.78669 246 VAL A CA 1
ATOM 1400 C C . VAL A 1 177 ? 7.78927 -2.47223 36.47448 1.000 67.79669 246 VAL A C 1
ATOM 1401 O O . VAL A 1 177 ? 7.62590 -3.68843 36.61794 1.000 67.29669 246 VAL A O 1
ATOM 1405 N N . ARG A 1 178 ? 8.85059 -1.95375 35.86260 1.000 73.08096 247 ARG A N 1
ATOM 1406 C CA . ARG A 1 178 ? 9.93579 -2.80792 35.38513 1.000 74.89096 247 ARG A CA 1
ATOM 1407 C C . ARG A 1 178 ? 11.08247 -2.84215 36.39204 1.000 75.88096 247 ARG A C 1
ATOM 1408 O O . ARG A 1 178 ? 12.07097 -2.12239 36.25029 1.000 73.21096 247 ARG A O 1
ATOM 1416 N N . ASP A 1 180 ? 13.61472 -5.49074 37.77996 1.000 99.06952 249 ASP A N 1
ATOM 1417 C CA . ASP A 1 180 ? 14.25359 -5.93260 36.54605 1.000 101.01952 249 ASP A CA 1
ATOM 1418 C C . ASP A 1 180 ? 15.14391 -4.83144 35.97736 1.000 101.97952 249 ASP A C 1
ATOM 1419 O O . ASP A 1 180 ? 14.71661 -4.06880 35.10663 1.000 94.44952 249 ASP A O 1
ATOM 1424 N N . ASN A 1 181 ? 16.38249 -4.76392 36.47141 1.000 103.25210 250 ASN A N 1
ATOM 1425 C CA . ASN A 1 181 ? 17.31462 -3.68700 36.13471 1.000 96.84210 250 ASN A CA 1
ATOM 1426 C C . ASN A 1 181 ? 16.63800 -2.32855 36.30381 1.000 85.51210 250 ASN A C 1
ATOM 1427 O O . ASN A 1 181 ? 16.70535 -1.45587 35.43476 1.000 82.38210 250 ASN A O 1
ATOM 1432 N N . ILE A 1 182 ? 15.97337 -2.16342 37.45178 1.000 80.91103 251 ILE A N 1
ATOM 1433 C CA . ILE A 1 182 ? 15.06935 -1.03684 37.65168 1.000 75.75103 251 ILE A CA 1
ATOM 1434 C C . ILE A 1 182 ? 15.81892 0.27842 37.50302 1.000 73.03103 251 ILE A C 1
ATOM 1435 O O . ILE A 1 182 ? 16.87657 0.49217 38.11046 1.000 68.96103 251 ILE A O 1
ATOM 1440 N N . ARG A 1 183 ? 15.27712 1.16210 36.67232 1.000 59.41807 252 ARG A N 1
ATOM 1441 C CA . ARG A 1 183 ? 15.80898 2.50322 36.49889 1.000 49.77807 252 ARG A CA 1
ATOM 1442 C C . ARG A 1 183 ? 15.04581 3.46943 37.39332 1.000 51.93807 252 ARG A C 1
ATOM 1443 O O . ARG A 1 183 ? 13.83438 3.33161 37.58847 1.000 49.72807 252 ARG A O 1
ATOM 1451 N N . LEU A 1 184 ? 15.76433 4.44577 37.93717 1.000 48.63237 253 LEU A N 1
ATOM 1452 C CA . LEU A 1 184 ? 15.18862 5.37669 38.89679 1.000 42.31237 253 LEU A CA 1
ATOM 1453 C C . LEU A 1 184 ? 14.48700 6.54889 38.22100 1.000 50.49237 253 LEU A C 1
ATOM 1454 O O . LEU A 1 184 ? 13.41556 6.97018 38.67217 1.000 43.22237 253 LEU A O 1
ATOM 1459 N N . THR A 1 185 ? 15.07081 7.07283 37.14108 1.000 42.91164 254 THR A N 1
ATOM 1460 C CA . THR A 1 185 ? 14.54023 8.27884 36.50483 1.000 43.00164 254 THR A CA 1
ATOM 1461 C C . THR A 1 185 ? 13.09200 8.14209 36.04783 1.000 31.87164 254 THR A C 1
ATOM 1462 O O . THR A 1 185 ? 12.29726 9.05822 36.32264 1.000 37.45164 254 THR A O 1
ATOM 1466 N N . PRO A 1 186 ? 12.67669 7.07042 35.35679 1.000 39.01647 255 PRO A N 1
ATOM 1467 C CA . PRO A 1 186 ? 11.27708 7.02098 34.90055 1.000 32.70647 255 PRO A CA 1
ATOM 1468 C C . PRO A 1 186 ? 10.26871 7.08378 36.03448 1.000 45.01647 255 PRO A C 1
ATOM 1469 O O . PRO A 1 186 ? 9.25218 7.77950 35.91204 1.000 37.96647 255 PRO A O 1
ATOM 1473 N N . GLN A 1 187 ? 10.52479 6.38476 37.14447 1.000 37.31963 256 GLN A N 1
ATOM 1474 C CA . GLN A 1 187 ? 9.58242 6.39482 38.25881 1.000 41.77963 256 GLN A CA 1
ATOM 1475 C C . GLN A 1 187 ? 9.61351 7.71011 39.02449 1.000 35.40963 256 GLN A C 1
ATOM 1476 O O . GLN A 1 187 ? 8.56947 8.16321 39.50674 1.000 33.41963 256 GLN A O 1
ATOM 1482 N N . ALA A 1 188 ? 10.78627 8.33834 39.14055 1.000 35.75538 257 ALA A N 1
ATOM 1483 C CA . ALA A 1 188 ? 10.86148 9.63688 39.80272 1.000 38.39538 257 ALA A CA 1
ATOM 1484 C C . ALA A 1 188 ? 10.14884 10.71450 38.99323 1.000 42.38538 257 ALA A C 1
ATOM 1485 O O . ALA A 1 188 ? 9.52712 11.61598 39.56702 1.000 41.55538 257 ALA A O 1
ATOM 1487 N N . PHE A 1 189 ? 10.23741 10.64446 37.66024 1.000 40.47287 258 PHE A N 1
ATOM 1488 C CA . PHE A 1 189 ? 9.52696 11.59937 36.81258 1.000 41.33287 258 PHE A CA 1
ATOM 1489 C C . PHE A 1 189 ? 8.02309 11.51932 37.04739 1.000 38.26287 258 PHE A C 1
ATOM 1490 O O . PHE A 1 189 ? 7.35855 12.54265 37.25141 1.000 38.78287 258 PHE A O 1
ATOM 1498 N N . SER A 1 190 ? 7.47332 10.30132 37.03491 1.000 32.55799 259 SER A N 1
ATOM 1499 C CA . SER A 1 190 ? 6.04362 10.11679 37.27081 1.000 45.42799 259 SER A CA 1
ATOM 1500 C C . SER A 1 190 ? 5.62645 10.67867 38.62545 1.000 40.76799 259 SER A C 1
ATOM 1501 O O . SER A 1 190 ? 4.63406 11.41031 38.72799 1.000 38.70799 259 SER A O 1
ATOM 1504 N N . HIS A 1 191 ? 6.37154 10.34034 39.68228 1.000 45.50928 260 HIS A N 1
ATOM 1505 C CA . HIS A 1 191 ? 6.04457 10.85714 41.00842 1.000 44.48928 260 HIS A CA 1
ATOM 1506 C C . HIS A 1 191 ? 6.19041 12.37383 41.05771 1.000 38.26928 260 HIS A C 1
ATOM 1507 O O . HIS A 1 191 ? 5.39335 13.06017 41.70858 1.000 39.92928 260 HIS A O 1
ATOM 1514 N N . PHE A 1 192 ? 7.19826 12.91548 40.36804 1.000 36.86609 261 PHE A N 1
ATOM 1515 C CA . PHE A 1 192 ? 7.37455 14.36428 40.32856 1.000 41.62609 261 PHE A CA 1
ATOM 1516 C C . PHE A 1 192 ? 6.13351 15.05610 39.77902 1.000 38.68609 261 PHE A C 1
ATOM 1517 O O . PHE A 1 192 ? 5.67745 16.06077 40.33806 1.000 37.19609 261 PHE A O 1
ATOM 1525 N N . THR A 1 193 ? 5.56934 14.53018 38.68579 1.000 35.58098 262 THR A N 1
ATOM 1526 C CA . THR A 1 193 ? 4.39362 15.15989 38.09124 1.000 42.39098 262 THR A CA 1
ATOM 1527 C C . THR A 1 193 ? 3.21501 15.16970 39.05636 1.000 40.27098 262 THR A C 1
ATOM 1528 O O . THR A 1 193 ? 2.41468 16.11174 39.04626 1.000 35.33098 262 THR A O 1
ATOM 1532 N N . PHE A 1 194 ? 3.09789 14.14439 39.90291 1.000 38.62642 263 PHE A N 1
ATOM 1533 C CA . PHE A 1 194 ? 2.03139 14.12477 40.89961 1.000 42.93642 263 PHE A CA 1
ATOM 1534 C C . PHE A 1 194 ? 2.20823 15.25000 41.91439 1.000 36.30642 263 PHE A C 1
ATOM 1535 O O . PHE A 1 194 ? 1.25542 15.97378 42.22664 1.000 43.75642 263 PHE A O 1
ATOM 1543 N N . GLU A 1 195 ? 3.42813 15.41992 42.43059 1.000 43.63388 264 GLU A N 1
ATOM 1544 C CA . GLU A 1 195 ? 3.67927 16.45630 43.42862 1.000 42.57388 264 GLU A CA 1
ATOM 1545 C C . GLU A 1 195 ? 3.59906 17.84912 42.81378 1.000 46.89388 264 GLU A C 1
ATOM 1546 O O . GLU A 1 195 ? 2.92018 18.73571 43.34629 1.000 38.03388 264 GLU A O 1
ATOM 1552 N N . ARG A 1 196 ? 4.29104 18.05908 41.68866 1.000 37.95431 265 ARG A N 1
ATOM 1553 C CA . ARG A 1 196 ? 4.39862 19.39600 41.11013 1.000 43.35431 265 ARG A CA 1
ATOM 1554 C C . ARG A 1 196 ? 3.05733 19.91073 40.60194 1.000 40.15431 265 ARG A C 1
ATOM 1555 O O . ARG A 1 196 ? 2.84053 21.12709 40.55581 1.000 49.39431 265 ARG A O 1
ATOM 1563 N N . SER A 1 197 ? 2.15237 19.01560 40.21751 1.000 36.78853 266 SER A N 1
ATOM 1564 C CA . SER A 1 197 ? 0.82497 19.40296 39.76198 1.000 39.22853 266 SER A CA 1
ATOM 1565 C C . SER A 1 197 ? -0.16984 19.56264 40.90524 1.000 39.66853 266 SER A C 1
ATOM 1566 O O . SER A 1 197 ? -1.35902 19.77430 40.64744 1.000 39.73853 266 SER A O 1
ATOM 1569 N N . GLY A 1 198 ? 0.28369 19.47138 42.15189 1.000 38.30244 267 GLY A N 1
ATOM 1570 C CA . GLY A 1 198 ? -0.63778 19.52122 43.27712 1.000 41.55244 267 GLY A CA 1
ATOM 1571 C C . GLY A 1 198 ? -1.60620 18.35965 43.29983 1.000 45.18244 267 GLY A C 1
ATOM 1572 O O . GLY A 1 198 ? -2.77339 18.53303 43.67377 1.000 48.56244 267 GLY A O 1
ATOM 1573 N N . HIS A 1 199 ? -1.14744 17.17633 42.88692 1.000 42.48648 268 HIS A N 1
ATOM 1574 C CA . HIS A 1 199 ? -1.91872 15.93650 42.82467 1.000 40.11648 268 HIS A CA 1
ATOM 1575 C C . HIS A 1 199 ? -3.02313 15.98100 41.77648 1.000 40.74648 268 HIS A C 1
ATOM 1576 O O . HIS A 1 199 ? -3.86381 15.07463 41.73305 1.000 41.40648 268 HIS A O 1
ATOM 1583 N N . GLN A 1 200 ? -3.04100 16.99977 40.91598 1.000 39.66698 269 GLN A N 1
ATOM 1584 C CA . GLN A 1 200 ? -4.07984 17.09930 39.89934 1.000 40.47698 269 GLN A CA 1
ATOM 1585 C C . GLN A 1 200 ? -3.83880 16.17191 38.71679 1.000 39.67698 269 GLN A C 1
ATOM 1586 O O . GLN A 1 200 ? -4.79182 15.84074 38.00257 1.000 40.15698 269 GLN A O 1
ATOM 1592 N N . LEU A 1 201 ? -2.60144 15.73710 38.49523 1.000 33.19913 270 LEU A N 1
ATOM 1593 C CA . LEU A 1 201 ? -2.32343 14.81207 37.40898 1.000 33.02913 270 LEU A CA 1
ATOM 1594 C C . LEU A 1 201 ? -1.08958 13.98533 37.74000 1.000 38.11913 270 LEU A C 1
ATOM 1595 O O . LEU A 1 201 ? -0.32598 14.29724 38.65677 1.000 35.66913 270 LEU A O 1
ATOM 1600 N N . ILE A 1 202 ? -0.90775 12.91686 36.97097 1.000 32.50662 271 ILE A N 1
ATOM 1601 C CA . ILE A 1 202 ? 0.32312 12.13665 36.99008 1.000 38.43662 271 ILE A CA 1
ATOM 1602 C C . ILE A 1 202 ? 0.58663 11.64979 35.57230 1.000 30.98662 271 ILE A C 1
ATOM 1603 O O . ILE A 1 202 ? -0.33932 11.26726 34.84978 1.000 31.84662 271 ILE A O 1
ATOM 1608 N N . VAL A 1 203 ? 1.85154 11.68838 35.16794 1.000 38.24320 272 VAL A N 1
ATOM 1609 C CA . VAL A 1 203 ? 2.28089 11.18395 33.86953 1.000 29.96320 272 VAL A CA 1
ATOM 1610 C C . VAL A 1 203 ? 2.85683 9.79104 34.07869 1.000 38.55320 272 VAL A C 1
ATOM 1611 O O . VAL A 1 203 ? 3.85637 9.62707 34.78929 1.000 31.76320 272 VAL A O 1
ATOM 1615 N N . VAL A 1 204 ? 2.22359 8.78561 33.47067 1.000 31.53532 273 VAL A N 1
ATOM 1616 C CA . VAL A 1 204 ? 2.66603 7.40084 33.60357 1.000 36.91532 273 VAL A CA 1
ATOM 1617 C C . VAL A 1 204 ? 2.76423 6.78058 32.21835 1.000 38.57532 273 VAL A C 1
ATOM 1618 O O . VAL A 1 204 ? 2.81534 7.49836 31.21197 1.000 41.45532 273 VAL A O 1
ATOM 1622 N N . ASP A 1 205 ? 2.78304 5.44511 32.15832 1.000 36.48495 274 ASP A N 1
ATOM 1623 C CA . ASP A 1 205 ? 3.03293 4.71569 30.91199 1.000 37.37495 274 ASP A CA 1
ATOM 1624 C C . ASP A 1 205 ? 4.35634 5.15185 30.28707 1.000 35.63495 274 ASP A C 1
ATOM 1625 O O . ASP A 1 205 ? 4.48362 5.25940 29.06641 1.000 35.66495 274 ASP A O 1
ATOM 1630 N N . ILE A 1 206 ? 5.34584 5.41207 31.14038 1.000 34.63397 275 ILE A N 1
ATOM 1631 C CA . ILE A 1 206 ? 6.64927 5.88746 30.69142 1.000 35.27397 275 ILE A CA 1
ATOM 1632 C C . ILE A 1 206 ? 7.34061 4.77264 29.91615 1.000 39.88397 275 ILE A C 1
ATOM 1633 O O . ILE A 1 206 ? 7.61032 3.69467 30.45827 1.000 38.16397 275 ILE A O 1
ATOM 1638 N N . GLN A 1 207 ? 7.63147 5.02898 28.64198 1.000 32.02702 276 GLN A N 1
ATOM 1639 C CA . GLN A 1 207 ? 8.19852 4.01996 27.75909 1.000 38.02702 276 GLN A CA 1
ATOM 1640 C C . GLN A 1 207 ? 8.99011 4.70557 26.65703 1.000 35.75702 276 GLN A C 1
ATOM 1641 O O . GLN A 1 207 ? 8.67797 5.82997 26.26148 1.000 39.43702 276 GLN A O 1
ATOM 1647 N N . GLY A 1 208 ? 10.00303 4.01445 26.15396 1.000 38.21741 277 GLY A N 1
ATOM 1648 C CA . GLY A 1 208 ? 10.79647 4.56888 25.06624 1.000 39.37741 277 GLY A CA 1
ATOM 1649 C C . GLY A 1 208 ? 12.18841 3.95668 25.04052 1.000 40.95741 277 GLY A C 1
ATOM 1650 O O . GLY A 1 208 ? 12.38628 2.81475 25.45646 1.000 33.82741 277 GLY A O 1
ATOM 1651 N N . VAL A 1 209 ? 13.13306 4.74075 24.53147 1.000 37.51464 278 VAL A N 1
ATOM 1652 C CA . VAL A 1 209 ? 14.53219 4.34529 24.43486 1.000 37.67464 278 VAL A CA 1
ATOM 1653 C C . VAL A 1 209 ? 15.32312 5.24906 25.36511 1.000 35.98464 278 VAL A C 1
ATOM 1654 O O . VAL A 1 209 ? 15.34651 6.47235 25.18025 1.000 37.38464 278 VAL A O 1
ATOM 1658 N N . GLY A 1 210 ? 15.96427 4.65386 26.36057 1.000 42.82424 279 GLY A N 1
ATOM 1659 C CA . GLY A 1 210 ? 16.66454 5.45377 27.34949 1.000 39.43424 279 GLY A CA 1
ATOM 1660 C C . GLY A 1 210 ? 15.68328 6.35215 28.07589 1.000 38.40424 279 GLY A C 1
ATOM 1661 O O . GLY A 1 210 ? 14.69392 5.89320 28.66281 1.000 44.89424 279 GLY A O 1
ATOM 1662 N N . ASP A 1 211 ? 15.94100 7.65719 28.02664 1.000 45.31557 280 ASP A N 1
ATOM 1663 C CA . ASP A 1 211 ? 15.07285 8.65022 28.64393 1.000 39.67557 280 ASP A CA 1
ATOM 1664 C C . ASP A 1 211 ? 14.38344 9.52386 27.59769 1.000 37.70557 280 ASP A C 1
ATOM 1665 O O . ASP A 1 211 ? 14.00248 10.66547 27.87100 1.000 35.07557 280 ASP A O 1
ATOM 1670 N N . LEU A 1 212 ? 14.23429 8.99188 26.38891 1.000 36.10000 281 LEU A N 1
ATOM 1671 C CA . LEU A 1 212 ? 13.41224 9.58916 25.34454 1.000 37.39000 281 LEU A CA 1
ATOM 1672 C C . LEU A 1 212 ? 12.10286 8.80810 25.31174 1.000 32.31000 281 LEU A C 1
ATOM 1673 O O . LEU A 1 212 ? 12.08227 7.63742 24.91956 1.000 37.74000 281 LEU A O 1
ATOM 1678 N N . TYR A 1 213 ? 11.01705 9.44688 25.73063 1.000 32.60678 282 TYR A N 1
ATOM 1679 C CA . TYR A 1 213 ? 9.75372 8.75888 25.93927 1.000 28.74678 282 TYR A CA 1
ATOM 1680 C C . TYR A 1 213 ? 8.75670 9.06885 24.83089 1.000 33.83678 282 TYR A C 1
ATOM 1681 O O . TYR A 1 213 ? 8.80696 10.12231 24.18980 1.000 34.67678 282 TYR A O 1
ATOM 1690 N N . THR A 1 214 ? 7.83874 8.13029 24.61916 1.000 30.04246 283 THR A N 1
ATOM 1691 C CA . THR A 1 214 ? 6.73429 8.32915 23.69436 1.000 38.02246 283 THR A CA 1
ATOM 1692 C C . THR A 1 214 ? 5.52522 7.57031 24.21990 1.000 30.47246 283 THR A C 1
ATOM 1693 O O . THR A 1 214 ? 5.64063 6.70208 25.08812 1.000 35.47246 283 THR A O 1
ATOM 1697 N N . ASP A 1 215 ? 4.35604 7.92524 23.68973 1.000 36.21642 284 ASP A N 1
ATOM 1698 C CA . ASP A 1 215 ? 3.05849 7.38294 24.08612 1.000 36.93642 284 ASP A CA 1
ATOM 1699 C C . ASP A 1 215 ? 2.87269 7.31446 25.59911 1.000 45.35642 284 ASP A C 1
ATOM 1700 O O . ASP A 1 215 ? 2.52846 6.24833 26.15075 1.000 36.05642 284 ASP A O 1
ATOM 1705 N N . PRO A 1 216 ? 3.06486 8.41487 26.32928 1.000 33.68971 285 PRO A N 1
ATOM 1706 C CA . PRO A 1 216 ? 2.76402 8.43046 27.75600 1.000 33.30971 285 PRO A CA 1
ATOM 1707 C C . PRO A 1 216 ? 1.26315 8.56088 27.97911 1.000 35.06971 285 PRO A C 1
ATOM 1708 O O . PRO A 1 216 ? 0.48590 8.81575 27.05935 1.000 33.72971 285 PRO A O 1
ATOM 1712 N N . GLN A 1 217 ? 0.86028 8.36076 29.22724 1.000 37.40619 286 GLN A N 1
ATOM 1713 C CA . GLN A 1 217 ? -0.53118 8.52138 29.61317 1.000 38.84619 286 GLN A CA 1
ATOM 1714 C C . GLN A 1 217 ? -0.59549 9.43650 30.82156 1.000 34.22619 286 GLN A C 1
ATOM 1715 O O . GLN A 1 217 ? 0.28896 9.40532 31.68153 1.000 35.79619 286 GLN A O 1
ATOM 1721 N N . ILE A 1 218 ? -1.63098 10.26611 30.86925 1.000 36.22078 287 ILE A N 1
ATOM 1722 C CA . ILE A 1 218 ? -1.85331 11.18501 31.97435 1.000 43.45078 287 ILE A CA 1
ATOM 1723 C C . ILE A 1 218 ? -3.14746 10.79248 32.66947 1.000 40.01078 287 ILE A C 1
ATOM 1724 O O . ILE A 1 218 ? -4.19246 10.65964 32.02111 1.000 33.52078 287 ILE A O 1
ATOM 1729 N N . HIS A 1 219 ? -3.06959 10.58759 33.97969 1.000 30.18525 288 HIS A N 1
ATOM 1730 C CA . HIS A 1 219 ? -4.24514 10.44824 34.82518 1.000 30.50525 288 HIS A CA 1
ATOM 1731 C C . HIS A 1 219 ? -4.51832 11.79666 35.47008 1.000 30.28525 288 HIS A C 1
ATOM 1732 O O . HIS A 1 219 ? -3.59259 12.43783 35.97462 1.000 34.03525 288 HIS A O 1
ATOM 1739 N N . THR A 1 220 ? -5.77667 12.23021 35.44620 1.000 30.75329 289 THR A N 1
ATOM 1740 C CA . THR A 1 220 ? -6.16501 13.50789 36.02947 1.000 36.28329 289 THR A CA 1
ATOM 1741 C C . THR A 1 220 ? -7.21919 13.30202 37.10986 1.000 42.24329 289 THR A C 1
ATOM 1742 O O . THR A 1 220 ? -7.87834 12.26136 37.17725 1.000 34.74329 289 THR A O 1
ATOM 1746 N N . GLU A 1 221 ? -7.37713 14.32298 37.95540 1.000 38.47624 290 GLU A N 1
ATOM 1747 C CA . GLU A 1 221 ? -8.35265 14.24403 39.03868 1.000 46.85624 290 GLU A CA 1
ATOM 1748 C C . GLU A 1 221 ? -9.77009 14.09125 38.50098 1.000 48.01624 290 GLU A C 1
ATOM 1749 O O . GLU A 1 221 ? -10.55161 13.28275 39.01554 1.000 42.85624 290 GLU A O 1
ATOM 1755 N N . THR A 1 222 ? -10.11951 14.85793 37.46421 1.000 53.17577 291 THR A N 1
ATOM 1756 C CA . THR A 1 222 ? -11.43912 14.72252 36.85423 1.000 50.33577 291 THR A CA 1
ATOM 1757 C C . THR A 1 222 ? -11.53450 13.45180 36.01779 1.000 56.80577 291 THR A C 1
ATOM 1758 O O . THR A 1 222 ? -12.57009 12.77547 36.02143 1.000 57.95577 291 THR A O 1
ATOM 1762 N N . GLY A 1 223 ? -10.46886 13.11268 35.29595 1.000 61.08835 292 GLY A N 1
ATOM 1763 C CA . GLY A 1 223 ? -10.49492 11.94925 34.42970 1.000 56.63835 292 GLY A CA 1
ATOM 1764 C C . GLY A 1 223 ? -11.27893 12.14483 33.15034 1.000 61.64835 292 GLY A C 1
ATOM 1765 O O . GLY A 1 223 ? -11.75964 11.16605 32.56778 1.000 57.46835 292 GLY A O 1
ATOM 1766 N N . THR A 1 224 ? -11.41129 13.38788 32.68621 1.000 52.86379 293 THR A N 1
ATOM 1767 C CA . THR A 1 224 ? -12.26779 13.69646 31.54812 1.000 70.26379 293 THR A CA 1
ATOM 1768 C C . THR A 1 224 ? -11.50995 13.94755 30.24997 1.000 62.01379 293 THR A C 1
ATOM 1769 O O . THR A 1 224 ? -12.11151 13.83963 29.17571 1.000 65.33379 293 THR A O 1
ATOM 1773 N N . ASP A 1 225 ? -10.22412 14.27892 30.31145 1.000 57.46685 294 ASP A N 1
ATOM 1774 C CA . ASP A 1 225 ? -9.43462 14.55124 29.11914 1.000 58.41685 294 ASP A CA 1
ATOM 1775 C C . ASP A 1 225 ? -8.45523 13.41063 28.85754 1.000 51.79685 294 ASP A C 1
ATOM 1776 O O . ASP A 1 225 ? -8.39731 12.42062 29.59347 1.000 44.80685 294 ASP A O 1
ATOM 1781 N N . PHE A 1 226 ? -7.69241 13.56151 27.77155 1.000 48.88065 295 PHE A N 1
ATOM 1782 C CA . PHE A 1 226 ? -6.56131 12.68913 27.44872 1.000 40.70065 295 PHE A CA 1
ATOM 1783 C C . PHE A 1 226 ? -6.99103 11.24676 27.19047 1.000 40.17065 295 PHE A C 1
ATOM 1784 O O . PHE A 1 226 ? -6.20475 10.31248 27.36920 1.000 49.01065 295 PHE A O 1
ATOM 1792 N N . GLY A 1 227 ? -8.23669 11.05147 26.76673 1.000 43.47850 296 GLY A N 1
ATOM 1793 C CA . GLY A 1 227 ? -8.66180 9.76176 26.25839 1.000 36.73850 296 GLY A CA 1
ATOM 1794 C C . GLY A 1 227 ? -9.03261 8.75213 27.33020 1.000 48.95850 296 GLY A C 1
ATOM 1795 O O . GLY A 1 227 ? -9.13200 9.04985 28.52451 1.000 45.71850 296 GLY A O 1
ATOM 1796 N N . ASP A 1 228 ? -9.23509 7.51419 26.86814 1.000 40.67567 297 ASP A N 1
ATOM 1797 C CA . ASP A 1 228 ? -9.69118 6.43063 27.73205 1.000 58.93567 297 ASP A CA 1
ATOM 1798 C C . ASP A 1 228 ? -8.59080 5.87370 28.62495 1.000 47.86567 297 ASP A C 1
ATOM 1799 O O . ASP A 1 228 ? -8.89624 5.16416 29.58887 1.000 55.82567 297 ASP A O 1
ATOM 1804 N N . GLY A 1 229 ? -7.32540 6.16191 28.32524 1.000 44.63479 298 GLY A N 1
ATOM 1805 C CA . GLY A 1 229 ? -6.25830 5.77866 29.22867 1.000 43.46479 298 GLY A CA 1
ATOM 1806 C C . GLY A 1 229 ? -6.24364 6.54320 30.53575 1.000 40.18479 298 GLY A C 1
ATOM 1807 O O . GLY A 1 229 ? -5.53711 6.13362 31.46243 1.000 47.84479 298 GLY A O 1
ATOM 1808 N N . ASN A 1 230 ? -6.99442 7.63928 30.62697 1.000 39.18894 299 ASN A N 1
ATOM 1809 C CA . ASN A 1 230 ? -7.09587 8.42704 31.85325 1.000 43.32894 299 ASN A CA 1
ATOM 1810 C C . ASN A 1 230 ? -8.01037 7.68316 32.81800 1.000 40.85894 299 ASN A C 1
ATOM 1811 O O . ASN A 1 230 ? -9.23697 7.75146 32.71148 1.000 42.12894 299 ASN A O 1
ATOM 1816 N N . LEU A 1 231 ? -7.41225 6.96058 33.76074 1.000 45.58218 300 LEU A N 1
ATOM 1817 C CA . LEU A 1 231 ? -8.15695 6.21689 34.76649 1.000 38.43218 300 LEU A CA 1
ATOM 1818 C C . LEU A 1 231 ? -8.43432 7.04075 36.01909 1.000 44.35218 300 LEU A C 1
ATOM 1819 O O . LEU A 1 231 ? -8.90361 6.48775 37.01791 1.000 46.98218 300 LEU A O 1
ATOM 1824 N N . GLY A 1 232 ? -8.15139 8.34324 35.98858 1.000 43.67069 301 GLY A N 1
ATOM 1825 C CA . GLY A 1 232 ? -8.46877 9.20927 37.10648 1.000 40.50069 301 GLY A CA 1
ATOM 1826 C C . GLY A 1 232 ? -7.64246 8.90651 38.34626 1.000 44.66069 301 GLY A C 1
ATOM 1827 O O . GLY A 1 232 ? -6.49643 8.45198 38.27584 1.000 37.41069 301 GLY A O 1
ATOM 1828 N N . VAL A 1 233 ? -8.24411 9.16955 39.51038 1.000 40.58319 302 VAL A N 1
ATOM 1829 C CA . VAL A 1 233 ? -7.57235 8.89418 40.77445 1.000 41.69319 302 VAL A CA 1
ATOM 1830 C C . VAL A 1 233 ? -7.31856 7.40449 40.95105 1.000 36.94319 302 VAL A C 1
ATOM 1831 O O . VAL A 1 233 ? -6.41678 7.01451 41.70087 1.000 40.66319 302 VAL A O 1
ATOM 1835 N N . ARG A 1 234 ? -8.09488 6.55524 40.27342 1.000 28.89876 303 ARG A N 1
ATOM 1836 C CA . ARG A 1 234 ? -7.79291 5.12793 40.26728 1.000 41.53876 303 ARG A CA 1
ATOM 1837 C C . ARG A 1 234 ? -6.44223 4.85835 39.61587 1.000 41.64876 303 ARG A C 1
ATOM 1838 O O . ARG A 1 234 ? -5.70677 3.95862 40.04023 1.000 41.46876 303 ARG A O 1
ATOM 1846 N N . GLY A 1 235 ? -6.09741 5.63152 38.58378 1.000 36.06069 304 GLY A N 1
ATOM 1847 C CA . GLY A 1 235 ? -4.79879 5.46664 37.95241 1.000 36.79069 304 GLY A CA 1
ATOM 1848 C C . GLY A 1 235 ? -3.65504 5.90417 38.84744 1.000 35.79069 304 GLY A C 1
ATOM 1849 O O . GLY A 1 235 ? -2.57604 5.30614 38.82737 1.000 40.13069 304 GLY A O 1
ATOM 1850 N N . MET A 1 236 ? -3.86977 6.95712 39.64055 1.000 33.41248 305 MET A N 1
ATOM 1851 C CA . MET A 1 236 ? -2.86117 7.35776 40.61558 1.000 39.13248 305 MET A CA 1
ATOM 1852 C C . MET A 1 236 ? -2.68875 6.30343 41.70161 1.000 32.64248 305 MET A C 1
ATOM 1853 O O . MET A 1 236 ? -1.57006 6.08654 42.18163 1.000 36.60248 305 MET A O 1
ATOM 1858 N N . ALA A 1 237 ? -3.77658 5.63457 42.09268 1.000 36.53394 306 ALA A N 1
ATOM 1859 C CA . ALA A 1 237 ? -3.67808 4.58943 43.10717 1.000 41.93394 306 ALA A CA 1
ATOM 1860 C C . ALA A 1 237 ? -2.83862 3.41818 42.61526 1.000 35.21394 306 ALA A C 1
ATOM 1861 O O . ALA A 1 237 ? -1.99676 2.89796 43.35619 1.000 37.83394 306 ALA A O 1
ATOM 1863 N N . LEU A 1 238 ? -3.05211 2.99216 41.36740 1.000 44.23912 307 LEU A N 1
ATOM 1864 C CA . LEU A 1 238 ? -2.26900 1.89020 40.81647 1.000 39.05912 307 LEU A CA 1
ATOM 1865 C C . LEU A 1 238 ? -0.78315 2.22412 40.80053 1.000 38.85912 307 LEU A C 1
ATOM 1866 O O . LEU A 1 238 ? 0.05674 1.36254 41.08671 1.000 39.75912 307 LEU A O 1
ATOM 1871 N N . PHE A 1 239 ? -0.43963 3.47553 40.48705 1.000 35.87653 308 PHE A N 1
ATOM 1872 C CA . PHE A 1 239 ? 0.96378 3.87420 40.48256 1.000 40.14653 308 PHE A CA 1
ATOM 1873 C C . PHE A 1 239 ? 1.58121 3.74995 41.87007 1.000 40.46653 308 PHE A C 1
ATOM 1874 O O . PHE A 1 239 ? 2.63806 3.12968 42.03817 1.000 44.02653 308 PHE A O 1
ATOM 1882 N N . PHE A 1 240 ? 0.93983 4.34719 42.87728 1.000 41.68838 309 PHE A N 1
ATOM 1883 C CA . PHE A 1 240 ? 1.51028 4.41077 44.21705 1.000 40.88838 309 PHE A CA 1
ATOM 1884 C C . PHE A 1 240 ? 1.37722 3.10803 44.99061 1.000 35.42838 309 PHE A C 1
ATOM 1885 O O . PHE A 1 240 ? 1.97430 2.98439 46.06478 1.000 42.02838 309 PHE A O 1
ATOM 1893 N N . TYR A 1 241 ? 0.61603 2.14082 44.47887 1.000 39.57371 310 TYR A N 1
ATOM 1894 C CA . TYR A 1 241 ? 0.58963 0.82348 45.10132 1.000 39.23371 310 TYR A CA 1
ATOM 1895 C C . TYR A 1 241 ? 1.90296 0.08273 44.88854 1.000 49.88371 310 TYR A C 1
ATOM 1896 O O . TYR A 1 241 ? 2.27134 -0.76805 45.70397 1.000 39.91371 310 TYR A O 1
ATOM 1905 N N . SER A 1 242 ? 2.61531 0.37858 43.79920 1.000 45.79507 311 SER A N 1
ATOM 1906 C CA . SER A 1 242 ? 3.85489 -0.31715 43.47458 1.000 40.50507 311 SER A CA 1
ATOM 1907 C C . SER A 1 242 ? 5.06178 0.60999 43.44807 1.000 46.06507 311 SER A C 1
ATOM 1908 O O . SER A 1 242 ? 6.16232 0.16461 43.10152 1.000 55.75507 311 SER A O 1
ATOM 1911 N N . HIS A 1 243 ? 4.89353 1.87928 43.80553 1.000 45.11692 312 HIS A N 1
ATOM 1912 C CA . HIS A 1 243 ? 5.95967 2.86256 43.67316 1.000 43.03692 312 HIS A CA 1
ATOM 1913 C C . HIS A 1 243 ? 6.87436 2.81250 44.89115 1.000 49.40692 312 HIS A C 1
ATOM 1914 O O . HIS A 1 243 ? 6.42410 3.02233 46.02310 1.000 46.93692 312 HIS A O 1
ATOM 1921 N N . ALA A 1 244 ? 8.15598 2.54627 44.65485 1.000 52.34267 313 ALA A N 1
ATOM 1922 C CA . ALA A 1 244 ? 9.18631 2.63348 45.68283 1.000 51.59267 313 ALA A CA 1
ATOM 1923 C C . ALA A 1 244 ? 9.96341 3.92263 45.45701 1.000 48.42267 313 ALA A C 1
ATOM 1924 O O . ALA A 1 244 ? 10.72098 4.03319 44.48804 1.000 55.22267 313 ALA A O 1
ATOM 1926 N N . CYS A 1 245 ? 9.77028 4.89638 46.34275 1.000 43.23413 314 CYS A N 1
ATOM 1927 C CA . CYS A 1 245 ? 10.49563 6.15233 46.22442 1.000 47.97413 314 CYS A CA 1
ATOM 1928 C C . CYS A 1 245 ? 11.99578 5.89534 46.28246 1.000 52.98413 314 CYS A C 1
ATOM 1929 O O . CYS A 1 245 ? 12.47525 5.08444 47.07901 1.000 55.93413 314 CYS A O 1
ATOM 1932 N N . ASN A 1 246 ? 12.73503 6.57675 45.41935 1.000 46.53797 315 ASN A N 1
ATOM 1933 C CA . ASN A 1 246 ? 14.17162 6.38514 45.30606 1.000 40.87797 315 ASN A CA 1
ATOM 1934 C C . ASN A 1 246 ? 14.88817 7.66786 45.72214 1.000 53.41797 315 ASN A C 1
ATOM 1935 O O . ASN A 1 246 ? 14.28006 8.59697 46.26234 1.000 53.03797 315 ASN A O 1
ATOM 1940 N N . ARG A 1 247 ? 16.19703 7.71692 45.46256 1.000 48.21757 316 ARG A N 1
ATOM 1941 C CA . ARG A 1 247 ? 16.97343 8.86817 45.90781 1.000 55.60757 316 ARG A CA 1
ATOM 1942 C C . ARG A 1 247 ? 16.60216 10.13047 45.14090 1.000 59.17757 316 ARG A C 1
ATOM 1943 O O . ARG A 1 247 ? 16.73113 11.23519 45.67858 1.000 54.75757 316 ARG A O 1
ATOM 1951 N N . ILE A 1 248 ? 16.13892 9.99587 43.89619 1.000 55.12808 317 ILE A N 1
ATOM 1952 C CA . ILE A 1 248 ? 15.68680 11.17288 43.16004 1.000 49.69808 317 ILE A CA 1
ATOM 1953 C C . ILE A 1 248 ? 14.38495 11.69976 43.74632 1.000 46.03808 317 ILE A C 1
ATOM 1954 O O . ILE A 1 248 ? 14.21040 12.91377 43.90741 1.000 44.29808 317 ILE A O 1
ATOM 1959 N N . CYS A 1 249 ? 13.44575 10.80072 44.06052 1.000 48.96731 318 CYS A N 1
ATOM 1960 C CA . CYS A 1 249 ? 12.21658 11.21332 44.73290 1.000 46.10731 318 CYS A CA 1
ATOM 1961 C C . CYS A 1 249 ? 12.52721 12.02908 45.97841 1.000 55.17731 318 CYS A C 1
ATOM 1962 O O . CYS A 1 249 ? 11.91458 13.07522 46.22086 1.000 49.99731 318 CYS A O 1
ATOM 1965 N N . GLU A 1 250 ? 13.49153 11.56832 46.77426 1.000 57.97234 319 GLU A N 1
ATOM 1966 C CA . GLU A 1 250 ? 13.83677 12.25552 48.01098 1.000 59.46234 319 GLU A CA 1
ATOM 1967 C C . GLU A 1 250 ? 14.75114 13.44850 47.76922 1.000 54.80234 319 GLU A C 1
ATOM 1968 O O . GLU A 1 250 ? 14.73209 14.40198 48.55418 1.000 54.03234 319 GLU A O 1
ATOM 1974 N N . SER A 1 251 ? 15.54901 13.42174 46.69818 1.000 49.40440 320 SER A N 1
ATOM 1975 C CA . SER A 1 251 ? 16.38091 14.57752 46.37626 1.000 57.56440 320 SER A CA 1
ATOM 1976 C C . SER A 1 251 ? 15.53770 15.79268 46.01675 1.000 53.19440 320 SER A C 1
ATOM 1977 O O . SER A 1 251 ? 15.96339 16.93077 46.24394 1.000 67.59440 320 SER A O 1
ATOM 1980 N N . MET A 1 252 ? 14.34989 15.57567 45.45670 1.000 52.62625 321 MET A N 1
ATOM 1981 C CA . MET A 1 252 ? 13.44763 16.65546 45.08623 1.000 51.93625 321 MET A CA 1
ATOM 1982 C C . MET A 1 252 ? 12.38153 16.91553 46.14003 1.000 59.28625 321 MET A C 1
ATOM 1983 O O . MET A 1 252 ? 11.46781 17.71144 45.89950 1.000 64.95625 321 MET A O 1
ATOM 1988 N N . GLY A 1 253 ? 12.48069 16.26935 47.29693 1.000 58.54894 322 GLY A N 1
ATOM 1989 C CA . GLY A 1 253 ? 11.51140 16.45926 48.35962 1.000 48.54894 322 GLY A CA 1
ATOM 1990 C C . GLY A 1 253 ? 10.11076 16.00069 48.01835 1.000 53.54894 322 GLY A C 1
ATOM 1991 O O . GLY A 1 253 ? 9.13961 16.68649 48.36127 1.000 64.24894 322 GLY A O 1
ATOM 1992 N N . LEU A 1 254 ? 9.97936 14.86256 47.34319 1.000 48.39123 323 LEU A N 1
ATOM 1993 C CA . LEU A 1 254 ? 8.67447 14.30350 47.02204 1.000 46.74123 323 LEU A CA 1
ATOM 1994 C C . LEU A 1 254 ? 8.18271 13.47545 48.20148 1.000 53.19123 323 LEU A C 1
ATOM 1995 O O . LEU A 1 254 ? 8.88187 12.56745 48.66439 1.000 51.24123 323 LEU A O 1
ATOM 2000 N N . ALA A 1 255 ? 6.98736 13.79069 48.68153 1.000 48.90014 324 ALA A N 1
ATOM 2001 C CA . ALA A 1 255 ? 6.44971 13.10446 49.85108 1.000 53.35014 324 ALA A 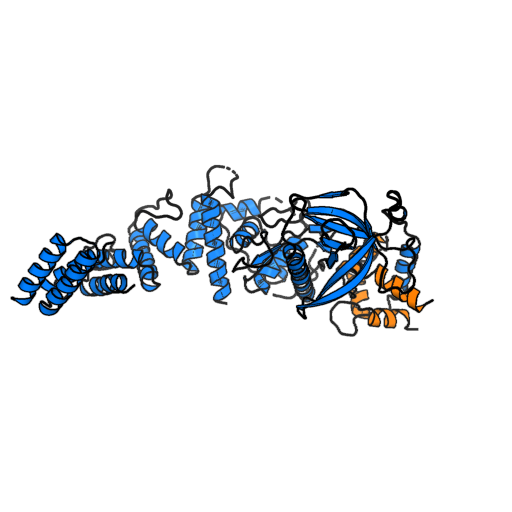CA 1
ATOM 2002 C C . ALA A 1 255 ? 6.04375 11.68173 49.48472 1.000 54.08014 324 ALA A C 1
ATOM 2003 O O . ALA A 1 255 ? 5.31779 11.48251 48.50259 1.000 52.66014 324 ALA A O 1
ATOM 2005 N N . PRO A 1 256 ? 6.48988 10.67492 50.23422 1.000 58.24712 325 PRO A N 1
ATOM 2006 C CA . PRO A 1 256 ? 6.07494 9.29938 49.94316 1.000 48.70712 325 PRO A CA 1
ATOM 2007 C C . PRO A 1 256 ? 4.58046 9.11479 50.14764 1.000 43.83712 325 PRO A C 1
ATOM 2008 O O . PRO A 1 256 ? 3.94583 9.81275 50.94108 1.000 47.92712 325 PRO A O 1
ATOM 2012 N N . PHE A 1 257 ? 4.02119 8.15510 49.41945 1.000 43.28876 326 PHE A N 1
ATOM 2013 C CA . PHE A 1 257 ? 2.62886 7.77860 49.60788 1.000 49.18876 326 PHE A CA 1
ATOM 2014 C C . PHE A 1 257 ? 2.50616 6.86325 50.82109 1.000 38.89876 326 PHE A C 1
ATOM 2015 O O . PHE A 1 257 ? 3.29388 5.92619 50.98329 1.000 44.50876 326 PHE A O 1
ATOM 2023 N N . ASP A 1 258 ? 1.52071 7.13591 51.67238 1.000 42.52345 327 ASP A N 1
ATOM 2024 C CA . ASP A 1 258 ? 1.31275 6.35075 52.88921 1.000 46.09345 327 ASP A CA 1
ATOM 2025 C C . ASP A 1 258 ? 0.76418 4.98129 52.51241 1.000 49.94345 327 ASP A C 1
ATOM 2026 O O . ASP A 1 258 ? -0.42716 4.82600 52.23563 1.000 52.87345 327 ASP A O 1
ATOM 2031 N N . LEU A 1 259 ? 1.63702 3.98116 52.49605 1.000 56.45730 328 LEU A N 1
ATOM 2032 C CA . LEU A 1 259 ? 1.25750 2.61017 52.19640 1.000 51.45730 328 LEU A CA 1
ATOM 2033 C C . LEU A 1 259 ? 1.12508 1.80130 53.48181 1.000 53.70730 328 LEU A C 1
ATOM 2034 O O . LEU A 1 259 ? 1.67262 2.15298 54.52908 1.000 47.67730 328 LEU A O 1
ATOM 2039 N N . SER A 1 260 ? 0.38183 0.70383 53.38418 1.000 55.60029 329 SER A N 1
ATOM 2040 C CA . SER A 1 260 ? 0.20319 -0.19274 54.50927 1.000 53.49029 329 SER A CA 1
ATOM 2041 C C . SER A 1 260 ? 1.51671 -0.90077 54.83988 1.000 60.07029 329 SER A C 1
ATOM 2042 O O . SER A 1 260 ? 2.44082 -0.92721 54.02329 1.000 57.82029 329 SER A O 1
ATOM 2045 N N . PRO A 1 261 ? 1.63095 -1.46907 56.04692 1.000 69.62339 330 PRO A N 1
ATOM 2046 C CA . PRO A 1 261 ? 2.83233 -2.26433 56.35746 1.000 57.64339 330 PRO A CA 1
ATOM 2047 C C . PRO A 1 261 ? 3.05546 -3.41666 55.39364 1.000 52.89339 330 PRO A C 1
ATOM 2048 O O . PRO A 1 261 ? 4.19277 -3.64815 54.96515 1.000 68.32339 330 PRO A O 1
ATOM 2052 N N . ARG A 1 262 ? 1.99663 -4.14723 55.03555 1.000 52.38283 331 ARG A N 1
ATOM 2053 C CA . ARG A 1 262 ? 2.13842 -5.22758 54.06411 1.000 50.55283 331 ARG A CA 1
ATOM 2054 C C . ARG A 1 262 ? 2.50247 -4.68905 52.68585 1.000 68.83283 331 ARG A C 1
ATOM 2055 O O . ARG A 1 262 ? 3.32537 -5.28292 51.97816 1.000 61.82283 331 ARG A O 1
ATOM 2063 N N . GLU A 1 263 ? 1.89508 -3.56864 52.28548 1.000 63.80356 332 GLU A N 1
ATOM 2064 C CA . GLU A 1 263 ? 2.18217 -2.99900 50.97265 1.000 61.08356 332 GLU A CA 1
ATOM 2065 C C . GLU A 1 263 ? 3.61415 -2.48640 50.89270 1.000 55.35356 332 GLU A C 1
ATOM 2066 O O . GLU A 1 263 ? 4.29557 -2.68914 49.88118 1.000 63.60356 332 GLU A O 1
ATOM 2072 N N . ARG A 1 264 ? 4.08649 -1.82166 51.94988 1.000 51.56269 333 ARG A N 1
ATOM 2073 C CA . ARG A 1 264 ? 5.44888 -1.29854 51.95107 1.000 60.05269 333 ARG A CA 1
ATOM 2074 C C . ARG A 1 264 ? 6.47582 -2.42026 51.85327 1.000 65.98269 333 ARG A C 1
ATOM 2075 O O . ARG A 1 264 ? 7.49243 -2.28270 51.16237 1.000 77.47269 333 ARG A O 1
ATOM 2083 N N . ASP A 1 265 ? 6.22849 -3.53984 52.53758 1.000 65.58779 334 ASP A N 1
ATOM 2084 C CA . ASP A 1 265 ? 7.18189 -4.64442 52.51117 1.000 66.67779 334 ASP A CA 1
ATOM 2085 C C . ASP A 1 265 ? 7.22530 -5.30758 51.14077 1.000 72.61779 334 ASP A C 1
ATOM 2086 O O . ASP A 1 265 ? 8.30511 -5.65733 50.65045 1.000 74.48779 334 ASP A O 1
ATOM 2091 N N . ALA A 1 266 ? 6.06299 -5.49571 50.50977 1.000 65.26645 335 ALA A N 1
ATOM 2092 C CA . ALA A 1 266 ? 6.03814 -6.08025 49.17218 1.000 68.14645 335 ALA A CA 1
ATOM 2093 C C . ALA A 1 266 ? 6.72875 -5.17174 48.16419 1.000 71.37645 335 ALA A C 1
ATOM 2094 O O . ALA A 1 266 ? 7.42193 -5.64822 47.25730 1.000 80.81645 335 ALA A O 1
ATOM 2096 N N . VAL A 1 267 ? 6.55225 -3.85769 48.30920 1.000 72.48810 336 VAL A N 1
ATOM 2097 C CA . VAL A 1 267 ? 7.22235 -2.91396 47.42178 1.000 76.32810 336 VAL A CA 1
ATOM 2098 C C . VAL A 1 267 ? 8.72702 -2.92601 47.66663 1.000 73.74810 336 VAL A C 1
ATOM 2099 O O . VAL A 1 267 ? 9.52419 -2.93478 46.72042 1.000 84.71810 336 VAL A O 1
ATOM 2103 N N . ASN A 1 268 ? 9.14086 -2.93961 48.93647 1.000 71.59692 337 ASN A N 1
ATOM 2104 C CA . ASN A 1 268 ? 10.56139 -3.00832 49.25849 1.000 79.29692 337 ASN A CA 1
ATOM 2105 C C . ASN A 1 268 ? 11.16231 -4.37273 48.94597 1.000 81.51692 337 ASN A C 1
ATOM 2106 O O . ASN A 1 268 ? 12.38901 -4.48781 48.85244 1.000 84.31692 337 ASN A O 1
ATOM 2111 N N . GLN A 1 269 ? 10.33445 -5.40071 48.78329 1.000 83.28865 338 GLN A N 1
ATOM 2112 C CA . GLN A 1 269 ? 10.81752 -6.72803 48.41931 1.000 88.54865 338 GLN A CA 1
ATOM 2113 C C . GLN A 1 269 ? 11.31090 -6.74442 46.97710 1.000 90.80865 338 GLN A C 1
ATOM 2114 O O . GLN A 1 269 ? 12.45226 -7.11543 46.70569 1.000 98.05865 338 GLN A O 1
ATOM 2120 N N . ALA A 1 277 ? 21.27505 0.13888 41.25817 1.000 79.36842 346 ALA A N 1
ATOM 2121 C CA . ALA A 1 277 ? 20.82164 1.31033 40.52052 1.000 77.89842 346 ALA A CA 1
ATOM 2122 C C . ALA A 1 277 ? 21.99261 2.18541 40.12856 1.000 76.98842 346 ALA A C 1
ATOM 2123 O O . ALA A 1 277 ? 22.78591 2.59810 40.98025 1.000 81.57842 346 ALA A O 1
ATOM 2125 N N . LYS A 1 278 ? 22.10910 2.48561 38.83613 1.000 78.75371 347 LYS A N 1
ATOM 2126 C CA . LYS A 1 278 ? 23.25714 3.22048 38.30530 1.000 76.84371 347 LYS A CA 1
ATOM 2127 C C . LYS A 1 278 ? 23.13653 4.72795 38.41938 1.000 77.00371 347 LYS A C 1
ATOM 2128 O O . LYS A 1 278 ? 24.12476 5.43014 38.55626 1.000 81.86371 347 LYS A O 1
ATOM 2141 N N . ILE A 1 280 ? 23.00936 7.95646 39.89004 1.000 71.09810 349 ILE A N 1
ATOM 2142 C CA . ILE A 1 280 ? 23.49897 8.50617 41.13948 1.000 70.42810 349 ILE A CA 1
ATOM 2143 C C . ILE A 1 280 ? 23.27757 10.00873 41.18667 1.000 70.75810 349 ILE A C 1
ATOM 2144 O O . ILE A 1 280 ? 23.32170 10.70259 40.16993 1.000 72.66810 349 ILE A O 1
ATOM 2149 N N . LEU A 1 281 ? 23.03530 10.51429 42.39011 1.000 64.70469 350 LEU A N 1
ATOM 2150 C CA . LEU A 1 281 ? 22.73493 11.92511 42.56831 1.000 65.98469 350 LEU A CA 1
ATOM 2151 C C . LEU A 1 281 ? 23.98133 12.77587 42.35166 1.000 69.56469 350 LEU A C 1
ATOM 2152 O O . LEU A 1 281 ? 25.12053 12.30416 42.42909 1.000 72.13469 350 LEU A O 1
ATOM 2157 N N . ARG A 1 282 ? 23.74632 14.05297 42.06994 1.000 74.26928 351 ARG A N 1
ATOM 2158 C CA . ARG A 1 282 ? 24.81543 14.99963 41.79977 1.000 79.46928 351 ARG A CA 1
ATOM 2159 C C . ARG A 1 282 ? 24.86834 16.14524 42.79895 1.000 80.14928 351 ARG A C 1
ATOM 2160 O O . ARG A 1 282 ? 25.70574 17.04042 42.64207 1.000 87.11928 351 ARG A O 1
ATOM 2168 N N . GLY A 1 283 ? 24.00656 16.14742 43.81586 1.000 79.57331 352 GLY A N 1
ATOM 2169 C CA . GLY A 1 283 ? 23.99410 17.20422 44.80602 1.000 80.03331 352 GLY A CA 1
ATOM 2170 C C . GLY A 1 283 ? 23.42932 18.52732 44.34033 1.000 81.54331 352 GLY A C 1
ATOM 2171 O O . GLY A 1 283 ? 23.45562 19.49534 45.11007 1.000 84.82331 352 GLY A O 1
ATOM 2172 N N . THR A 1 284 ? 22.92099 18.60696 43.11122 1.000 76.08199 353 THR A N 1
ATOM 2173 C CA . THR A 1 284 ? 22.35392 19.83599 42.57362 1.000 84.14199 353 THR A CA 1
ATOM 2174 C C . THR A 1 284 ? 20.84500 19.76165 42.39004 1.000 80.73199 353 THR A C 1
ATOM 2175 O O . THR A 1 284 ? 20.24128 20.74095 41.93671 1.000 68.52199 353 THR A O 1
ATOM 2179 N N . GLU A 1 285 ? 20.22366 18.63297 42.72849 1.000 71.84225 354 GLU A N 1
ATOM 2180 C CA . GLU A 1 285 ? 18.79124 18.46532 42.51977 1.000 72.52225 354 GLU A CA 1
ATOM 2181 C C . GLU A 1 285 ? 18.00292 19.45710 43.36618 1.000 67.41225 354 GLU A C 1
ATOM 2182 O O . GLU A 1 285 ? 18.27076 19.62839 44.55901 1.000 75.75225 354 GLU A O 1
ATOM 2188 N N . GLU A 1 286 ? 17.03048 20.11126 42.74175 1.000 65.46132 355 GLU A N 1
ATOM 2189 C CA . GLU A 1 286 ? 16.20727 21.10327 43.41303 1.000 63.85132 355 GLU A CA 1
ATOM 2190 C C . GLU A 1 286 ? 14.92556 20.46761 43.94168 1.000 67.18132 355 GLU A C 1
ATOM 2191 O O . GLU A 1 286 ? 14.52118 19.37969 43.52463 1.000 67.18132 355 GLU A O 1
ATOM 2197 N N . LYS A 1 287 ? 14.28355 21.17020 44.87052 1.000 67.97787 356 LYS A N 1
ATOM 2198 C CA . LYS A 1 287 ? 13.09380 20.66251 45.53856 1.000 67.08787 356 LYS A CA 1
ATOM 2199 C C . LYS A 1 287 ? 11.83306 21.09866 44.80427 1.000 70.13787 356 LYS A C 1
ATOM 2200 O O . LYS A 1 287 ? 11.72879 22.23814 44.33994 1.000 59.83787 356 LYS A O 1
ATOM 2206 N N . CYS A 1 288 ? 10.87518 20.18236 44.70952 1.000 60.27633 357 CYS A N 1
ATOM 2207 C CA . CYS A 1 288 ? 9.60297 20.45884 44.05519 1.000 62.43633 357 CYS A CA 1
ATOM 2208 C C . CYS A 1 288 ? 8.67787 21.25128 44.97352 1.000 62.90633 357 CYS A C 1
ATOM 2209 O O . CYS A 1 288 ? 8.79866 21.18542 46.19700 1.000 71.95633 357 CYS A O 1
ATOM 2212 N N . LYS A 1 322 ? -1.53589 22.14546 50.29586 1.000 73.05471 516 LYS A N 1
ATOM 2213 C CA . LYS A 1 322 ? -2.78131 22.58891 49.68064 1.000 78.81471 516 LYS A CA 1
ATOM 2214 C C . LYS A 1 322 ? -3.94315 21.69591 50.10134 1.000 72.05471 516 LYS A C 1
ATOM 2215 O O . LYS A 1 322 ? -3.77758 20.48885 50.27899 1.000 60.82471 516 LYS A O 1
ATOM 2221 N N . LYS A 1 323 ? -5.12265 22.30114 50.25989 1.000 74.09599 517 LYS A N 1
ATOM 2222 C CA . LYS A 1 323 ? -6.30164 21.53015 50.63744 1.000 74.11599 517 LYS A CA 1
ATOM 2223 C C . LYS A 1 323 ? -6.82629 20.69767 49.47430 1.000 67.31599 517 LYS A C 1
ATOM 2224 O O . LYS A 1 323 ? -7.44359 19.64897 49.69429 1.000 66.66599 517 LYS A O 1
ATOM 2226 N N . ILE A 1 324 ? -6.59117 21.14104 48.23735 1.000 62.06034 518 ILE A N 1
ATOM 2227 C CA . ILE A 1 324 ? -7.06604 20.39103 47.07887 1.000 68.47034 518 ILE A CA 1
ATOM 2228 C C . ILE A 1 324 ? -6.29435 19.08498 46.93149 1.000 59.43034 518 ILE A C 1
ATOM 2229 O O . ILE A 1 324 ? -6.88162 18.02870 46.66766 1.000 57.19034 518 ILE A O 1
ATOM 2231 N N . GLY A 1 325 ? -4.97120 19.13271 47.10224 1.000 56.93103 519 GLY A N 1
ATOM 2232 C CA . GLY A 1 325 ? -4.17434 17.92269 46.96813 1.000 59.21103 519 GLY A CA 1
ATOM 2233 C C . GLY A 1 325 ? -4.50543 16.88552 48.02389 1.000 47.46103 519 GLY A C 1
ATOM 2234 O O . GLY A 1 325 ? -4.66195 15.70006 47.72117 1.000 46.92103 519 GLY A O 1
ATOM 2235 N N . LYS A 1 326 ? -4.61492 17.32001 49.28327 1.000 54.68570 520 LYS A N 1
ATOM 2236 C CA . LYS A 1 326 ? -4.99384 16.39995 50.35106 1.000 59.09570 520 LYS A CA 1
ATOM 2237 C C . LYS A 1 326 ? -6.37691 15.80718 50.11084 1.000 47.26570 520 LYS A C 1
ATOM 2238 O O . LYS A 1 326 ? -6.63318 14.65639 50.48159 1.000 46.51570 520 LYS A O 1
ATOM 2244 N N . SER A 1 327 ? -7.27404 16.56947 49.48222 1.000 48.99582 521 SER A N 1
ATOM 2245 C CA . SER A 1 327 ? -8.57769 16.02787 49.11570 1.000 44.55582 521 SER A CA 1
ATOM 2246 C C . SER A 1 327 ? -8.45413 14.98858 48.00584 1.000 51.29582 521 SER A C 1
ATOM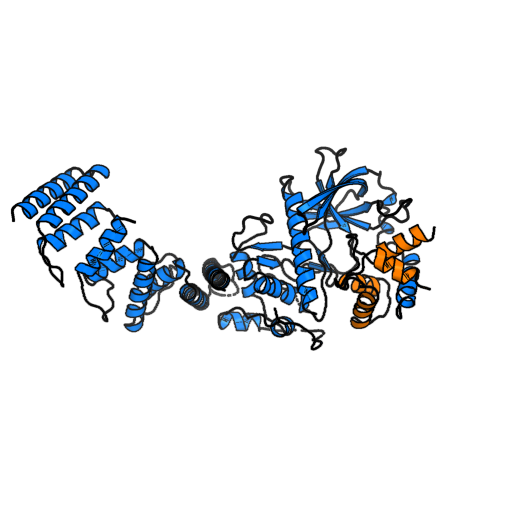 2247 O O . SER A 1 327 ? -9.09080 13.93040 48.06882 1.000 46.27582 521 SER A O 1
ATOM 2250 N N . ILE A 1 328 ? -7.65095 15.27639 46.97521 1.000 42.10434 522 ILE A N 1
ATOM 2251 C CA . ILE A 1 328 ? -7.37699 14.27711 45.94397 1.000 35.12434 522 ILE A CA 1
ATOM 2252 C C . ILE A 1 328 ? -6.67489 13.07294 46.55473 1.000 33.79434 522 ILE A C 1
ATOM 2253 O O . ILE A 1 328 ? -6.97042 11.92070 46.21200 1.000 34.31434 522 ILE A O 1
ATOM 2258 N N . LEU A 1 329 ? -5.73668 13.32354 47.47345 1.000 35.46066 523 LEU A N 1
ATOM 2259 C CA . LEU A 1 329 ? -5.04399 12.23595 48.15647 1.000 40.43066 523 LEU A CA 1
ATOM 2260 C C . LEU A 1 329 ? -6.02641 11.31796 48.87229 1.000 43.40066 523 LEU A C 1
ATOM 2261 O O . LEU A 1 329 ? -5.85547 10.09323 48.87141 1.000 40.59066 523 LEU A O 1
ATOM 2266 N N . GLY A 1 330 ? -7.06524 11.89140 49.48524 1.000 41.16423 524 GLY A N 1
ATOM 2267 C CA . GLY A 1 330 ? -8.09034 11.06692 50.10129 1.000 40.28423 524 GLY A CA 1
ATOM 2268 C C . GLY A 1 330 ? -8.81519 10.19002 49.09796 1.000 36.57423 524 GLY A C 1
ATOM 2269 O O . GLY A 1 330 ? -9.12345 9.03014 49.38177 1.000 40.78423 524 GLY A O 1
ATOM 2270 N N . LYS A 1 331 ? -9.09553 10.73011 47.90896 1.000 39.07583 525 LYS A N 1
ATOM 2271 C CA . LYS A 1 331 ? -9.76650 9.93947 46.88194 1.000 37.17583 525 LYS A CA 1
ATOM 2272 C C . LYS A 1 331 ? -8.85869 8.84838 46.33135 1.000 37.66583 525 LYS A C 1
ATOM 2273 O O . LYS A 1 331 ? -9.34297 7.78094 45.93581 1.000 35.14583 525 LYS A O 1
ATOM 2279 N N . VAL A 1 332 ? -7.54765 9.09159 46.29872 1.000 35.08746 526 VAL A N 1
ATOM 2280 C CA . VAL A 1 332 ? -6.61971 8.04719 45.88114 1.000 33.63746 526 VAL A CA 1
ATOM 2281 C C . VAL A 1 332 ? -6.60305 6.91570 46.90331 1.000 34.56746 526 VAL A C 1
ATOM 2282 O O . VAL A 1 332 ? -6.54460 5.73394 46.54183 1.000 35.77746 526 VAL A O 1
ATOM 2286 N N . HIS A 1 333 ? -6.67096 7.25464 48.19328 1.000 38.81644 527 HIS A N 1
ATOM 2287 C CA . HIS A 1 333 ? -6.72585 6.22127 49.22230 1.000 38.82644 527 HIS A CA 1
ATOM 2288 C C . HIS A 1 333 ? -8.02636 5.43236 49.13824 1.000 35.84644 527 HIS A C 1
ATOM 2289 O O . HIS A 1 333 ? -8.02825 4.20786 49.31015 1.000 39.47644 527 HIS A O 1
ATOM 2296 N N . LEU A 1 334 ? -9.14323 6.11304 48.86845 1.000 34.96737 528 LEU A N 1
ATOM 2297 C CA . LEU A 1 334 ? -10.41353 5.40750 48.72755 1.000 40.73737 528 LEU A CA 1
ATOM 2298 C C . LEU A 1 334 ? -10.40180 4.49001 47.51201 1.000 37.91737 528 LEU A C 1
ATOM 2299 O O . LEU A 1 334 ? -10.97482 3.39465 47.54836 1.000 41.71737 528 LEU A O 1
ATOM 2304 N N . ALA A 1 335 ? -9.75326 4.92024 46.42583 1.000 43.89337 529 ALA A N 1
ATOM 2305 C CA . ALA A 1 335 ? -9.64342 4.07098 45.24499 1.000 40.14337 529 ALA A CA 1
ATOM 2306 C C . ALA A 1 335 ? -8.85688 2.80177 45.54181 1.000 34.17337 529 ALA A C 1
ATOM 2307 O O . ALA A 1 335 ? -9.15002 1.74377 44.97415 1.000 38.19337 529 ALA A O 1
ATOM 2309 N N . MET A 1 336 ? -7.85889 2.88736 46.42522 1.000 37.18751 530 MET A N 1
ATOM 2310 C CA . MET A 1 336 ? -7.11694 1.69804 46.83112 1.000 41.63751 530 MET A CA 1
ATOM 2311 C C . MET A 1 336 ? -8.00771 0.72096 47.58431 1.000 44.79751 530 MET A C 1
ATOM 2312 O O . MET A 1 336 ? -7.85222 -0.49849 47.45181 1.000 48.56751 530 MET A O 1
ATOM 2317 N N . VAL A 1 337 ? -8.93709 1.24118 48.38832 1.000 37.59297 531 VAL A N 1
ATOM 2318 C CA . VAL A 1 337 ? -9.85838 0.38286 49.12810 1.000 43.75297 531 VAL A CA 1
ATOM 2319 C C . VAL A 1 337 ? -10.70139 -0.44094 48.16474 1.000 43.02297 531 VAL A C 1
ATOM 2320 O O . VAL A 1 337 ? -10.83764 -1.66135 48.31435 1.000 43.14297 531 VAL A O 1
ATOM 2324 N N . ARG A 1 338 ? -11.28474 0.22103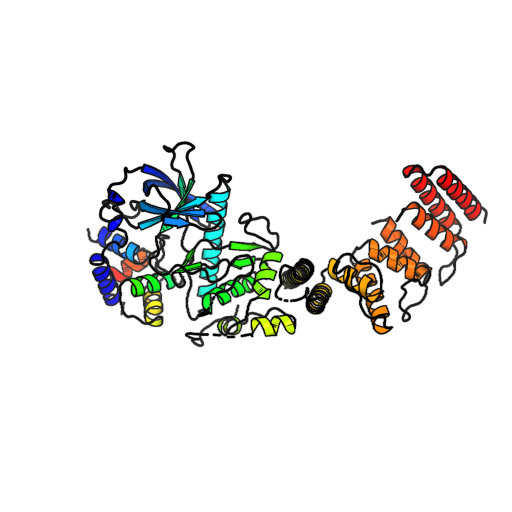 47.16160 1.000 37.75057 532 ARG A N 1
ATOM 2325 C CA . ARG A 1 338 ? -12.14603 -0.47325 46.20970 1.000 53.87057 532 ARG A CA 1
ATOM 2326 C C . ARG A 1 338 ? -11.36741 -1.50693 45.40944 1.000 53.75057 532 ARG A C 1
ATOM 2327 O O . ARG A 1 338 ? -11.87787 -2.59626 45.12359 1.000 54.92057 532 ARG A O 1
ATOM 2335 N N . TYR A 1 339 ? -10.12794 -1.18113 45.04063 1.000 46.08058 533 TYR A N 1
ATOM 2336 C CA . TYR A 1 339 ? -9.29855 -2.12018 44.29566 1.000 50.94058 533 TYR A CA 1
ATOM 2337 C C . TYR A 1 339 ? -8.94191 -3.33892 45.14160 1.000 59.22058 533 TYR A C 1
ATOM 2338 O O . TYR A 1 339 ? -8.93684 -4.46871 44.63759 1.000 46.99058 533 TYR A O 1
ATOM 2347 N N . HIS A 1 340 ? -8.62283 -3.12883 46.42374 1.000 50.47105 534 HIS A N 1
ATOM 2348 C CA . HIS A 1 340 ? -8.37956 -4.25456 47.32382 1.000 53.31105 534 HIS A CA 1
ATOM 2349 C C . HIS A 1 340 ? -9.60285 -5.15694 47.40401 1.000 52.67105 534 HIS A C 1
ATOM 2350 O O . HIS A 1 340 ? -9.49394 -6.38513 47.31097 1.000 60.67105 534 HIS A O 1
ATOM 2357 N N . GLU A 1 341 ? -10.78248 -4.55626 47.57845 1.000 54.19809 535 GLU A N 1
ATOM 2358 C CA . GLU A 1 341 ? -12.01946 -5.32648 47.64901 1.000 54.97809 535 GLU A CA 1
ATOM 2359 C C . GLU A 1 341 ? -12.33167 -6.01575 46.32775 1.000 49.94809 535 GLU A C 1
ATOM 2360 O O . GLU A 1 341 ? -12.93294 -7.09519 46.32058 1.000 59.70809 535 GLU A O 1
ATOM 2366 N N . GLY A 1 342 ? -11.93431 -5.41413 45.20686 1.000 58.14733 536 GLY A N 1
ATOM 2367 C CA . GLY A 1 342 ? -12.24311 -5.96454 43.90085 1.000 65.32733 536 GLY A CA 1
ATOM 2368 C C . GLY A 1 342 ? -11.28709 -7.02113 43.39581 1.000 56.18733 536 GLY A C 1
ATOM 2369 O O . GLY A 1 342 ? -11.55032 -7.62092 42.34947 1.000 62.23733 536 GLY A O 1
ATOM 2370 N N . GLY A 1 343 ? -10.18923 -7.26440 44.10498 1.000 61.42521 537 GLY A N 1
ATOM 2371 C CA . GLY A 1 343 ? -9.22119 -8.25587 43.68881 1.000 66.18521 537 GLY A CA 1
ATOM 2372 C C . GLY A 1 343 ? -8.15404 -7.76414 42.73832 1.000 68.71521 537 GLY A C 1
ATOM 2373 O O . GLY A 1 343 ? -7.40352 -8.58839 42.20118 1.000 71.63521 537 GLY A O 1
ATOM 2374 N N . ARG A 1 344 ? -8.06347 -6.45076 42.50749 1.000 57.80318 538 ARG A N 1
ATOM 2375 C CA . ARG A 1 344 ? -7.03821 -5.92143 41.61472 1.000 63.16318 538 ARG A CA 1
ATOM 2376 C C . ARG A 1 344 ? -5.64107 -6.14952 42.17246 1.000 73.13318 538 ARG A C 1
ATOM 2377 O O . ARG A 1 344 ? -4.68349 -6.29511 41.40286 1.000 73.01318 538 ARG A O 1
ATOM 2385 N N . PHE A 1 345 ? -5.50271 -6.18705 43.49690 1.000 70.70327 539 PHE A N 1
ATOM 2386 C CA . PHE A 1 345 ? -4.20269 -6.37753 44.13504 1.000 69.06327 539 PHE A CA 1
ATOM 2387 C C . PHE A 1 345 ? -3.97878 -7.81932 44.56103 1.000 68.85327 539 PHE A C 1
ATOM 2388 O O . PHE A 1 345 ? -3.37178 -8.07533 45.60484 1.000 63.98327 539 PHE A O 1
ATOM 2396 N N . CYS A 1 346 ? -4.44757 -8.77663 43.76595 1.000 78.03951 540 CYS A N 1
ATOM 2397 C CA . CYS A 1 346 ? -4.23646 -10.18168 44.08275 1.000 96.45951 540 CYS A CA 1
ATOM 2398 C C . CYS A 1 346 ? -2.74919 -10.51405 44.07042 1.000 97.76951 540 CYS A C 1
ATOM 2399 O O . CYS A 1 346 ? -1.99047 -10.02247 43.22997 1.000 92.36951 540 CYS A O 1
ATOM 2402 N N . GLU A 1 347 ? -2.33405 -11.34973 45.01611 1.000 95.57349 541 GLU A N 1
ATOM 2403 C CA . GLU A 1 347 ? -0.93354 -11.73595 45.13331 1.000 93.95349 541 GLU A CA 1
ATOM 2404 C C . GLU A 1 347 ? -0.80312 -13.23008 45.40176 1.000 90.61349 541 GLU A C 1
ATOM 2405 O O . GLU A 1 347 ? -1.78137 -13.97173 45.31559 1.000 88.49349 541 GLU A O 1
ATOM 2407 N N . GLU A 1 350 ? -2.78697 -14.20622 47.77344 1.000 88.74611 544 GLU A N 1
ATOM 2408 C CA . GLU A 1 350 ? -3.60150 -14.90728 48.75853 1.000 74.39611 544 GLU A CA 1
ATOM 2409 C C . GLU A 1 350 ? -5.05380 -14.44547 48.68513 1.000 76.76611 544 GLU A C 1
ATOM 2410 O O . GLU A 1 350 ? -5.60606 -14.27912 47.59727 1.000 78.81611 544 GLU A O 1
ATOM 2412 N N . GLU A 1 351 ? -5.67161 -14.25700 49.84684 1.000 80.99393 545 GLU A N 1
ATOM 2413 C CA . GLU A 1 351 ? -6.99140 -13.65283 49.92994 1.000 77.70393 545 GLU A CA 1
ATOM 2414 C C . GLU A 1 351 ? -6.85597 -12.13537 49.97351 1.000 68.36393 545 GLU A C 1
ATOM 2415 O O . GLU A 1 351 ? -5.82091 -11.59374 50.37077 1.000 68.97393 545 GLU A O 1
ATOM 2417 N N . TRP A 1 352 ? -7.91827 -11.44923 49.55465 1.000 60.38673 546 TRP A N 1
ATOM 2418 C CA . TRP A 1 352 ? -7.85057 -9.99931 49.42157 1.000 62.65673 546 TRP A CA 1
ATOM 2419 C C . TRP A 1 352 ? -7.58736 -9.34980 50.77632 1.000 65.64673 546 TRP A C 1
ATOM 2420 O O . TRP A 1 352 ? -8.24793 -9.65940 51.77296 1.000 72.02673 546 TRP A O 1
ATOM 2431 N N . ASP A 1 353 ? -6.59455 -8.46290 50.80510 1.000 58.51455 547 ASP A N 1
ATOM 2432 C CA . ASP A 1 353 ? -6.04473 -7.90665 52.04076 1.000 58.53455 547 ASP A CA 1
ATOM 2433 C C . ASP A 1 353 ? -7.05645 -6.95427 52.66922 1.000 57.04455 547 ASP A C 1
ATOM 2434 O O . ASP A 1 353 ? -7.19183 -5.80171 52.25037 1.000 47.32455 547 ASP A O 1
ATOM 2439 N N . GLN A 1 354 ? -7.75950 -7.43310 53.69905 1.000 59.21000 548 GLN A N 1
ATOM 2440 C CA . GLN A 1 354 ? -8.75453 -6.61072 54.37817 1.000 49.54000 548 GLN A CA 1
ATOM 2441 C C . GLN A 1 354 ? -8.10531 -5.56169 55.27387 1.000 51.40000 548 GLN A C 1
ATOM 2442 O O . GLN A 1 354 ? -8.62171 -4.44531 55.39994 1.000 47.03000 548 GLN A O 1
ATOM 2448 N N . GLU A 1 355 ? -6.97738 -5.89994 55.90324 1.000 52.36473 549 GLU A N 1
ATOM 2449 C CA . GLU A 1 355 ? -6.33001 -4.96071 56.81419 1.000 51.83473 549 GLU A CA 1
ATOM 2450 C C . GLU A 1 355 ? -5.75961 -3.76124 56.06442 1.000 52.43473 549 GLU A C 1
ATOM 2451 O O . GLU A 1 355 ? -5.91714 -2.61607 56.50467 1.000 51.73473 549 GLU A O 1
ATOM 2457 N N . SER A 1 356 ? -5.08958 -4.00236 54.93345 1.000 50.59758 550 SER A N 1
ATOM 2458 C CA . SER A 1 356 ? -4.56940 -2.89533 54.13743 1.000 54.29758 550 SER A CA 1
ATOM 2459 C C . SER A 1 356 ? -5.69330 -2.03094 53.58198 1.000 35.33758 550 SER A C 1
ATOM 2460 O O . SER A 1 356 ? -5.53729 -0.81014 53.46659 1.000 44.48758 550 SER A O 1
ATOM 2463 N N . ALA A 1 357 ? -6.83023 -2.64049 53.23776 1.000 42.54220 551 ALA A N 1
ATOM 2464 C CA . ALA A 1 357 ? -7.97579 -1.86270 52.77686 1.000 42.59220 551 ALA A CA 1
ATOM 2465 C C . ALA A 1 357 ? -8.49224 -0.93690 53.87160 1.000 51.38220 551 ALA A C 1
ATOM 2466 O O . ALA A 1 357 ? -8.76743 0.24222 53.61811 1.000 43.21220 551 ALA A O 1
ATOM 2468 N N . VAL A 1 358 ? -8.62638 -1.45281 55.09705 1.000 42.18491 552 VAL A N 1
ATOM 2469 C CA . VAL A 1 358 ? -9.06396 -0.62008 56.21463 1.000 41.19491 552 VAL A CA 1
ATOM 2470 C C . VAL A 1 358 ? -8.04307 0.47543 56.48697 1.000 37.09491 552 VAL A C 1
ATOM 2471 O O . VAL A 1 358 ? -8.40263 1.61934 56.79239 1.000 42.29491 552 VAL A O 1
ATOM 2475 N N . PHE A 1 359 ? -6.75337 0.14421 56.37398 1.000 42.71991 553 PHE A N 1
ATOM 2476 C CA . PHE A 1 359 ? -5.70613 1.14891 56.53073 1.000 46.93991 553 PHE A CA 1
ATOM 2477 C C . PHE A 1 359 ? -5.93370 2.33153 55.59457 1.000 46.87991 553 PHE A C 1
ATOM 2478 O O . PHE A 1 359 ? -5.79548 3.49143 56.00158 1.000 44.53991 553 PHE A O 1
ATOM 2486 N N . HIS A 1 360 ? -6.30267 2.05861 54.33830 1.000 43.52451 554 HIS A N 1
ATOM 2487 C CA . HIS A 1 360 ? -6.52844 3.13975 53.38282 1.000 47.20451 554 HIS A CA 1
ATOM 2488 C C . HIS A 1 360 ? -7.88934 3.80140 53.57090 1.000 37.61451 554 HIS A C 1
ATOM 2489 O O . HIS A 1 360 ? -8.04582 4.98543 53.24902 1.000 37.59451 554 HIS A O 1
ATOM 2496 N N . LEU A 1 361 ? -8.87567 3.06665 54.09299 1.000 41.26874 555 LEU A N 1
ATOM 2497 C CA . LEU A 1 361 ? -10.17046 3.67307 54.38995 1.000 41.30874 555 LEU A CA 1
ATOM 2498 C C . LEU A 1 361 ? -10.05325 4.69825 55.51168 1.000 39.38874 555 LEU A C 1
ATOM 2499 O O . LEU A 1 361 ? -10.72479 5.73683 55.48608 1.000 44.50874 555 LEU A O 1
ATOM 2504 N N . GLU A 1 362 ? -9.20334 4.42539 56.50362 1.000 44.00203 556 GLU A N 1
ATOM 2505 C CA . GLU A 1 362 ? -9.00224 5.38375 57.58431 1.000 47.32203 556 GLU A CA 1
ATOM 2506 C C . GLU A 1 362 ? -8.23258 6.60287 57.09790 1.000 48.01203 556 GLU A C 1
ATOM 2507 O O . GLU A 1 362 ? -8.56515 7.73827 57.45701 1.000 51.19203 556 GLU A O 1
ATOM 2513 N N . HIS A 1 363 ? -7.19722 6.38778 56.28351 1.000 45.60236 557 HIS A N 1
ATOM 2514 C CA . HIS A 1 363 ? -6.46675 7.51347 55.71286 1.000 45.13236 557 HIS A CA 1
ATOM 2515 C C . HIS A 1 363 ? -7.38169 8.37827 54.85703 1.000 45.40236 557 HIS A C 1
ATOM 2516 O O . HIS A 1 363 ? -7.28586 9.61063 54.88134 1.000 47.36236 557 HIS A O 1
ATOM 2523 N N . ALA A 1 364 ? -8.28608 7.74886 54.10228 1.000 37.77774 558 ALA A N 1
ATOM 2524 C CA . ALA A 1 364 ? -9.23349 8.51273 53.29802 1.000 37.79774 558 ALA A CA 1
ATOM 2525 C C . ALA A 1 364 ? -10.19548 9.30315 54.17737 1.000 42.76774 558 ALA A C 1
ATOM 2526 O O . ALA A 1 364 ? -10.50147 10.46433 53.88237 1.000 47.94774 558 ALA A O 1
ATOM 2528 N N . ALA A 1 365 ? -10.68284 8.69364 55.26168 1.000 42.13656 559 ALA A N 1
ATOM 2529 C CA . ALA A 1 365 ? -11.59119 9.40412 56.15714 1.000 43.35656 559 ALA A CA 1
ATOM 2530 C C . ALA A 1 365 ? -10.88332 10.55078 56.86666 1.000 37.72656 559 ALA A C 1
ATOM 2531 O O . ALA A 1 365 ? -11.45799 11.63224 57.03568 1.000 50.25656 559 ALA A O 1
ATOM 2533 N N . ASN A 1 366 ? -9.63527 10.33494 57.28929 1.000 42.03080 560 ASN A N 1
ATOM 2534 C CA . ASN A 1 366 ? -8.87762 11.39397 57.94425 1.000 50.45080 560 ASN A CA 1
ATOM 2535 C C . ASN A 1 366 ? -8.54772 12.53744 56.99517 1.000 52.39080 560 ASN A C 1
ATOM 2536 O O . ASN A 1 366 ? -8.26107 13.64665 57.45783 1.000 52.10080 560 ASN A O 1
ATOM 2541 N N . LEU A 1 367 ? -8.58175 12.29591 55.68688 1.000 51.53820 561 LEU A N 1
ATOM 2542 C CA . LEU A 1 367 ? -8.34130 13.33588 54.69649 1.000 50.30820 561 LEU A CA 1
ATOM 2543 C C . LEU A 1 367 ? -9.62631 13.98639 54.19981 1.000 52.68820 561 LEU A C 1
ATOM 2544 O O . LEU A 1 367 ? -9.56376 14.86693 53.33576 1.000 49.55820 561 LEU A O 1
ATOM 2549 N N . GLY A 1 368 ? -10.78429 13.56964 54.71091 1.000 47.82593 562 GLY A N 1
ATOM 2550 C CA . GLY A 1 368 ? -12.03256 14.25361 54.44627 1.000 38.91593 562 GLY A CA 1
ATOM 2551 C C . GLY A 1 368 ? -12.96993 13.58265 53.46643 1.000 45.54593 562 GLY A C 1
ATOM 2552 O O . GLY A 1 368 ? -14.00553 14.17230 53.13369 1.000 48.46593 562 GLY A O 1
ATOM 2553 N N . GLU A 1 369 ? -12.64997 12.38120 52.98986 1.000 42.16548 563 GLU A N 1
ATOM 2554 C CA . GLU A 1 369 ? -13.51878 11.69333 52.03789 1.000 41.19548 563 GLU A CA 1
ATOM 2555 C C . GLU A 1 369 ? -14.79274 11.24915 52.74589 1.000 40.22548 563 GLU A C 1
ATOM 2556 O O . GLU A 1 369 ? -14.75631 10.37205 53.61441 1.000 38.99548 563 GLU A O 1
ATOM 2562 N N . LEU A 1 370 ? -15.92316 11.84652 52.35990 1.000 40.93329 564 LEU A N 1
ATOM 2563 C CA . LEU A 1 370 ? -17.17740 11.60657 53.06619 1.000 44.91329 564 LEU A CA 1
ATOM 2564 C C . LEU A 1 370 ? -17.59308 10.14183 52.99723 1.000 44.29329 564 LEU A C 1
ATOM 2565 O O . LEU A 1 370 ? -18.14045 9.60025 53.96547 1.000 41.83329 564 LEU A O 1
ATOM 2570 N N . GLU A 1 371 ? -17.34604 9.48291 51.86255 1.000 34.41411 565 GLU A N 1
ATOM 2571 C CA . GLU A 1 371 ? -17.69559 8.07141 51.74781 1.000 40.32411 565 GLU A CA 1
ATOM 2572 C C . GLU A 1 371 ? -16.92582 7.22504 52.75216 1.000 42.13411 565 GLU A C 1
ATOM 2573 O O . GLU A 1 371 ? -17.46240 6.24449 53.28152 1.000 36.31411 565 GLU A O 1
ATOM 2579 N N . ALA A 1 372 ? -15.67635 7.59464 53.03768 1.000 31.87812 566 ALA A N 1
ATOM 2580 C CA . ALA A 1 372 ? -14.89300 6.84727 54.01301 1.000 36.71812 566 ALA A CA 1
ATOM 2581 C C . ALA A 1 372 ? -15.36168 7.13439 55.43485 1.000 39.62812 566 ALA A C 1
ATOM 2582 O O . ALA A 1 372 ? -15.34080 6.24276 56.29208 1.000 39.37812 566 ALA A O 1
ATOM 2584 N N . ILE A 1 373 ? -15.78901 8.37223 55.70262 1.000 38.69734 567 ILE A N 1
ATOM 2585 C CA . ILE A 1 373 ? -16.26469 8.72947 57.03704 1.000 39.43734 567 ILE A CA 1
ATOM 2586 C C . ILE A 1 373 ? -17.56786 8.00477 57.35132 1.000 33.70734 567 ILE A C 1
ATOM 2587 O O . ILE A 1 373 ? -17.74879 7.47683 58.45444 1.000 33.63734 567 ILE A O 1
ATOM 2592 N N . VAL A 1 374 ? -18.49429 7.96793 56.39006 1.000 36.34707 568 VAL A N 1
ATOM 2593 C CA . VAL A 1 374 ? -19.72966 7.20857 56.56796 1.000 38.80707 568 VAL A CA 1
ATOM 2594 C C . VAL A 1 374 ? -19.41791 5.72981 56.75820 1.000 33.76707 568 VAL A C 1
ATOM 2595 O O . VAL A 1 374 ? -19.96213 5.07210 57.65322 1.000 35.66707 568 VAL A O 1
ATOM 2599 N N . GLY A 1 375 ? -18.52945 5.18953 55.92041 1.000 40.70014 569 GLY A N 1
ATOM 2600 C CA . GLY A 1 375 ? -18.22444 3.76779 55.98794 1.000 32.18014 569 GLY A CA 1
ATOM 2601 C C . GLY A 1 375 ? -17.64200 3.35594 57.32609 1.000 37.10014 569 GLY A C 1
ATOM 2602 O O . GLY A 1 375 ? -18.06178 2.36074 57.91955 1.000 37.27014 569 GLY A O 1
ATOM 2603 N N . LEU A 1 376 ? -16.66756 4.12184 57.82279 1.000 33.01347 570 LEU A N 1
ATOM 2604 C CA . LEU A 1 376 ? -16.06995 3.80440 59.11581 1.000 40.67347 570 LEU A CA 1
ATOM 2605 C C . LEU A 1 376 ? -17.06411 4.01487 60.25318 1.000 39.16347 570 LEU A C 1
ATOM 2606 O O . LEU A 1 376 ? -17.06914 3.25446 61.22834 1.000 41.85347 570 LEU A O 1
ATOM 2611 N N . GLY A 1 377 ? -17.91348 5.03883 60.14691 1.000 36.86374 571 GLY A N 1
ATOM 2612 C CA . GLY A 1 377 ? -18.93049 5.24859 61.16426 1.000 32.32374 571 GLY A CA 1
ATOM 2613 C C . GLY A 1 377 ? -19.88593 4.07769 61.27649 1.000 34.79374 571 GLY A C 1
ATOM 2614 O O . GLY A 1 377 ? -20.24731 3.66136 62.37878 1.000 34.50374 571 GLY A O 1
ATOM 2615 N N . LEU A 1 378 ? -20.29869 3.52355 60.13706 1.000 31.98281 572 LEU A N 1
ATOM 2616 C CA . LEU A 1 378 ? -21.16844 2.35271 60.15620 1.000 40.00281 572 LEU A CA 1
ATOM 2617 C C . LEU A 1 378 ? -20.42836 1.11853 60.66279 1.000 38.72281 572 LEU A C 1
ATOM 2618 O O . LEU A 1 378 ? -20.98216 0.32886 61.43507 1.000 34.99281 572 LEU A O 1
ATOM 2623 N N . MET A 1 379 ? -19.17411 0.94012 60.24377 1.000 37.69613 573 MET A N 1
ATOM 2624 C CA . MET A 1 379 ? -18.41514 -0.24668 60.62927 1.000 39.48613 573 MET A CA 1
ATOM 2625 C C . MET A 1 379 ? -18.07346 -0.23483 62.11586 1.000 39.21613 573 MET A C 1
ATOM 2626 O O . MET A 1 379 ? -18.21783 -1.25657 62.79897 1.000 38.11613 573 MET A O 1
ATOM 2631 N N . TYR A 1 380 ? -17.62643 0.91018 62.63841 1.000 32.78560 574 TYR A N 1
ATOM 2632 C CA . TYR A 1 380 ? -17.35482 1.00916 64.06788 1.000 40.05560 574 TYR A CA 1
ATOM 2633 C C . TYR A 1 380 ? -18.62644 0.92235 64.90215 1.000 36.69560 574 TYR A C 1
ATOM 2634 O O . TYR A 1 380 ? -18.55144 0.59749 66.09012 1.000 38.55560 574 TYR A O 1
ATOM 2643 N N . SER A 1 381 ? -19.78464 1.20094 64.30958 1.000 37.94082 575 SER A N 1
ATOM 2644 C CA . SER A 1 381 ? -21.06883 1.05641 64.97860 1.000 38.16082 575 SER A CA 1
ATOM 2645 C C . SER A 1 381 ? -21.69751 -0.31315 64.75462 1.000 35.73082 575 SER A C 1
ATOM 2646 O O . SER A 1 381 ? -22.85856 -0.51157 65.12641 1.000 40.02082 575 SER A O 1
ATOM 2649 N N . GLN A 1 382 ? -20.96319 -1.25037 64.14626 1.000 36.64758 576 GLN A N 1
ATOM 2650 C CA . GLN A 1 382 ? -21.45618 -2.60475 63.87361 1.000 41.34758 576 GLN A CA 1
ATOM 2651 C C . GLN A 1 382 ? -22.71168 -2.58087 63.00367 1.000 43.85758 576 GLN A C 1
ATOM 2652 O O . GLN A 1 382 ? -23.60846 -3.41321 63.15293 1.000 42.16758 576 GLN A O 1
ATOM 2658 N N . LEU A 1 383 ? -22.77142 -1.62821 62.08135 1.000 37.82876 577 LEU A N 1
ATOM 2659 C CA . LEU A 1 383 ? -23.90696 -1.44987 61.19154 1.000 37.12876 577 LEU A CA 1
ATOM 2660 C C . LEU A 1 383 ? -23.56640 -1.90414 59.77804 1.000 40.02876 577 LEU A C 1
ATOM 2661 O O . LEU A 1 383 ? -22.39271 -1.94358 59.39270 1.000 38.38876 577 LEU A O 1
ATOM 2666 N N . PRO A 1 384 ? -24.56996 -2.26597 58.97631 1.000 32.83257 578 PRO A N 1
ATOM 2667 C CA . PRO A 1 384 ? -24.29382 -2.64443 57.58739 1.000 38.56257 578 PRO A CA 1
ATOM 2668 C C . PRO A 1 384 ? -23.68943 -1.48194 56.81641 1.000 49.47257 578 PRO A C 1
ATOM 2669 O O . PRO A 1 384 ? -24.02196 -0.31540 57.03992 1.000 44.94257 578 PRO A O 1
ATOM 2673 N N . HIS A 1 385 ? -22.78642 -1.81593 55.89929 1.000 38.64351 579 HIS A N 1
ATOM 2674 C CA . HIS A 1 385 ? -22.02280 -0.81041 55.17925 1.000 38.11351 579 HIS A CA 1
ATOM 2675 C C . HIS A 1 385 ? -21.76296 -1.30226 53.76322 1.000 41.48351 579 HIS A C 1
ATOM 2676 O O . HIS A 1 385 ? -21.65977 -2.50781 53.52017 1.000 41.94351 579 HIS A O 1
ATOM 2683 N N . HIS A 1 386 ? -21.65499 -0.35271 52.83015 1.000 49.10780 580 HIS A N 1
ATOM 2684 C CA . HIS A 1 386 ? -21.42748 -0.69576 51.42909 1.000 52.69780 580 HIS A CA 1
ATOM 2685 C C . HIS A 1 386 ? -19.95092 -0.95521 51.14939 1.000 53.99780 580 HIS A C 1
ATOM 2686 O O . HIS A 1 386 ? -19.59166 -1.99973 50.59461 1.000 59.06780 580 HIS A O 1
ATOM 2688 N N . ILE A 1 387 ? -19.08409 -0.01860 51.52485 1.000 46.47251 581 ILE A N 1
ATOM 2689 C CA . ILE A 1 387 ? -17.64852 -0.17309 51.31176 1.000 50.01251 581 ILE A CA 1
ATOM 2690 C C . ILE A 1 387 ? -17.10379 -1.17858 52.31807 1.000 49.66251 581 ILE A C 1
ATOM 2691 O O . ILE A 1 387 ? -17.36278 -1.06991 53.52362 1.000 46.14251 581 ILE A O 1
ATOM 2696 N N . LEU A 1 388 ? -16.34668 -2.16190 51.82190 1.000 43.84119 582 LEU A N 1
ATOM 2697 C CA . LEU A 1 388 ? -15.81638 -3.25034 52.64566 1.000 40.41119 582 LEU A CA 1
ATOM 2698 C C . LEU A 1 388 ? -16.94631 -3.96184 53.38901 1.000 38.33119 582 LEU A C 1
ATOM 2699 O O . LEU A 1 388 ? -16.86976 -4.21084 54.59367 1.000 41.33119 582 LEU A O 1
ATOM 2704 N N . ALA A 1 389 ? -18.00217 -4.29639 52.64056 1.000 45.51310 583 ALA A N 1
ATOM 2705 C CA . ALA A 1 389 ? -19.23726 -4.80014 53.23738 1.000 43.31310 583 ALA A CA 1
ATOM 2706 C C . ALA A 1 389 ? -18.98940 -6.03621 54.09336 1.000 49.96310 583 ALA A C 1
ATOM 2707 O O . ALA A 1 389 ? -19.50138 -6.14134 55.21414 1.000 50.78310 583 ALA A O 1
ATOM 2709 N N . ASP A 1 390 ? -18.20688 -6.98397 53.58344 1.000 50.98253 584 ASP A N 1
ATOM 2710 C CA . ASP A 1 390 ? -17.96306 -8.23383 54.29283 1.000 52.60253 584 ASP A CA 1
ATOM 2711 C C . ASP A 1 390 ? -16.92722 -8.10241 55.40172 1.000 48.22253 584 ASP A C 1
ATOM 2712 O O . ASP A 1 390 ? -16.62134 -9.10232 56.06068 1.000 50.60253 584 ASP A O 1
ATOM 2717 N N . VAL A 1 391 ? -16.38556 -6.90994 55.62387 1.000 43.87465 585 VAL A N 1
ATOM 2718 C CA . VAL A 1 391 ? -15.42816 -6.67464 56.69835 1.000 42.59465 585 VAL A CA 1
ATOM 2719 C C . VAL A 1 391 ? -16.18163 -6.18414 57.92674 1.000 49.36465 585 VAL A C 1
ATOM 2720 O O . VAL A 1 391 ? -17.02764 -5.28631 57.83271 1.000 48.35465 585 VAL A O 1
ATOM 2724 N N . SER A 1 392 ? -15.87778 -6.77479 59.07848 1.000 51.21593 586 SER A N 1
ATOM 2725 C CA . SER A 1 392 ? -16.48114 -6.39844 60.34681 1.000 51.21593 586 SER A CA 1
ATOM 2726 C C . SER A 1 392 ? -15.38694 -6.01871 61.33263 1.000 50.30593 586 SER A C 1
ATOM 2727 O O . SER A 1 392 ? -14.31680 -6.63444 61.35367 1.000 55.73593 586 SER A O 1
ATOM 2730 N N . LEU A 1 393 ? -15.65529 -5.00183 62.14502 1.000 59.02896 587 LEU A N 1
ATOM 2731 C CA . LEU A 1 393 ? -14.70774 -4.53018 63.14356 1.000 55.49896 587 LEU A CA 1
ATOM 2732 C C . LEU A 1 393 ? -15.14299 -4.95333 64.53806 1.000 54.32896 587 LEU A C 1
ATOM 2733 O O . LEU A 1 393 ? -16.33373 -5.12996 64.81329 1.000 50.09896 587 LEU A O 1
ATOM 2738 N N . LYS A 1 394 ? -14.15576 -5.10560 65.41579 1.000 50.27845 588 LYS A N 1
ATOM 2739 C CA . LYS A 1 394 ? -14.41735 -5.59707 66.75966 1.000 58.76845 588 LYS A CA 1
ATOM 2740 C C . LYS A 1 394 ? -15.28186 -4.61112 67.53379 1.000 69.14845 588 LYS A C 1
ATOM 2741 O O . LYS A 1 394 ? -14.97141 -3.41825 67.61378 1.000 59.09845 588 LYS A O 1
ATOM 2743 N N . GLU A 1 395 ? -16.37689 -5.11506 68.09774 1.000 70.30123 589 GLU A N 1
ATOM 2744 C CA . GLU A 1 395 ? -17.23814 -4.29912 68.94401 1.000 61.75123 589 GLU A CA 1
ATOM 2745 C C . GLU A 1 395 ? -16.50053 -3.97136 70.23452 1.000 63.89123 589 GLU A C 1
ATOM 2746 O O . GLU A 1 395 ? -16.18759 -4.86550 71.02664 1.000 67.18123 589 GLU A O 1
ATOM 2752 N N . THR A 1 396 ? -16.21284 -2.69134 70.44395 1.000 58.22120 590 THR A N 1
ATOM 2753 C CA . THR A 1 396 ? -15.58442 -2.23828 71.67346 1.000 65.94120 590 THR A CA 1
ATOM 2754 C C . THR A 1 396 ? -16.08897 -0.83455 71.97634 1.000 61.87120 590 THR A C 1
ATOM 2755 O O . THR A 1 396 ? -16.47507 -0.08965 71.07019 1.000 70.45120 590 THR A O 1
ATOM 2759 N N . GLU A 1 397 ? -16.11194 -0.49434 73.26854 1.000 70.60263 591 GLU A N 1
ATOM 2760 C CA . GLU A 1 397 ? -16.67389 0.78557 73.69128 1.000 64.29263 591 GLU A CA 1
ATOM 2761 C C . GLU A 1 397 ? -15.92868 1.95966 73.07219 1.000 63.01263 591 GLU A C 1
ATOM 2762 O O . GLU A 1 397 ? -16.53210 3.00288 72.79588 1.000 63.09263 591 GLU A O 1
ATOM 2768 N N . GLU A 1 398 ? -14.62175 1.81137 72.85195 1.000 68.00896 592 GLU A N 1
ATOM 2769 C CA . GLU A 1 398 ? -13.86584 2.84378 72.15303 1.000 60.20896 592 GLU A CA 1
ATOM 2770 C C . GLU A 1 398 ? -14.36074 3.00528 70.72282 1.000 55.20896 592 GLU A C 1
ATOM 2771 O O . GLU A 1 398 ? -14.53671 4.13067 70.24052 1.000 60.78896 592 GLU A O 1
ATOM 2777 N N . ASN A 1 399 ? -14.59908 1.88711 70.03232 1.000 51.32594 593 ASN A N 1
ATOM 2778 C CA . ASN A 1 399 ? -15.07643 1.94460 68.65494 1.000 62.24594 593 ASN A CA 1
ATOM 2779 C C . ASN A 1 399 ? -16.49803 2.47982 68.57059 1.000 46.94594 593 ASN A C 1
ATOM 2780 O O . ASN A 1 399 ? -16.85551 3.13214 67.58355 1.000 49.41594 593 ASN A O 1
ATOM 2785 N N . LYS A 1 400 ? -17.32395 2.21280 69.58214 1.000 56.44702 594 LYS A N 1
ATOM 2786 C CA . LYS A 1 400 ? -18.68768 2.72383 69.55845 1.000 59.82702 594 LYS A CA 1
ATOM 2787 C C . LYS A 1 400 ? -18.73369 4.23250 69.77869 1.000 53.09702 594 LYS A C 1
ATOM 2788 O O . LYS A 1 400 ? -19.69156 4.88128 69.34321 1.000 41.11702 594 LYS A O 1
ATOM 2792 N N . THR A 1 401 ? -17.70666 4.80711 70.41173 1.000 45.43160 595 THR A N 1
ATOM 2793 C CA . THR A 1 401 ? -17.56185 6.25915 70.41568 1.000 49.94160 595 THR A CA 1
ATOM 2794 C C . THR A 1 401 ? -17.08863 6.76240 69.05671 1.000 43.97160 595 THR A C 1
ATOM 2795 O O . THR A 1 401 ? -17.61709 7.75163 68.53467 1.000 41.09160 595 THR A O 1
ATOM 2799 N N . LYS A 1 402 ? -16.09614 6.09022 68.46641 1.000 45.44416 596 LYS A N 1
ATOM 2800 C CA . LYS A 1 402 ? -15.62320 6.47823 67.14056 1.000 45.63416 596 LYS A CA 1
ATOM 2801 C C . LYS A 1 402 ? -16.72418 6.33385 66.09965 1.000 35.54416 596 LYS A C 1
ATOM 2802 O O . LYS A 1 402 ? -16.84079 7.16302 65.18901 1.000 40.22416 596 LYS A O 1
ATOM 2808 N N . GLY A 1 403 ? -17.54157 5.28566 66.21954 1.000 40.51276 597 GLY A N 1
ATOM 2809 C CA . GLY A 1 403 ? -18.62085 5.08781 65.26559 1.000 36.59276 597 GLY A CA 1
ATOM 2810 C C . GLY A 1 403 ? -19.59637 6.24689 65.24137 1.000 36.54276 597 GLY A C 1
ATOM 2811 O O . GLY A 1 403 ? -19.94523 6.75961 64.17456 1.000 32.93276 597 GLY A O 1
ATOM 2812 N N . PHE A 1 404 ? -20.04472 6.68322 66.42141 1.000 33.82777 598 PHE A N 1
ATOM 2813 C CA . PHE A 1 404 ? -20.98290 7.79862 66.47221 1.000 41.07777 598 PHE A CA 1
ATOM 2814 C C . PHE A 1 404 ? -20.31316 9.10450 66.06204 1.000 31.23777 598 PHE A C 1
ATOM 2815 O O . PHE A 1 404 ? -20.93088 9.93601 65.38743 1.000 36.26777 598 PHE A O 1
ATOM 2823 N N . ASP A 1 405 ? -19.05496 9.30705 66.46437 1.000 31.30379 599 ASP A N 1
ATOM 2824 C CA . ASP A 1 405 ? -18.35496 10.53469 66.09627 1.000 36.70379 599 ASP A CA 1
ATOM 2825 C C . ASP A 1 405 ? -18.19821 10.64460 64.58375 1.000 37.40379 599 ASP A C 1
ATOM 2826 O O . ASP A 1 405 ? -18.43374 11.71289 64.00655 1.000 38.54379 599 ASP A O 1
ATOM 2831 N N . TYR A 1 406 ? -17.81491 9.54550 63.92245 1.000 35.69898 600 TYR A N 1
ATOM 2832 C CA . TYR A 1 406 ? -17.73969 9.54581 62.46242 1.000 36.95898 600 TYR A CA 1
ATOM 2833 C C . TYR A 1 406 ? -19.10038 9.82934 61.84076 1.000 33.88898 600 TYR A C 1
ATOM 2834 O O . TYR A 1 406 ? -19.20854 10.63471 60.90801 1.000 37.73898 600 TYR A O 1
ATOM 2843 N N . LEU A 1 407 ? -20.15172 9.17566 62.34415 1.000 34.69289 601 LEU A N 1
ATOM 2844 C CA . LEU A 1 407 ? -21.49023 9.40859 61.81271 1.000 31.86289 601 LEU A CA 1
ATOM 2845 C C . LEU A 1 407 ? -21.94306 10.84308 62.04573 1.000 34.87289 601 LEU A C 1
ATOM 2846 O O . LEU A 1 407 ? -22.65692 11.41049 61.21429 1.000 35.16289 601 LEU A O 1
ATOM 2851 N N . LEU A 1 408 ? -21.54721 11.44318 63.16943 1.000 33.80879 602 LEU A N 1
ATOM 2852 C CA . LEU A 1 408 ? -21.88715 12.84057 63.42240 1.000 40.40879 602 LEU A CA 1
ATOM 2853 C C . LEU A 1 408 ? -21.15963 13.76463 62.45607 1.000 41.55879 602 LEU A C 1
ATOM 2854 O O . LEU A 1 408 ? -21.76210 14.69452 61.90593 1.000 37.42879 602 LEU A O 1
ATOM 2859 N N . LYS A 1 409 ? -19.86436 13.51764 62.23386 1.000 40.34345 603 LYS A N 1
ATOM 2860 C CA . LYS A 1 409 ? -19.10477 14.28270 61.24761 1.000 38.49345 603 LYS A CA 1
ATOM 2861 C C . LYS A 1 409 ? -19.73908 14.18554 59.86991 1.000 38.92345 603 LYS A C 1
ATOM 2862 O O . LYS A 1 409 ? -19.90341 15.19667 59.17223 1.000 40.89345 603 LYS A O 1
ATOM 2867 N N . ALA A 1 410 ? -20.11498 12.96773 59.46459 1.000 32.55581 604 ALA A N 1
ATOM 2868 C CA . ALA A 1 410 ? -20.75687 12.79169 58.16421 1.000 33.89581 604 ALA A CA 1
ATOM 2869 C C . ALA A 1 410 ? -22.09276 13.52244 58.09969 1.000 40.26581 604 ALA A C 1
ATOM 2870 O O . ALA A 1 410 ? -22.43315 14.12946 57.07372 1.000 37.88581 604 ALA A O 1
ATOM 2872 N N . ALA A 1 411 ? -22.85814 13.48078 59.19430 1.000 34.27189 605 ALA A N 1
ATOM 2873 C CA . ALA A 1 411 ? -24.11348 14.21803 59.25428 1.000 36.09189 605 ALA A CA 1
ATOM 2874 C C . ALA A 1 411 ? -23.88696 15.71095 59.05361 1.000 38.87189 605 ALA A C 1
ATOM 2875 O O . ALA A 1 411 ? -24.60860 16.35974 58.28522 1.000 34.86189 605 ALA A O 1
ATOM 2877 N N . GLU A 1 412 ? -22.88463 16.27132 59.73294 1.000 31.84119 606 GLU A N 1
ATOM 2878 C CA . GLU A 1 412 ? -22.56523 17.68644 59.61284 1.000 40.05119 606 GLU A CA 1
ATOM 2879 C C . GLU A 1 412 ? -21.96777 18.04167 58.25761 1.000 48.21119 606 GLU A C 1
ATOM 2880 O O . GLU A 1 412 ? -21.82376 19.23102 57.95704 1.000 53.06119 606 GLU A O 1
ATOM 2886 N N . ALA A 1 413 ? -21.62463 17.04965 57.43820 1.000 40.08761 607 ALA A N 1
ATOM 2887 C CA . ALA A 1 413 ? -21.08800 17.27914 56.10592 1.000 38.86761 607 ALA A CA 1
ATOM 2888 C C . ALA A 1 413 ? -22.11887 17.06948 55.00433 1.000 40.99761 607 ALA A C 1
ATOM 2889 O O . ALA A 1 413 ? -21.78101 17.21633 53.82719 1.000 46.88761 607 ALA A O 1
ATOM 2891 N N . GLY A 1 414 ? -23.35693 16.71506 55.34820 1.000 35.86983 608 GLY A N 1
ATOM 2892 C CA . GLY A 1 414 ? -24.42715 16.62547 54.37313 1.000 34.57983 608 GLY A CA 1
ATOM 2893 C C . GLY A 1 414 ? -24.94615 15.23420 54.06200 1.000 47.62983 608 GLY A C 1
ATOM 2894 O O . GLY A 1 414 ? -25.85804 15.11559 53.23522 1.000 52.88983 608 GLY A O 1
ATOM 2895 N N . ASP A 1 415 ? -24.41983 14.17884 54.68303 1.000 43.53508 609 ASP A N 1
ATOM 2896 C CA . ASP A 1 415 ? -24.87638 12.82436 54.37941 1.000 37.13508 609 ASP A CA 1
ATOM 2897 C C . ASP A 1 415 ? -26.23057 12.57318 55.03435 1.000 34.34508 609 ASP A C 1
ATOM 2898 O O . ASP A 1 415 ? -26.33459 12.55836 56.26388 1.000 47.61508 609 ASP A O 1
ATOM 2903 N N . ARG A 1 416 ? -27.26052 12.34698 54.21341 1.000 40.94364 610 ARG A N 1
ATOM 2904 C CA . ARG A 1 416 ? -28.60965 12.16310 54.74304 1.000 44.02364 610 ARG A CA 1
ATOM 2905 C C . ARG A 1 416 ? -28.71830 10.90025 55.59225 1.000 41.43364 610 ARG A C 1
ATOM 2906 O O . ARG A 1 416 ? -29.38453 10.90709 56.63447 1.000 42.21364 610 ARG A O 1
ATOM 2914 N N . GLN A 1 417 ? -28.08144 9.80622 55.16046 1.000 33.44711 611 GLN A N 1
ATOM 2915 C CA . GLN A 1 417 ? -28.16335 8.55645 55.91233 1.000 40.27711 611 GLN A CA 1
ATOM 2916 C C . GLN A 1 417 ? -27.60113 8.71769 57.31891 1.000 38.93711 611 GLN A C 1
ATOM 2917 O O . GLN A 1 417 ? -28.18835 8.22505 58.28950 1.000 35.69711 611 GLN A O 1
ATOM 2923 N N . SER A 1 418 ? -26.46368 9.40587 57.44995 1.000 32.70038 612 SER A N 1
ATOM 2924 C CA . SER A 1 418 ? -25.88520 9.62618 58.77119 1.000 36.97038 612 SER A CA 1
ATOM 2925 C C . SER A 1 418 ? -26.75648 10.54556 59.61718 1.000 42.88038 612 SER A C 1
ATOM 2926 O O . SER A 1 418 ? -26.80048 10.40365 60.84364 1.000 39.79038 612 SER A O 1
ATOM 2929 N N . MET A 1 419 ? -27.45425 11.48713 58.98257 1.000 36.08810 613 MET A N 1
ATOM 2930 C CA . MET A 1 419 ? -28.30719 12.40771 59.72425 1.000 44.05810 613 MET A CA 1
ATOM 2931 C C . MET A 1 419 ? -29.51098 11.68870 60.32603 1.000 38.73810 613 MET A C 1
ATOM 2932 O O . MET A 1 419 ? -29.93075 12.00128 61.44685 1.000 35.12810 613 MET A O 1
ATOM 2937 N N . ILE A 1 420 ? -30.06952 10.71065 59.61146 1.000 35.32719 614 ILE A N 1
ATOM 2938 C CA . ILE A 1 420 ? -31.17297 9.94002 60.17537 1.000 43.01719 614 ILE A CA 1
ATOM 2939 C C . ILE A 1 420 ? -30.67249 9.04641 61.30511 1.000 36.76719 614 ILE A C 1
ATOM 2940 O O . ILE A 1 420 ? -31.34161 8.88591 62.33295 1.000 33.02719 614 ILE A O 1
ATOM 2945 N N . LEU A 1 421 ? -29.47677 8.47556 61.14645 1.000 34.07559 615 LEU A N 1
ATOM 2946 C CA . LEU A 1 421 ? -28.90817 7.63360 62.19359 1.000 33.64559 615 LEU A CA 1
ATOM 2947 C C . LEU A 1 421 ? -28.58046 8.44172 63.44303 1.000 35.14559 615 LEU A C 1
ATOM 2948 O O . LEU A 1 421 ? -28.78158 7.96528 64.56779 1.000 29.32559 615 LEU A O 1
ATOM 2953 N N . VAL A 1 422 ? -28.06125 9.65924 63.26838 1.000 34.84891 616 VAL A N 1
ATOM 2954 C CA . VAL A 1 422 ? -27.76881 10.50812 64.41963 1.000 30.76891 616 VAL A CA 1
ATOM 2955 C C . VAL A 1 422 ? -29.06099 10.93602 65.10444 1.000 28.37891 616 VAL A C 1
ATOM 2956 O O . VAL A 1 422 ? -29.14602 10.96587 66.33870 1.000 32.95891 616 VAL A O 1
ATOM 2960 N N . ALA A 1 423 ? -30.08978 11.26160 64.31744 1.000 29.22086 617 ALA A N 1
ATOM 2961 C CA . ALA A 1 423 ? -31.37946 11.63290 64.89136 1.000 35.62086 617 ALA A CA 1
ATOM 2962 C C . ALA A 1 423 ? -31.94459 10.50492 65.74577 1.000 30.46086 617 ALA A C 1
ATOM 2963 O O . ALA A 1 423 ? -32.37994 10.72695 66.88254 1.000 35.75086 617 ALA A O 1
ATOM 2965 N N . ARG A 1 424 ? -31.94467 9.28149 65.20852 1.000 34.81674 618 ARG A N 1
ATOM 2966 C CA . ARG A 1 424 ? -32.45151 8.13845 65.95888 1.000 29.21674 618 ARG A CA 1
ATOM 2967 C C . ARG A 1 424 ? -31.63356 7.88679 67.21836 1.000 27.45674 618 ARG A C 1
ATOM 2968 O O . ARG A 1 424 ? -32.19050 7.48606 68.24638 1.000 31.79674 618 ARG A O 1
ATOM 2976 N N . ALA A 1 425 ? -30.31922 8.12281 67.16587 1.000 28.99781 619 ALA A N 1
ATOM 2977 C CA . ALA A 1 425 ? -29.48570 7.93603 68.35109 1.000 30.57781 619 ALA A CA 1
ATOM 2978 C C . ALA A 1 425 ? -29.87501 8.90745 69.45991 1.000 33.69781 619 ALA A C 1
ATOM 2979 O O . ALA A 1 425 ? -30.06213 8.50476 70.61382 1.000 31.97781 619 ALA A O 1
ATOM 2981 N N . PHE A 1 426 ? -29.99565 10.19582 69.13072 1.000 30.86240 620 PHE A N 1
ATOM 2982 C CA . PHE A 1 426 ? -30.43772 11.17705 70.11486 1.000 34.00240 620 PHE A CA 1
ATOM 2983 C C . PHE A 1 426 ? -31.89704 10.98067 70.50495 1.000 30.83240 620 PHE A C 1
ATOM 2984 O O . PHE A 1 426 ? -32.31630 11.46667 71.55959 1.000 32.00240 620 PHE A O 1
ATOM 2992 N N . ASP A 1 427 ? -32.67734 10.28907 69.67401 1.000 34.77664 621 ASP A N 1
ATOM 2993 C CA . ASP A 1 427 ? -34.07998 10.03277 69.98199 1.000 31.32664 621 ASP A CA 1
ATOM 2994 C C . ASP A 1 427 ? -34.22546 8.83601 70.91627 1.000 33.70664 621 ASP A C 1
ATOM 2995 O O . ASP A 1 427 ? -34.67419 8.97805 72.05830 1.000 29.97664 621 ASP A O 1
ATOM 3000 N N . SER A 1 428 ? -33.83682 7.64915 70.44954 1.000 27.19011 622 SER A N 1
ATOM 3001 C CA . SER A 1 428 ? -34.07400 6.41079 71.17911 1.000 33.18011 622 SER A CA 1
ATOM 3002 C C . SER A 1 428 ? -32.84480 5.87079 71.89910 1.000 28.37011 622 SER A C 1
ATOM 3003 O O . SER A 1 428 ? -32.97993 4.93180 72.68812 1.000 31.68011 622 SER A O 1
ATOM 3006 N N . GLY A 1 429 ? -31.65935 6.42454 71.65091 1.000 29.65487 623 GLY A N 1
ATOM 3007 C CA . GLY A 1 429 ? -30.43166 5.85407 72.15987 1.000 35.23487 623 GLY A CA 1
ATOM 3008 C C . GLY A 1 429 ? -29.79771 4.80651 71.26559 1.000 35.85487 623 GLY A C 1
ATOM 3009 O O . GLY A 1 429 ? -28.66723 4.38165 71.54114 1.000 31.81487 623 GLY A O 1
ATOM 3010 N N . GLN A 1 430 ? -30.48425 4.37905 70.20713 1.000 30.43239 624 GLN A N 1
ATOM 3011 C CA . GLN A 1 430 ? -29.96046 3.34152 69.32472 1.000 37.24239 624 GLN A CA 1
ATOM 3012 C C . GLN A 1 430 ? -28.71304 3.84457 68.60811 1.000 36.79239 624 GLN A C 1
ATOM 3013 O O . GLN A 1 430 ? -28.75105 4.88264 67.93866 1.000 35.87239 624 GLN A O 1
ATOM 3019 N N . ASN A 1 431 ? -27.60959 3.10707 68.75275 1.000 34.56355 625 ASN A N 1
ATOM 3020 C CA . ASN A 1 431 ? -26.30827 3.46293 68.18713 1.000 33.82355 625 ASN A CA 1
ATOM 3021 C C . ASN A 1 431 ? -25.74318 4.74868 68.78603 1.000 40.07355 625 ASN A C 1
ATOM 3022 O O . ASN A 1 431 ? -24.82457 5.34510 68.21876 1.000 38.44355 625 ASN A O 1
ATOM 3027 N N . LEU A 1 432 ? -26.27030 5.19967 69.92246 1.000 37.94216 626 LEU A N 1
ATOM 3028 C CA . LEU A 1 432 ? -25.75793 6.40397 70.56257 1.000 33.32216 626 LEU A CA 1
ATOM 3029 C C . LEU A 1 432 ? -24.51401 6.06651 71.37392 1.000 32.68216 626 LEU A C 1
ATOM 3030 O O . LEU A 1 432 ? -24.49479 5.07913 72.11512 1.000 35.53216 626 LEU A O 1
ATOM 3035 N N . SER A 1 433 ? -23.47596 6.88102 71.22259 1.000 30.54744 627 SER A N 1
ATOM 3036 C CA . SER A 1 433 ? -22.26879 6.70101 72.01441 1.000 35.59744 627 SER A CA 1
ATOM 3037 C C . SER A 1 433 ? -22.58485 6.86985 73.50075 1.000 36.57744 627 SER A C 1
ATOM 3038 O O . SER A 1 433 ? -23.38196 7.73947 73.87067 1.000 30.10744 627 SER A O 1
ATOM 3041 N N . PRO A 1 434 ? -21.97841 6.06336 74.37885 1.000 43.77414 628 PRO A N 1
ATOM 3042 C CA . PRO A 1 434 ? -22.24516 6.21138 75.81913 1.000 38.19414 628 PRO A CA 1
ATOM 3043 C C . PRO A 1 434 ? -21.71290 7.50616 76.40103 1.000 47.40414 628 PRO A C 1
ATOM 3044 O O . PRO A 1 434 ? -22.12790 7.88598 77.50326 1.000 39.98414 628 PRO A O 1
ATOM 3048 N N . ASP A 1 435 ? -20.80158 8.18778 75.70219 1.000 44.38058 629 ASP A N 1
ATOM 3049 C CA . ASP A 1 435 ? -20.34869 9.50564 76.12859 1.000 41.31058 629 ASP A CA 1
ATOM 3050 C C . ASP A 1 435 ? -21.43598 10.55962 75.98186 1.000 41.30058 629 ASP A C 1
ATOM 3051 O O . ASP A 1 435 ? -21.31890 11.64154 76.56581 1.000 36.77058 629 ASP A O 1
ATOM 3056 N N . ARG A 1 436 ? -22.47831 10.27391 75.21222 1.000 37.72031 630 ARG A N 1
ATOM 3057 C CA . ARG A 1 436 ? -23.54517 11.21833 74.92929 1.000 37.94031 630 ARG A CA 1
ATOM 3058 C C . ARG A 1 436 ? -24.80636 10.81076 75.68020 1.000 34.34031 630 ARG A C 1
ATOM 3059 O O . ARG A 1 436 ? -24.81870 9.85454 76.45960 1.000 35.47031 630 ARG A O 1
ATOM 3067 N N . CYS A 1 437 ? -25.88291 11.54626 75.42483 1.000 32.57018 631 CYS A N 1
ATOM 3068 C CA . CYS A 1 437 ? -27.13527 11.35383 76.13441 1.000 32.53018 631 CYS A CA 1
ATOM 3069 C C . CYS A 1 437 ? -28.28502 11.58313 75.16737 1.000 29.81018 631 CYS A C 1
ATOM 3070 O O . CYS A 1 437 ? -28.16660 12.36076 74.21729 1.000 35.17018 631 CYS A O 1
ATOM 3073 N N . GLN A 1 438 ? -29.39273 10.88494 75.40530 1.000 28.23623 632 GLN A N 1
ATOM 3074 C CA . GLN A 1 438 ? -30.60005 11.13014 74.62818 1.000 31.84623 632 GLN A CA 1
ATOM 3075 C C . GLN A 1 438 ? -31.00096 12.59612 74.74756 1.000 33.02623 632 GLN A C 1
ATOM 3076 O O . GLN A 1 438 ? -31.11392 13.13493 75.85197 1.000 37.75623 632 GLN A O 1
ATOM 3082 N N . ASP A 1 439 ? -31.19975 13.24358 73.60198 1.000 39.86392 633 ASP A N 1
ATOM 3083 C CA . ASP A 1 439 ? -31.45648 14.68357 73.53571 1.000 27.97392 633 ASP A CA 1
ATOM 3084 C C . ASP A 1 439 ? -32.47658 14.90052 72.42336 1.000 26.83392 633 ASP A C 1
ATOM 3085 O O . ASP A 1 439 ? -32.11951 14.92125 71.24215 1.000 32.95392 633 ASP A O 1
ATOM 3090 N N . TRP A 1 440 ? -33.74205 15.07609 72.80536 1.000 27.80957 634 TRP A N 1
ATOM 3091 C CA . TRP A 1 440 ? -34.80393 15.13423 71.80693 1.000 31.23957 634 TRP A CA 1
ATOM 3092 C C . TRP A 1 440 ? -34.78613 16.44338 71.02364 1.000 35.39957 634 TRP A C 1
ATOM 3093 O O . TRP A 1 440 ? -35.25114 16.48139 69.87797 1.000 36.46957 634 TRP A O 1
ATOM 3104 N N . LEU A 1 441 ? -34.26103 17.52289 71.60927 1.000 33.15393 635 LEU A N 1
ATOM 3105 C CA . LEU A 1 441 ? -34.06575 18.73845 70.82465 1.000 37.89393 635 LEU A CA 1
ATOM 3106 C C . LEU A 1 441 ? -33.00627 18.52534 69.75151 1.000 32.32393 635 LEU A C 1
ATOM 3107 O O . LEU A 1 441 ? -33.19508 18.91939 68.59445 1.000 35.31393 635 LEU A O 1
ATOM 3112 N N . GLU A 1 442 ? -31.88991 17.89038 70.11654 1.000 31.11178 636 GLU A N 1
ATOM 3113 C CA . GLU A 1 442 ? -30.87518 17.54665 69.12793 1.000 38.64178 636 GLU A CA 1
ATOM 3114 C C . GLU A 1 442 ? -31.42375 16.56760 68.09812 1.000 38.01178 636 GLU A C 1
ATOM 3115 O O . GLU A 1 442 ? -31.11383 16.67187 66.90607 1.000 32.17178 636 GLU A O 1
ATOM 3121 N N . ALA A 1 443 ? -32.24239 15.60778 68.53697 1.000 33.79797 637 ALA A N 1
ATOM 3122 C CA . ALA A 1 443 ? -32.85747 14.68452 67.58798 1.000 37.00797 637 ALA A CA 1
ATOM 3123 C C . ALA A 1 443 ? -33.75265 15.42781 66.60556 1.000 36.70797 637 ALA A C 1
ATOM 3124 O O . ALA A 1 443 ? -33.77976 15.10483 65.41152 1.000 36.20797 637 ALA A O 1
ATOM 3126 N N . LEU A 1 444 ? -34.48540 16.43556 67.08793 1.000 37.59837 638 LEU A N 1
ATOM 3127 C CA . LEU A 1 444 ? -35.28987 17.25681 66.18905 1.000 35.97837 638 LEU A CA 1
ATOM 3128 C C . LEU A 1 444 ? -34.41982 17.94057 65.14216 1.000 33.08837 638 LEU A C 1
ATOM 3129 O O . LEU A 1 444 ? -34.77457 17.97488 63.95904 1.000 37.72837 638 LEU A O 1
ATOM 3134 N N . HIS A 1 445 ? -33.26530 18.47235 65.55622 1.000 38.64409 639 HIS A N 1
ATOM 3135 C CA . HIS A 1 445 ? -32.39190 19.18847 64.63452 1.000 36.74409 639 HIS A CA 1
ATOM 3136 C C . HIS A 1 445 ? -31.89000 18.30769 63.49721 1.000 45.33409 639 HIS A C 1
ATOM 3137 O O . HIS A 1 445 ? -31.59649 18.82517 62.41339 1.000 47.18409 639 HIS A O 1
ATOM 3144 N N . TRP A 1 446 ? -31.79644 16.99499 63.70878 1.000 39.21461 640 TRP A N 1
ATOM 3145 C CA . TRP A 1 446 ? -31.29531 16.10264 62.67463 1.000 34.97461 640 TRP A CA 1
ATOM 3146 C C . TRP A 1 446 ? -32.39873 15.44801 61.85433 1.000 32.30461 640 TRP A C 1
ATOM 3147 O O . TRP A 1 446 ? -32.16122 15.11590 60.68755 1.000 39.99461 640 TRP A O 1
ATOM 3158 N N . TYR A 1 447 ? -33.59526 15.26911 62.42011 1.000 32.43635 641 TYR A N 1
ATOM 3159 C CA . TYR A 1 447 ? -34.73113 14.83029 61.61428 1.000 31.08635 641 TYR A CA 1
ATOM 3160 C C . TYR A 1 447 ? -35.08925 15.87640 60.56166 1.000 37.17635 641 TYR A C 1
ATOM 3161 O O . TYR A 1 447 ? -35.16742 15.56818 59.36671 1.000 40.21635 641 TYR A O 1
ATOM 3170 N N . ASN A 1 448 ? -35.31046 17.12507 60.99095 1.000 38.83792 642 ASN A N 1
ATOM 3171 C CA . ASN A 1 448 ? -35.75252 18.16475 60.06565 1.000 47.41792 642 ASN A CA 1
ATOM 3172 C C . ASN A 1 448 ? -34.68140 18.49217 59.03254 1.000 43.84792 642 ASN A C 1
ATOM 3173 O O . ASN A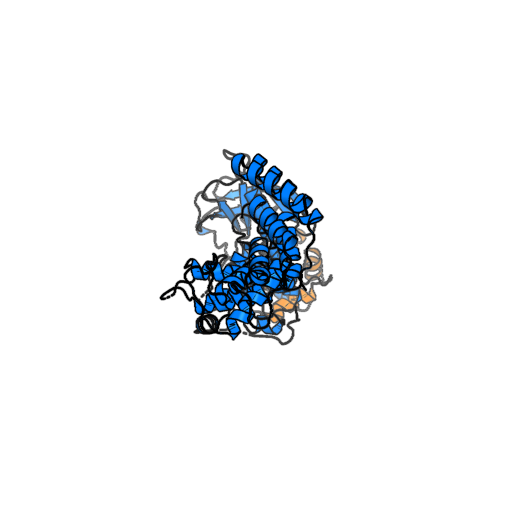 1 448 ? -35.00910 18.78828 57.87805 1.000 51.67792 642 ASN A O 1
ATOM 3178 N N . THR A 1 449 ? -33.40461 18.43648 59.42067 1.000 38.66324 643 THR A N 1
ATOM 3179 C CA . THR A 1 449 ? -32.33098 18.60585 58.44634 1.000 42.09324 643 THR A CA 1
ATOM 3180 C C . THR A 1 449 ? -32.38385 17.51982 57.37900 1.000 47.16324 643 THR A C 1
ATOM 3181 O O . THR A 1 449 ? -32.10159 17.78165 56.20330 1.000 48.81324 643 THR A O 1
ATOM 3185 N N . ALA A 1 450 ? -32.74705 16.29276 57.76708 1.000 35.60102 644 ALA A N 1
ATOM 3186 C CA . ALA A 1 450 ? -32.93868 15.23852 56.77567 1.000 42.82102 644 ALA A CA 1
ATOM 3187 C C . ALA A 1 450 ? -34.18026 15.49603 55.93364 1.000 40.35102 644 ALA A C 1
ATOM 3188 O O . ALA A 1 450 ? -34.19412 15.20478 54.73170 1.000 59.21102 644 ALA A O 1
ATOM 3190 N N . LEU A 1 451 ? -35.23055 16.04707 56.54546 1.000 41.72671 645 LEU A N 1
ATOM 3191 C CA . LEU A 1 451 ? -36.45264 16.33193 55.80312 1.000 50.41671 645 LEU A CA 1
ATOM 3192 C C . LEU A 1 451 ? -36.27441 17.50844 54.85157 1.000 46.84671 645 LEU A C 1
ATOM 3193 O O . LEU A 1 451 ? -36.93947 17.56577 53.81066 1.000 46.07671 645 LEU A O 1
ATOM 3198 N N . GLU A 1 452 ? -35.39548 18.44993 55.19098 1.000 44.16777 646 GLU A N 1
ATOM 3199 C CA . GLU A 1 452 ? -35.10624 19.59811 54.34682 1.000 50.24777 646 GLU A CA 1
ATOM 3200 C C . GLU A 1 452 ? -33.94517 19.33986 53.39211 1.000 64.78777 646 GLU A C 1
ATOM 3201 O O . GLU A 1 452 ? -33.64118 20.20121 52.56453 1.000 79.24777 646 GLU A O 1
ATOM 3207 N N . MET A 1 453 ? -33.29896 18.18042 53.48185 1.000 61.61804 647 MET A N 1
ATOM 3208 C CA . MET A 1 453 ? -32.24587 17.80664 52.56408 1.000 66.62804 647 MET A CA 1
ATOM 3209 C C . MET A 1 453 ? -32.77866 17.65549 51.13674 1.000 79.23804 647 MET A C 1
ATOM 3210 O O . MET A 1 453 ? -33.88642 17.17076 50.90537 1.000 73.43804 647 MET A O 1
ATOM 3215 N N . GLU A 1 468 ? -36.98614 6.11352 56.42714 1.000 80.81694 662 GLU A N 1
ATOM 3216 C CA . GLU A 1 468 ? -36.85595 6.59817 55.05440 1.000 77.07694 662 GLU A CA 1
ATOM 3217 C C . GLU A 1 468 ? -38.01649 7.50593 54.60410 1.000 76.16694 662 GLU A C 1
ATOM 3218 O O . GLU A 1 468 ? -37.75943 8.59272 54.08309 1.000 74.93694 662 GLU A O 1
ATOM 3224 N N . PRO A 1 469 ? -39.27694 7.08720 54.78537 1.000 64.67347 663 PRO A N 1
ATOM 3225 C CA . PRO A 1 469 ? -40.38550 7.94731 54.34931 1.000 58.18347 663 PRO A CA 1
ATOM 3226 C C . PRO A 1 469 ? -40.39826 9.26505 55.11074 1.000 49.22347 663 PRO A C 1
ATOM 3227 O O . PRO A 1 469 ? -40.22122 9.30258 56.33077 1.000 51.96347 663 PRO A O 1
ATOM 3231 N N . ARG A 1 470 ? -40.60889 10.35636 54.36970 1.000 43.71043 664 ARG A N 1
ATOM 3232 C CA . ARG A 1 470 ? -40.63506 11.67661 54.98947 1.000 39.20043 664 ARG A CA 1
ATOM 3233 C C . ARG A 1 470 ? -41.80207 11.82619 55.95919 1.000 44.72043 664 ARG A C 1
ATOM 3234 O O . ARG A 1 470 ? -41.65340 12.47216 57.00300 1.000 45.30043 6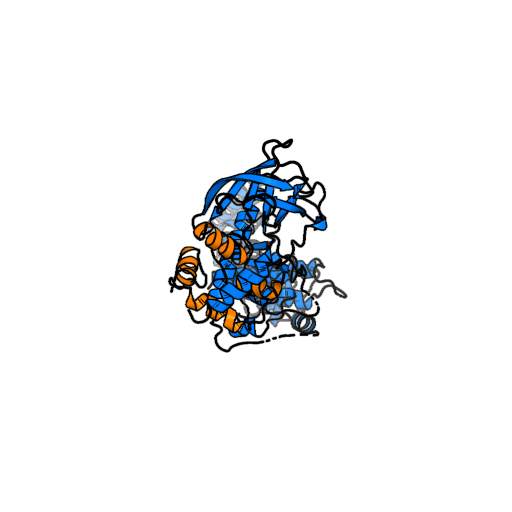64 ARG A O 1
ATOM 3242 N N . TYR A 1 471 ? -42.95826 11.23015 55.64885 1.000 45.41767 665 TYR A N 1
ATOM 3243 C CA . TYR A 1 471 ? -44.09131 11.30775 56.56341 1.000 46.66767 665 TYR A CA 1
ATOM 3244 C C . TYR A 1 471 ? -43.83437 10.56051 57.86640 1.000 51.88767 665 TYR A C 1
ATOM 3245 O O . TYR A 1 471 ? -44.45096 10.89095 58.88392 1.000 51.01767 665 TYR A O 1
ATOM 3254 N N . MET A 1 472 ? -42.94420 9.56564 57.85722 1.000 49.35154 666 MET A N 1
ATOM 3255 C CA . MET A 1 472 ? -42.58142 8.87684 59.09221 1.000 50.75154 666 MET A CA 1
ATOM 3256 C C . MET A 1 472 ? -41.78016 9.79237 60.01002 1.000 46.23154 666 MET A C 1
ATOM 3257 O O . MET A 1 472 ? -42.05264 9.87861 61.21354 1.000 44.98154 666 MET A O 1
ATOM 3262 N N . MET A 1 473 ? -40.78372 10.48604 59.45306 1.000 39.51751 667 MET A N 1
ATOM 3263 C CA . MET A 1 473 ? -39.95989 11.38704 60.25209 1.000 41.06751 667 MET A CA 1
ATOM 3264 C C . MET A 1 473 ? -40.74978 12.60913 60.70533 1.000 40.60751 667 MET A C 1
ATOM 3265 O O . MET A 1 473 ? -40.53006 13.12075 61.80866 1.000 40.79751 667 MET A O 1
ATOM 3270 N N . LEU A 1 474 ? -41.65869 13.10316 59.86043 1.000 39.71996 668 LEU A N 1
ATOM 3271 C CA . LEU A 1 474 ? -42.50234 14.22480 60.25960 1.000 46.85996 668 LEU A CA 1
ATOM 3272 C C . LEU A 1 474 ? -43.45134 13.81934 61.37920 1.000 44.10996 668 LEU A C 1
ATOM 3273 O O . LEU A 1 474 ? -43.66837 14.58404 62.32735 1.000 42.23996 668 LEU A O 1
ATOM 3278 N N . ALA A 1 475 ? -44.02150 12.61591 61.28987 1.000 43.82696 669 ALA A N 1
ATOM 3279 C CA . ALA A 1 475 ? -44.90921 12.14342 62.34576 1.000 43.68696 669 ALA A CA 1
ATOM 3280 C C . ALA A 1 475 ? -44.14196 11.88653 63.63623 1.000 41.29696 669 ALA A C 1
ATOM 3281 O O . ALA A 1 475 ? -44.66089 12.13468 64.73118 1.000 39.29696 669 ALA A O 1
ATOM 3283 N N . ARG A 1 476 ? -42.90635 11.38969 63.52978 1.000 41.40237 670 ARG A N 1
ATOM 3284 C CA . ARG A 1 476 ? -42.09246 11.17626 64.72270 1.000 38.99237 670 ARG A CA 1
ATOM 3285 C C . ARG A 1 476 ? -41.81492 12.49561 65.43279 1.000 36.98237 670 ARG A C 1
ATOM 3286 O O . ARG A 1 476 ? -41.95771 12.59504 66.65636 1.000 39.02237 670 ARG A O 1
ATOM 3294 N N . GLU A 1 477 ? -41.42595 13.52501 64.67256 1.000 38.45841 671 GLU A N 1
ATOM 3295 C CA . GLU A 1 477 ? -41.21163 14.84661 65.25422 1.000 39.49841 671 GLU A CA 1
ATOM 3296 C C . GLU A 1 477 ? -42.44296 15.32998 66.00621 1.000 39.86841 671 GLU A C 1
ATOM 3297 O O . GLU A 1 477 ? -42.33221 15.87003 67.11734 1.000 32.78841 671 GLU A O 1
ATOM 3303 N N . ALA A 1 478 ? -43.62646 15.13550 65.41967 1.000 36.80146 672 ALA A N 1
ATOM 3304 C CA . ALA A 1 478 ? -44.85893 15.55961 66.07623 1.000 36.86146 672 ALA A CA 1
ATOM 3305 C C . ALA A 1 478 ? -45.10686 14.77543 67.35854 1.000 39.56146 672 ALA A C 1
ATOM 3306 O O . ALA A 1 478 ? -45.55896 15.34054 68.36291 1.000 42.21146 672 ALA A O 1
ATOM 3308 N N . GLU A 1 479 ? -44.83347 13.46476 67.33818 1.000 41.66421 673 GLU A N 1
ATOM 3309 C CA . GLU A 1 479 ? -44.99537 12.65352 68.54321 1.000 45.79421 673 GLU A CA 1
ATOM 3310 C C . GLU A 1 479 ? -44.14752 13.20159 69.68232 1.000 29.49421 673 GLU A C 1
ATOM 3311 O O . GLU A 1 479 ? -44.63128 13.37484 70.80565 1.000 36.92421 673 GLU A O 1
ATOM 3317 N N . MET A 1 480 ? -42.86868 13.47182 69.40825 1.000 35.96567 674 MET A N 1
ATOM 3318 C CA . MET A 1 480 ? -41.96420 13.97605 70.43998 1.000 34.12567 674 MET A CA 1
ATOM 3319 C C . MET A 1 480 ? -42.43030 15.31961 70.98932 1.000 41.82567 674 MET A C 1
ATOM 3320 O O . MET A 1 480 ? -42.33377 15.57367 72.19604 1.000 38.85567 674 MET A O 1
ATOM 3325 N N . LEU A 1 481 ? -42.97783 16.18007 70.12845 1.000 36.38042 675 LEU A N 1
ATOM 3326 C CA . LEU A 1 481 ? -43.43131 17.49409 70.56986 1.000 37.81042 675 LEU A CA 1
ATOM 3327 C C . LEU A 1 481 ? -44.78243 17.44080 71.27096 1.000 42.16042 675 LEU A C 1
ATOM 3328 O O . LEU A 1 481 ? -45.09021 18.33736 72.06494 1.000 39.12042 675 LEU A O 1
ATOM 3333 N N . PHE A 1 482 ? -45.58842 16.40809 71.00896 1.000 37.77341 676 PHE A N 1
ATOM 3334 C CA . PHE A 1 482 ? -46.87836 16.30397 71.68317 1.000 48.40341 676 PHE A CA 1
ATOM 3335 C C . PHE A 1 482 ? -46.70101 16.05238 73.17522 1.000 47.56341 676 PHE A C 1
ATOM 3336 O O . PHE A 1 482 ? -47.46901 16.57211 73.99298 1.000 50.97341 676 PHE A O 1
ATOM 3344 N N . THR A 1 483 ? -45.68786 15.27395 73.54850 1.000 37.16215 677 THR A N 1
ATOM 3345 C CA . THR A 1 483 ? -45.43460 14.91150 74.93847 1.000 44.35215 677 THR A CA 1
ATOM 3346 C C . THR A 1 483 ? -44.21045 15.58780 75.53009 1.000 42.19215 677 THR A C 1
ATOM 3347 O O . THR A 1 483 ? -44.20565 15.91183 76.71804 1.000 43.95215 677 THR A O 1
ATOM 3351 N N . GLY A 1 484 ? -43.16950 15.80896 74.73534 1.000 47.49625 678 GLY A N 1
ATOM 3352 C CA . GLY A 1 484 ? -41.90690 16.26436 75.27152 1.000 33.97625 678 GLY A CA 1
ATOM 3353 C C . GLY A 1 484 ? -41.14437 15.12885 75.92645 1.000 31.11625 678 GLY A C 1
ATOM 3354 O O . GLY A 1 484 ? -41.60077 13.98646 76.01464 1.000 39.68625 678 GLY A O 1
ATOM 3355 N N . GLY A 1 485 ? -39.95307 15.45794 76.39074 1.000 35.30925 679 GLY A N 1
ATOM 3356 C CA . GLY A 1 485 ? -39.09702 14.51294 77.08221 1.000 32.29925 679 GLY A CA 1
ATOM 3357 C C . GLY A 1 485 ? -37.65747 14.66623 76.63722 1.000 35.34925 679 GLY A C 1
ATOM 3358 O O . GLY A 1 485 ? -37.35553 15.24967 75.59488 1.000 31.07925 679 GLY A O 1
ATOM 3359 N N . TYR A 1 486 ? -36.75152 14.13383 77.45679 1.000 32.62151 680 TYR A N 1
ATOM 3360 C CA . TYR A 1 486 ? -35.31483 14.13911 77.18232 1.000 38.56151 680 TYR A CA 1
ATOM 3361 C C . TYR A 1 486 ? -34.83031 15.53691 76.79547 1.000 34.57151 680 TYR A C 1
ATOM 3362 O O . TYR A 1 486 ? -34.08754 15.72725 75.83055 1.000 33.20151 680 TYR A O 1
ATOM 3371 N N . GLY A 1 487 ? -35.27180 16.53049 77.56696 1.000 39.80495 681 GLY A N 1
ATOM 3372 C CA . GLY A 1 487 ? -34.85167 17.89972 77.37362 1.000 35.13495 681 GLY A CA 1
ATOM 3373 C C . GLY A 1 487 ? -35.70707 18.72049 76.43235 1.000 43.04495 681 GLY A C 1
ATOM 3374 O O . GLY A 1 487 ? -35.51176 19.93949 76.35430 1.000 50.06495 681 GLY A O 1
ATOM 3375 N N . LEU A 1 488 ? -36.64298 18.10449 75.71486 1.000 38.12175 682 LEU A N 1
ATOM 3376 C CA . LEU A 1 488 ? -37.51919 18.82096 74.79574 1.000 35.51175 682 LEU A CA 1
ATOM 3377 C C . LEU A 1 488 ? -38.82542 19.15689 75.50577 1.000 48.00175 682 LEU A C 1
ATOM 3378 O O . LEU A 1 488 ? -39.50624 18.26174 76.02120 1.000 44.37175 682 LEU A O 1
ATOM 3383 N N . GLU A 1 489 ? -39.16546 20.44293 75.53753 1.000 40.20815 683 GLU A N 1
ATOM 3384 C CA . GLU A 1 489 ? -40.43798 20.87985 76.09177 1.000 43.81815 683 GLU A CA 1
ATOM 3385 C C . GLU A 1 489 ? -41.54946 20.65759 75.07443 1.000 45.68815 683 GLU A C 1
ATOM 3386 O O . GLU A 1 489 ? -41.34653 20.81413 73.86586 1.000 37.11815 683 GLU A O 1
ATOM 3392 N N . LYS A 1 490 ? -42.72757 20.29076 75.56987 1.000 38.70570 684 LYS A N 1
ATOM 3393 C CA . LYS A 1 490 ? -43.84505 19.99289 74.68728 1.000 39.46570 684 LYS A CA 1
ATOM 3394 C C . LYS A 1 490 ? -44.31262 21.24801 73.95714 1.000 41.57570 684 LYS A C 1
ATOM 3395 O O . LYS A 1 490 ? -44.24481 22.36500 74.47869 1.000 48.99570 684 LYS A O 1
ATOM 3400 N N . ASP A 1 491 ? -44.77435 21.05147 72.72305 1.000 37.09686 685 ASP A N 1
ATOM 3401 C CA . ASP A 1 491 ? -45.30354 22.13409 71.89613 1.000 36.18686 685 ASP A CA 1
ATOM 3402 C C . ASP A 1 491 ? -46.45840 21.56924 71.08438 1.000 37.53686 685 ASP A C 1
ATOM 3403 O O . ASP A 1 491 ? -46.28335 21.14043 69.93589 1.000 45.73686 685 ASP A O 1
ATOM 3408 N N . PRO A 1 492 ? -47.66402 21.55168 71.65915 1.000 41.83312 686 PRO A N 1
ATOM 3409 C CA . PRO A 1 492 ? -48.80257 20.92985 70.96343 1.000 45.26312 686 PRO A CA 1
ATOM 3410 C C . PRO A 1 492 ? -49.13937 21.58070 69.63516 1.000 41.56312 686 PRO A C 1
ATOM 3411 O O . PRO A 1 492 ? -49.50508 20.87383 68.68613 1.000 46.19312 686 PRO A O 1
ATOM 3415 N N . GLN A 1 493 ? -49.04948 22.91302 69.54470 1.000 51.77641 687 GLN A N 1
ATOM 3416 C CA . GLN A 1 493 ? -49.37798 23.59374 68.29303 1.000 50.97641 687 GLN A CA 1
ATOM 3417 C C . GLN A 1 493 ? -48.43354 23.17064 67.17577 1.000 46.53641 687 GLN A C 1
ATOM 3418 O O . GLN A 1 493 ? -48.86457 22.90161 66.04818 1.000 48.02641 687 GLN A O 1
ATOM 3424 N N . ARG A 1 494 ? -47.13331 23.11964 67.47181 1.000 40.04572 688 ARG A N 1
ATOM 3425 C CA . ARG A 1 494 ? -46.16191 22.61997 66.50635 1.000 40.67572 688 ARG A CA 1
ATOM 3426 C C . ARG A 1 494 ? -46.38315 21.14413 66.19937 1.000 40.95572 688 ARG A C 1
ATOM 3427 O O . ARG A 1 494 ? -46.17101 20.71560 65.06034 1.000 42.64572 688 ARG A O 1
ATOM 3435 N N . SER A 1 495 ? -46.80120 20.35504 67.19615 1.000 38.19772 689 SER A N 1
ATOM 3436 C CA . SER A 1 495 ? -47.10408 18.94673 66.95341 1.000 45.71772 689 SER A CA 1
ATOM 3437 C C . SER A 1 495 ? -48.23428 18.79093 65.94215 1.000 41.30772 689 SER A C 1
ATOM 3438 O O . SER A 1 495 ? -48.16973 17.93405 65.05277 1.000 44.52772 689 SER A O 1
ATOM 3441 N N . GLY A 1 496 ? -49.28128 19.60810 66.06506 1.000 40.46030 690 GLY A N 1
ATOM 3442 C CA . GLY A 1 496 ? -50.36466 19.54936 65.09928 1.000 42.60030 690 GLY A CA 1
ATOM 3443 C C . GLY A 1 496 ? -49.94457 20.04555 63.73034 1.000 48.68030 690 GLY A C 1
ATOM 3444 O O . GLY A 1 496 ? -50.39610 19.52448 62.70645 1.000 49.31030 690 GLY A O 1
ATOM 3445 N N . ASP A 1 497 ? -49.07902 21.06306 63.69238 1.000 47.41960 691 ASP A N 1
ATOM 3446 C CA . ASP A 1 497 ? -48.54509 21.53404 62.41838 1.000 47.84960 691 ASP A CA 1
ATOM 3447 C C . ASP A 1 497 ? -47.73191 20.44483 61.73031 1.000 49.68960 691 ASP A C 1
ATOM 3448 O O . ASP A 1 497 ? -47.86306 20.23010 60.51945 1.000 47.61960 691 ASP A O 1
ATOM 3453 N N . LEU A 1 498 ? -46.89038 19.74013 62.49052 1.000 41.81430 692 LEU A N 1
ATOM 3454 C CA . LEU A 1 498 ? -46.05631 18.69936 61.90073 1.000 47.48430 692 LEU A CA 1
ATOM 3455 C C . LEU A 1 498 ? -46.88354 17.48150 61.50704 1.000 46.42430 692 LEU A C 1
ATOM 3456 O O . LEU A 1 498 ? -46.59386 16.82936 60.49711 1.000 44.34430 692 LEU A O 1
ATOM 3461 N N . TYR A 1 499 ? -47.91689 17.15756 62.28885 1.000 43.94123 693 TYR A N 1
ATOM 3462 C CA . TYR A 1 499 ? -48.82425 16.08816 61.88839 1.000 44.15123 693 TYR A CA 1
ATOM 3463 C C . TYR A 1 499 ? -49.55107 16.43885 60.59812 1.000 48.67123 693 TYR A C 1
ATOM 3464 O O . TYR A 1 499 ? -49.84485 15.55149 59.78833 1.000 50.40123 693 TYR A O 1
ATOM 3473 N N . THR A 1 500 ? -49.84494 17.72481 60.38786 1.000 50.82232 694 THR A N 1
ATOM 3474 C CA . THR A 1 500 ? -50.46763 18.14766 59.13802 1.000 45.96232 694 THR A CA 1
ATOM 3475 C C . THR A 1 500 ? -49.50783 17.98695 57.96533 1.000 45.60232 694 THR A C 1
ATOM 3476 O O . THR A 1 500 ? -49.90038 17.50154 56.89809 1.000 47.86232 694 THR A O 1
ATOM 3480 N N . GLN A 1 501 ? -48.24417 18.38377 58.14668 1.000 42.32440 695 GLN A N 1
ATOM 3481 C CA . GLN A 1 501 ? -47.24328 18.16844 57.10577 1.000 45.64440 695 GLN A CA 1
ATOM 3482 C C . GLN A 1 501 ? -47.07614 16.68501 56.80280 1.000 47.18440 695 GLN A C 1
ATOM 3483 O O . GLN A 1 501 ? -46.88689 16.29749 55.64404 1.000 55.27440 695 GLN A O 1
ATOM 3489 N N . ALA A 1 502 ? -47.13723 15.83929 57.83585 1.000 50.19065 696 ALA A N 1
ATOM 3490 C CA . ALA A 1 502 ? -47.01016 14.40181 57.62308 1.000 46.22065 696 ALA A CA 1
ATOM 3491 C C . ALA A 1 502 ? -48.21356 13.84920 56.87152 1.000 47.46065 696 ALA A C 1
ATOM 3492 O O . ALA A 1 502 ? -48.06758 12.96405 56.02081 1.000 41.63065 696 ALA A O 1
ATOM 3494 N N . ALA A 1 503 ? -49.41115 14.35778 57.17358 1.000 47.55642 697 ALA A N 1
ATOM 3495 C CA . ALA A 1 503 ? -50.60134 13.92397 56.44974 1.000 52.12642 697 ALA A CA 1
ATOM 3496 C C . ALA A 1 503 ? -50.51437 14.29928 54.97512 1.000 54.51642 697 ALA A C 1
ATOM 3497 O O . ALA A 1 503 ? -50.85879 13.49616 54.09994 1.000 56.68642 697 ALA A O 1
ATOM 3499 N N . GLU A 1 504 ? -50.04976 15.51555 54.67952 1.000 54.88732 698 GLU A N 1
ATOM 3500 C CA . GLU A 1 504 ? -49.86113 15.91177 53.28816 1.000 56.29732 698 GLU A CA 1
ATOM 3501 C C . GLU A 1 504 ? -48.80545 15.04843 52.61196 1.000 57.31732 698 GLU A C 1
ATOM 3502 O O . GLU A 1 504 ? -48.96185 14.66063 51.44801 1.000 65.41732 698 GLU A O 1
ATOM 3508 N N . ALA A 1 505 ? -47.72443 14.73046 53.32958 1.000 53.38821 699 ALA A N 1
ATOM 3509 C CA . ALA A 1 505 ? -46.69865 13.85525 52.77243 1.000 55.86821 699 ALA A CA 1
ATOM 3510 C C . ALA A 1 505 ? -47.22818 12.44653 52.53615 1.000 58.08821 699 ALA A C 1
ATOM 3511 O O . ALA A 1 505 ? -46.81498 11.78316 51.57770 1.000 61.54821 699 ALA A O 1
ATOM 3513 N N . ALA A 1 506 ? -48.14072 11.97494 53.38868 1.000 56.11081 700 ALA A N 1
ATOM 3514 C CA . ALA A 1 506 ? -48.72134 10.65307 53.18326 1.000 58.72081 700 ALA A CA 1
ATOM 3515 C C . ALA A 1 506 ? -49.62379 10.61898 51.95615 1.000 55.69081 700 ALA A C 1
ATOM 3516 O O . ALA A 1 506 ? -49.69875 9.59056 51.27479 1.000 64.77081 700 ALA A O 1
ATOM 3518 N N . MET A 1 507 ? -50.31416 11.72397 51.65973 1.000 65.80922 701 MET A N 1
ATOM 3519 C CA . MET A 1 507 ? -51.15695 11.77115 50.46804 1.000 70.09922 701 MET A CA 1
ATOM 3520 C C . MET A 1 507 ? -50.31832 11.74780 49.19764 1.000 60.90922 701 MET A C 1
ATOM 3521 O O . MET A 1 507 ? -50.66713 11.06282 48.22873 1.000 64.62922 701 MET A O 1
ATOM 3526 N N . GLU A 1 508 ? -49.21052 12.49325 49.18356 1.000 64.80694 702 GLU A N 1
ATOM 3527 C CA . GLU A 1 508 ? -48.31329 12.48752 48.03449 1.000 62.95694 702 GLU A CA 1
ATOM 3528 C C . GLU A 1 508 ? -47.68972 11.11570 47.80557 1.000 72.42694 702 GLU A C 1
ATOM 3529 O O . GLU A 1 508 ? -47.18781 10.84772 46.70818 1.000 82.02694 702 GLU A O 1
ATOM 3535 N N . ALA A 1 509 ? -47.72287 10.23829 48.80809 1.000 70.02539 703 ALA A N 1
ATOM 3536 C CA . ALA A 1 509 ? -47.22643 8.87561 48.68465 1.000 52.75539 703 ALA A CA 1
ATOM 3537 C C . ALA A 1 509 ? -48.34895 7.85460 48.55035 1.000 67.25539 703 ALA A C 1
ATOM 3538 O O . ALA A 1 509 ? -48.10281 6.65487 48.71419 1.000 69.04539 703 ALA A O 1
ATOM 3540 N N . MET A 1 510 ? -49.57262 8.30668 48.26559 1.000 63.33715 704 MET A N 1
ATOM 3541 C CA . MET A 1 510 ? -50.74746 7.45342 48.07735 1.000 62.25715 704 MET A CA 1
ATOM 3542 C C . MET A 1 510 ? -51.12515 6.68429 49.34040 1.000 62.56715 704 MET A C 1
ATOM 3543 O O . MET A 1 510 ? -51.86520 5.69719 49.27045 1.000 66.05715 704 MET A O 1
ATOM 3548 N N . LYS A 1 511 ? -50.63546 7.11735 50.50016 1.000 70.71862 705 LYS A N 1
ATOM 3549 C CA . LYS A 1 511 ? -51.03009 6.52287 51.77541 1.000 54.60862 705 LYS A CA 1
ATOM 3550 C C . LYS A 1 511 ? -52.14538 7.36484 52.39281 1.000 60.44862 705 LYS A C 1
ATOM 3551 O O . LYS A 1 511 ? -51.98254 8.03468 53.41418 1.000 56.32862 705 LYS A O 1
ATOM 3557 N N . GLY A 1 512 ? -53.30377 7.31347 51.73170 1.000 53.60028 706 GLY A N 1
ATOM 3558 C CA . GLY A 1 512 ? -54.41331 8.16391 52.13106 1.000 55.94028 706 GLY A CA 1
ATOM 3559 C C . GLY A 1 512 ? -54.95435 7.83245 53.50832 1.000 51.87028 706 GLY A C 1
ATOM 3560 O O . GLY A 1 512 ? -55.28504 8.73179 54.28618 1.000 62.11028 706 GLY A O 1
ATOM 3561 N N . ARG A 1 513 ? -55.05937 6.54040 53.82805 1.000 59.50265 707 ARG A N 1
ATOM 3562 C CA . ARG A 1 513 ? -55.56793 6.14623 55.13776 1.000 53.96265 707 ARG A CA 1
ATOM 3563 C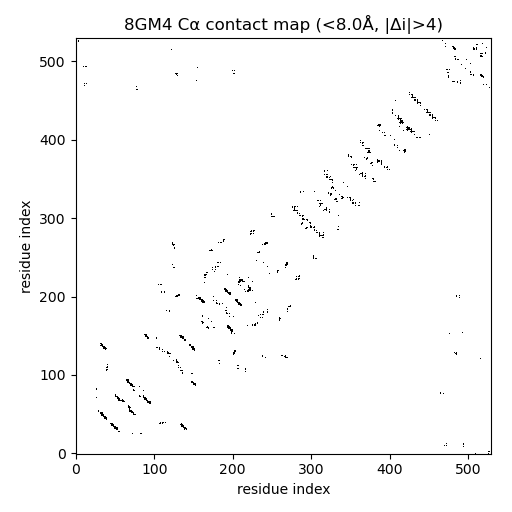 C . ARG A 1 513 ? -54.61548 6.56967 56.24807 1.000 55.62265 707 ARG A C 1
ATOM 3564 O O . ARG A 1 513 ? -55.05447 6.97256 57.33209 1.000 53.59265 707 ARG A O 1
ATOM 3572 N N . LEU A 1 514 ? -53.30778 6.48694 55.99681 1.000 56.75943 708 LEU A N 1
ATOM 3573 C CA . LEU A 1 514 ? -52.34372 6.98390 56.96994 1.000 57.85943 708 LEU A CA 1
ATOM 3574 C C . LEU A 1 514 ? -52.42613 8.49860 57.10687 1.000 59.79943 708 LEU A C 1
ATOM 3575 O O . LEU A 1 514 ? -52.18793 9.03690 58.19509 1.000 57.50943 708 LEU A O 1
ATOM 3580 N N . ALA A 1 515 ? -52.77254 9.19781 56.02288 1.000 55.51447 709 ALA A N 1
ATOM 3581 C CA . ALA A 1 515 ? -52.92104 10.64736 56.09127 1.000 54.82447 709 ALA A CA 1
ATOM 3582 C C . ALA A 1 515 ? -54.09740 11.04449 56.97506 1.000 54.86447 709 ALA A C 1
ATOM 3583 O O . ALA A 1 515 ? -53.99361 11.99035 57.76543 1.000 55.28447 709 ALA A O 1
ATOM 3585 N N . ASN A 1 516 ? -55.22595 10.33771 56.85388 1.000 51.66452 710 ASN A N 1
ATOM 3586 C CA . ASN A 1 516 ? -56.37154 10.62362 57.71242 1.000 43.95452 710 ASN A CA 1
ATOM 3587 C C . ASN A 1 516 ? -56.03541 10.39741 59.17851 1.000 53.27452 710 ASN A C 1
ATOM 3588 O O . ASN A 1 516 ? -56.55354 11.10263 60.05205 1.000 57.02452 710 ASN A O 1
ATOM 3593 N N . GLN A 1 517 ? -55.17844 9.41584 59.46582 1.000 60.87420 711 GLN A N 1
ATOM 3594 C CA . GLN A 1 517 ? -54.71758 9.20893 60.83313 1.000 52.66420 711 GLN A CA 1
ATOM 3595 C C . GLN A 1 517 ? -53.88187 10.38881 61.31527 1.000 43.75420 711 GLN A C 1
ATOM 3596 O O . GLN A 1 517 ? -54.04579 10.84885 62.45044 1.000 51.19420 711 GLN A O 1
ATOM 3602 N N . TYR A 1 518 ? -52.98840 10.89770 60.46266 1.000 48.94442 712 TYR A N 1
ATOM 3603 C CA . TYR A 1 518 ? -52.16269 12.03915 60.84565 1.000 51.01442 712 TYR A CA 1
ATOM 3604 C C . TYR A 1 518 ? -53.00538 13.29572 61.03614 1.000 48.18442 712 TYR A C 1
ATOM 3605 O O . TYR A 1 518 ? -52.75477 14.08119 61.95777 1.000 49.87442 712 TYR A O 1
ATOM 3614 N N . TYR A 1 519 ? -53.99944 13.50868 60.16732 1.000 55.94431 713 TYR A N 1
ATOM 3615 C CA . TYR A 1 519 ? -54.92075 14.62648 60.35213 1.000 49.96431 713 TYR A CA 1
ATOM 3616 C C . TYR A 1 519 ? -55.65791 14.50976 61.67892 1.000 56.23431 713 TYR A C 1
ATOM 3617 O O . TYR A 1 519 ? -55.84415 15.50646 62.38781 1.000 56.21431 713 TYR A O 1
ATOM 3626 N N . GLN A 1 520 ? -56.08213 13.29489 62.03229 1.000 50.38705 714 GLN A N 1
ATOM 3627 C CA . GLN A 1 520 ? -56.77818 13.09242 63.29711 1.000 50.81705 714 GLN A CA 1
ATOM 3628 C C . GLN A 1 520 ? -55.84636 13.32274 64.48091 1.000 55.48705 714 GLN A C 1
ATOM 3629 O O . GLN A 1 520 ? -56.25242 13.90411 65.49351 1.000 56.64705 714 GLN A O 1
ATOM 3635 N N . LYS A 1 521 ? -54.58978 12.88304 64.37143 1.000 49.10695 715 LYS A N 1
ATOM 3636 C CA . LYS A 1 521 ? -53.62496 13.16066 65.43112 1.000 52.58695 715 LYS A CA 1
ATOM 3637 C C . LYS A 1 521 ? -53.30563 14.64772 65.51386 1.000 50.21695 715 LYS A C 1
ATOM 3638 O O . LYS A 1 521 ? -52.90859 15.14013 66.57676 1.000 47.86695 715 LYS A O 1
ATOM 3644 N N . ALA A 1 522 ? -53.46921 15.37542 64.40622 1.000 50.01096 716 ALA A N 1
ATOM 3645 C CA . ALA A 1 522 ? -53.24090 16.81587 64.42817 1.000 53.31096 716 ALA A CA 1
ATOM 3646 C C . ALA A 1 522 ? -54.33359 17.53295 65.21050 1.000 59.71096 716 ALA A C 1
ATOM 3647 O O . ALA A 1 522 ? -54.04637 18.43753 66.00452 1.000 48.76096 716 ALA A O 1
ATOM 3649 N N . GLU A 1 523 ? -55.59280 17.13701 65.00463 1.000 60.70257 717 GLU A N 1
ATOM 3650 C CA . GLU A 1 523 ? -56.69156 17.74578 65.74760 1.000 55.38257 717 GLU A CA 1
ATOM 3651 C C . GLU A 1 523 ? -56.55889 17.47856 67.24008 1.000 59.35257 717 GLU A C 1
ATOM 3652 O O . GLU A 1 523 ? -56.86397 18.34831 68.06479 1.000 66.20257 717 GLU A O 1
ATOM 3658 N N . GLU A 1 524 ? -56.09910 16.28062 67.60631 1.000 52.74611 718 GLU A N 1
ATOM 3659 C CA . GLU A 1 524 ? -55.95860 15.94513 69.01883 1.000 61.87611 718 GLU A CA 1
ATOM 3660 C C . GLU A 1 524 ? -54.84046 16.74969 69.67094 1.000 56.95611 718 GLU A C 1
ATOM 3661 O O . GLU A 1 524 ? -54.98881 17.22105 70.80445 1.000 64.58611 718 GLU A O 1
ATOM 3667 N N . ALA A 1 525 ? -53.71525 16.92144 68.97080 1.000 56.12316 719 ALA A N 1
ATOM 3668 C CA . ALA A 1 525 ? -52.63747 17.74790 69.50421 1.000 54.39316 719 ALA A CA 1
ATOM 3669 C C . ALA A 1 525 ? -53.06895 19.20001 69.64826 1.000 59.94316 719 ALA A C 1
ATOM 3670 O O . ALA A 1 525 ? -52.62803 19.89140 70.57345 1.000 56.29316 719 ALA A O 1
ATOM 3672 N N . TRP A 1 526 ? -53.92784 19.67835 68.74747 1.000 61.08726 720 TRP A N 1
ATOM 3673 C CA . TRP A 1 526 ? -54.43730 21.03975 68.84760 1.000 57.88726 720 TRP A CA 1
ATOM 3674 C C . TRP A 1 526 ? -55.55008 21.15762 69.88003 1.000 68.51726 720 TRP A C 1
ATOM 3675 O O . TRP A 1 526 ? -55.76508 22.24335 70.43046 1.000 71.20726 720 TRP A O 1
ATOM 3686 N N . ALA A 1 527 ? -56.25969 20.06122 70.15816 1.000 64.28298 721 ALA A N 1
ATOM 3687 C CA . ALA A 1 527 ? -57.31140 20.07236 71.16810 1.000 68.72298 721 ALA A CA 1
ATOM 3688 C C . ALA A 1 527 ? -56.76910 20.21768 72.58286 1.000 70.12298 721 ALA A C 1
ATOM 3689 O O . ALA A 1 527 ? -57.56023 20.40110 73.51417 1.000 77.86298 721 ALA A O 1
ATOM 3691 N N . GLN A 1 528 ? -55.45529 20.13945 72.76541 1.000 74.70663 722 GLN A N 1
ATOM 3692 C CA . GLN A 1 528 ? -54.84662 20.29821 74.07914 1.000 80.85663 722 GLN A CA 1
ATOM 3693 C C . GLN A 1 528 ? -54.78887 21.76865 74.47861 1.000 72.58663 722 GLN A C 1
ATOM 3694 O O . GLN A 1 528 ? -55.57398 22.22730 75.30817 1.000 95.32663 722 GLN A O 1
ATOM 3700 N N . ASP B 2 80 ? 24.90404 26.45543 0.45750 1.000 93.77241 80 ASP B N 1
ATOM 3701 C CA . ASP B 2 80 ? 25.26987 25.06867 0.77481 1.000 88.87241 80 ASP B CA 1
ATOM 3702 C C . ASP B 2 80 ? 25.57980 24.89014 2.26416 1.000 73.01241 80 ASP B C 1
ATOM 3703 O O . ASP B 2 80 ? 25.12638 23.92484 2.87541 1.000 70.96241 80 ASP B O 1
ATOM 3705 N N . SER B 2 81 ? 26.34868 25.82189 2.82124 1.000 69.70709 81 SER B N 1
ATOM 3706 C CA . SER B 2 81 ? 26.67353 25.73583 4.23632 1.000 72.88709 81 SER B CA 1
ATOM 3707 C C . SER B 2 81 ? 25.46414 26.02175 5.11919 1.000 69.12709 81 SER B C 1
ATOM 3708 O O . SER B 2 81 ? 25.36852 25.48220 6.22905 1.000 66.57709 81 SER B O 1
ATOM 3711 N N . GLU B 2 82 ? 24.51953 26.83698 4.63841 1.000 64.60935 82 GLU B N 1
ATOM 3712 C CA . GLU B 2 82 ? 23.26296 27.03287 5.36197 1.000 66.41935 82 GLU B CA 1
ATOM 3713 C C . GLU B 2 82 ? 22.49134 25.72563 5.48622 1.000 60.35935 82 GLU B C 1
ATOM 3714 O O . GLU B 2 82 ? 22.14523 25.29347 6.59082 1.000 61.00935 82 GLU B O 1
ATOM 3716 N N . GLU B 2 83 ? 22.21887 25.07366 4.35036 1.000 52.10994 83 GLU B N 1
ATOM 3717 C CA . GLU B 2 83 ? 21.58002 23.75870 4.38011 1.000 66.10994 83 GLU B CA 1
ATOM 3718 C C . GLU B 2 83 ? 22.40033 22.76118 5.18511 1.000 59.70994 83 GLU B C 1
ATOM 3719 O O . GLU B 2 83 ? 21.84964 21.97587 5.96273 1.000 52.92994 83 GLU B O 1
ATOM 3725 N N . GLU B 2 84 ? 23.72873 22.82012 5.04815 1.000 50.65837 84 GLU B N 1
ATOM 3726 C CA . GLU B 2 84 ? 24.60926 21.95331 5.82605 1.000 52.57837 84 GLU B CA 1
ATOM 3727 C C . GLU B 2 84 ? 24.41774 22.15744 7.32622 1.000 52.71837 84 GLU B C 1
ATOM 3728 O O . GLU B 2 84 ? 24.42271 21.18992 8.09861 1.000 48.68837 84 GLU B O 1
ATOM 3730 N N . ILE B 2 85 ? 24.25612 23.40945 7.75911 1.000 41.77182 85 ILE B N 1
ATOM 3731 C CA . ILE B 2 85 ? 24.00702 23.68085 9.17109 1.000 53.09182 85 ILE B CA 1
ATOM 3732 C C . ILE B 2 85 ? 22.60368 23.23123 9.55816 1.000 47.63182 85 ILE B C 1
ATOM 3733 O O . ILE B 2 85 ? 22.38990 22.69516 10.65171 1.000 52.61182 85 ILE B O 1
ATOM 3738 N N . ARG B 2 86 ? 21.62833 23.42943 8.66715 1.000 53.29930 86 ARG B N 1
ATOM 3739 C CA . ARG B 2 86 ? 20.27688 22.94298 8.93044 1.000 55.63930 86 ARG B CA 1
ATOM 3740 C C . ARG B 2 86 ? 20.24714 21.42260 9.05178 1.000 51.92930 86 ARG B C 1
ATOM 3741 O O . ARG B 2 86 ? 19.56012 20.87760 9.92394 1.000 50.48930 86 ARG B O 1
ATOM 3749 N N . GLU B 2 87 ? 20.98014 20.71717 8.18281 1.000 46.79793 87 GLU B N 1
ATOM 3750 C CA . GLU B 2 87 ? 21.06694 19.26448 8.31338 1.000 49.69793 87 GLU B CA 1
ATOM 3751 C C . GLU B 2 87 ? 21.79690 18.85700 9.58613 1.000 48.50793 87 GLU B C 1
ATOM 3752 O O . GLU B 2 87 ? 21.47196 17.82142 10.17812 1.000 47.07793 87 GLU B O 1
ATOM 3758 N N . ALA B 2 88 ? 22.78007 19.64826 10.02180 1.000 44.12503 88 ALA B N 1
ATOM 3759 C CA . ALA B 2 88 ? 23.46309 19.34348 11.27454 1.000 51.54503 88 ALA B CA 1
ATOM 3760 C C . ALA B 2 88 ? 22.53268 19.52582 12.46808 1.000 43.53503 88 ALA B C 1
ATOM 3761 O O . ALA B 2 88 ? 22.58716 18.74858 13.42831 1.000 43.21503 88 ALA B O 1
ATOM 3763 N N . PHE B 2 89 ? 21.66917 20.54376 12.42520 1.000 43.44496 89 PHE B N 1
ATOM 3764 C CA . PHE B 2 89 ? 20.72369 20.75334 13.51741 1.000 46.25496 89 PHE B CA 1
ATOM 3765 C C . PHE B 2 89 ? 19.74708 19.59132 13.62848 1.000 39.94496 89 PHE B C 1
ATOM 3766 O O . PHE B 2 89 ? 19.38389 19.17957 14.73623 1.000 46.61496 89 PHE B O 1
ATOM 3774 N N . ARG B 2 90 ? 19.31633 19.04492 12.48856 1.000 41.88687 90 ARG B N 1
ATOM 3775 C CA . ARG B 2 90 ? 18.37550 17.93228 12.49696 1.000 35.36687 90 ARG B CA 1
ATOM 3776 C C . ARG B 2 90 ? 19.00609 16.64659 13.01325 1.000 40.69687 90 ARG B C 1
ATOM 3777 O O . ARG B 2 90 ? 18.27851 15.73725 13.42493 1.000 44.76687 90 ARG B O 1
ATOM 3785 N N . VAL B 2 91 ? 20.33686 16.55167 13.00194 1.000 34.18517 91 VAL B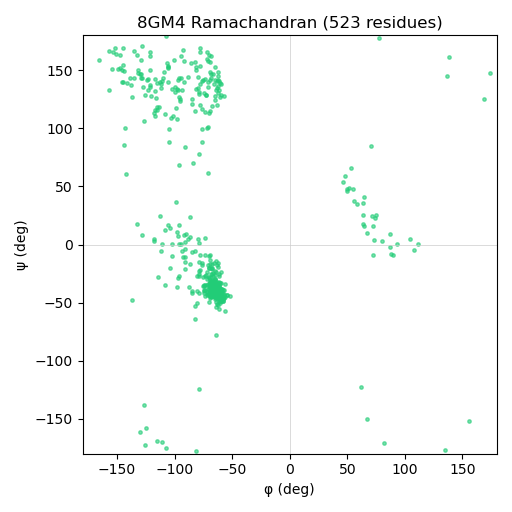 N 1
ATOM 3786 C CA . VAL B 2 91 ? 21.00454 15.38309 13.56501 1.000 39.13517 91 VAL B CA 1
ATOM 3787 C C . VAL B 2 91 ? 20.79865 15.32768 15.07588 1.000 41.06517 91 VAL B C 1
ATOM 3788 O O . VAL B 2 91 ? 20.59888 14.25110 15.65250 1.000 44.28517 91 VAL B O 1
ATOM 3792 N N . PHE B 2 92 ? 20.82163 16.48262 15.73843 1.000 42.17523 92 PHE B N 1
ATOM 3793 C CA . PHE B 2 92 ? 20.71223 16.53364 17.19023 1.000 41.51523 92 PHE B CA 1
ATOM 3794 C C . PHE B 2 92 ? 19.30159 16.81829 17.68826 1.000 41.62523 92 PHE B C 1
ATOM 3795 O O . PHE B 2 92 ? 18.95270 16.38580 18.79105 1.000 39.08523 92 PHE B O 1
ATOM 3803 N N . ASP B 2 93 ? 18.48166 17.53306 16.91580 1.000 32.08211 93 ASP B N 1
ATOM 3804 C CA . ASP B 2 93 ? 17.07561 17.73897 17.26827 1.000 40.76211 93 ASP B CA 1
ATOM 3805 C C . ASP B 2 93 ? 16.31710 16.46756 16.89573 1.000 36.24211 93 ASP B C 1
ATOM 3806 O O . ASP B 2 93 ? 15.62033 16.38849 15.88086 1.000 40.75211 93 ASP B O 1
ATOM 3811 N N . LYS B 2 94 ? 16.45741 15.45218 17.75461 1.000 38.01877 94 LYS B N 1
ATOM 3812 C CA . LYS B 2 94 ? 16.02466 14.10450 17.39550 1.000 34.68877 94 LYS B CA 1
ATOM 3813 C C . LYS B 2 94 ? 14.52391 14.02123 17.15368 1.000 36.03877 94 LYS B C 1
ATOM 3814 O O . LYS B 2 94 ? 14.08131 13.22726 16.31973 1.000 34.75877 94 LYS B O 1
ATOM 3820 N N . ASP B 2 95 ? 13.72501 14.81939 17.85723 1.000 37.73114 95 ASP B N 1
ATOM 3821 C CA . ASP B 2 95 ? 12.28215 14.76433 17.66471 1.000 33.71114 95 ASP B CA 1
ATOM 3822 C C . ASP B 2 95 ? 11.76842 15.78475 16.65401 1.000 28.18114 95 ASP B C 1
ATOM 3823 O O . ASP B 2 95 ? 10.57538 15.76583 16.33136 1.000 35.54114 95 ASP B O 1
ATOM 3828 N N . GLY B 2 96 ? 12.62862 16.66580 16.14960 1.000 34.88251 96 GLY B N 1
ATOM 3829 C CA . GLY B 2 96 ? 12.21292 17.62756 15.14473 1.000 31.81251 96 GLY B CA 1
ATOM 3830 C C . GLY B 2 96 ? 11.30871 18.73877 15.63702 1.000 37.33251 96 GLY B C 1
ATOM 3831 O O . GLY B 2 96 ? 10.56020 19.31282 14.83959 1.000 34.96251 96 GLY B O 1
ATOM 3832 N N . ASN B 2 97 ? 11.35823 19.06923 16.92728 1.000 31.20141 97 ASN B N 1
ATOM 3833 C CA . ASN B 2 97 ? 10.50758 20.12053 17.47268 1.000 36.20141 97 ASN B CA 1
ATOM 3834 C C . ASN B 2 97 ? 11.16057 21.49889 17.43625 1.000 36.28141 97 ASN B C 1
ATOM 3835 O O . ASN B 2 97 ? 10.55265 22.46714 17.90593 1.000 33.31141 97 ASN B O 1
ATOM 3840 N N . GLY B 2 98 ? 12.37232 21.61135 16.88876 1.000 34.14424 98 GLY B N 1
ATOM 3841 C CA . GLY B 2 98 ? 13.06605 22.87762 16.79150 1.000 36.63424 98 GLY B CA 1
ATOM 3842 C C . GLY B 2 98 ? 14.00252 23.19917 17.93666 1.000 42.02424 98 GLY B C 1
ATOM 3843 O O . GLY B 2 98 ? 14.62507 24.26924 17.92045 1.000 37.31424 98 GLY B O 1
ATOM 3844 N N . TYR B 2 99 ? 14.12770 22.31507 18.92622 1.000 35.99621 99 TYR B N 1
ATOM 3845 C CA . TYR B 2 99 ? 14.96154 22.56690 20.09439 1.000 32.69621 99 TYR B CA 1
ATOM 3846 C C . TYR B 2 99 ? 15.75536 21.31651 20.43330 1.000 36.07621 99 TYR B C 1
ATOM 3847 O O . TYR B 2 99 ? 15.17905 20.23668 20.59105 1.000 41.01621 99 TYR B O 1
ATOM 3856 N N . ILE B 2 100 ? 17.07096 21.46761 20.55360 1.000 33.69892 100 ILE B N 1
ATOM 3857 C CA . ILE B 2 100 ? 17.93439 20.38102 21.00510 1.000 36.68892 100 ILE B CA 1
ATOM 3858 C C . ILE B 2 100 ? 17.87594 20.33604 22.52894 1.000 44.12892 100 ILE B C 1
ATOM 3859 O O . ILE B 2 100 ? 18.31516 21.27031 23.20412 1.000 41.77892 100 ILE B O 1
ATOM 3864 N N . SER B 2 101 ? 17.33198 19.25361 23.07395 1.000 40.48348 101 SER B N 1
ATOM 3865 C CA . SER B 2 101 ? 17.29908 19.08152 24.51631 1.000 37.52348 101 SER B CA 1
ATOM 3866 C C . SER B 2 101 ? 18.52026 18.29270 24.97948 1.000 37.51348 101 SER B C 1
ATOM 3867 O O . SER B 2 101 ? 19.24768 17.69353 24.18466 1.000 37.05348 101 SER B O 1
ATOM 3870 N N . ALA B 2 102 ? 18.74348 18.30300 26.29491 1.000 45.15140 102 ALA B N 1
ATOM 3871 C CA . ALA B 2 102 ? 19.86167 17.55200 26.85481 1.000 38.26140 102 ALA B CA 1
ATOM 3872 C C . ALA B 2 102 ? 19.66073 16.05111 26.68230 1.000 38.35140 102 ALA B C 1
ATOM 3873 O O . ALA B 2 102 ? 20.61905 15.31856 26.40933 1.000 37.79140 102 ALA B O 1
ATOM 3875 N N . ALA B 2 103 ? 18.42200 15.57385 26.83000 1.000 43.82509 103 ALA B N 1
ATOM 3876 C CA . ALA B 2 103 ? 18.16196 14.14812 26.65547 1.000 40.11509 103 ALA B CA 1
ATOM 3877 C C . ALA B 2 103 ? 18.37316 13.72193 25.20820 1.000 40.34509 103 ALA B C 1
ATOM 3878 O O . ALA B 2 103 ? 18.90099 12.63407 24.94700 1.000 39.58509 103 ALA B O 1
ATOM 3880 N N . GLU B 2 104 ? 17.96533 14.56150 24.25395 1.000 35.90161 104 GLU B N 1
ATOM 3881 C CA . GLU B 2 104 ? 18.19522 14.24458 22.84862 1.000 42.84161 104 GLU B CA 1
ATOM 3882 C C . GLU B 2 104 ? 19.68530 14.18835 22.54489 1.000 34.77161 104 GLU B C 1
ATOM 3883 O O . GLU B 2 104 ? 20.16089 13.26138 21.88078 1.000 39.52161 104 GLU B O 1
ATOM 3889 N N . LEU B 2 105 ? 20.44058 15.17506 23.03459 1.000 43.69062 105 LEU B N 1
ATOM 3890 C CA . LEU B 2 105 ? 21.87899 15.19654 22.79256 1.000 43.39062 105 LEU B CA 1
ATOM 3891 C C . LEU B 2 105 ? 22.55691 13.97493 23.39745 1.000 39.04062 105 LEU B C 1
ATOM 3892 O O . LEU B 2 105 ? 23.49443 13.42170 22.81167 1.000 43.81062 105 LEU B O 1
ATOM 3897 N N . ARG B 2 106 ? 22.08982 13.53145 24.56568 1.000 48.82719 106 ARG B N 1
ATOM 3898 C CA . ARG B 2 106 ? 22.64999 12.32626 25.16641 1.000 49.62719 106 ARG B CA 1
ATOM 3899 C C . ARG B 2 106 ? 22.36893 11.10025 24.30349 1.000 46.22719 106 ARG B C 1
ATOM 3900 O O . ARG B 2 106 ? 23.25232 10.25825 24.10184 1.000 55.86719 106 ARG B O 1
ATOM 3908 N N . HIS B 2 107 ? 21.14938 10.99041 23.76933 1.000 43.16336 107 HIS B N 1
ATOM 3909 C CA . HIS B 2 107 ? 20.81488 9.84496 22.92733 1.000 51.53336 107 HIS B CA 1
ATOM 3910 C C . HIS B 2 107 ? 21.62622 9.84489 21.63823 1.000 43.50336 107 HIS B C 1
ATOM 3911 O O . HIS B 2 107 ? 22.12384 8.79568 21.21302 1.000 43.47336 107 HIS B O 1
ATOM 3918 N N . VAL B 2 108 ? 21.76882 11.00996 21.00209 1.000 46.31303 108 VAL B N 1
ATOM 3919 C CA . VAL B 2 108 ? 22.46793 11.07651 19.72253 1.000 48.32303 108 VAL B CA 1
ATOM 3920 C C . VAL B 2 108 ? 23.94944 10.77073 19.90120 1.000 49.28303 108 VAL B C 1
ATOM 3921 O O . VAL B 2 108 ? 24.53705 10.01497 19.11907 1.000 49.96303 108 VAL B O 1
ATOM 3925 N N . MET B 2 109 ? 24.57563 11.34529 20.93173 1.000 48.78182 109 MET B N 1
ATOM 3926 C CA . MET B 2 109 ? 25.99197 11.08639 21.17191 1.000 52.43182 109 MET B CA 1
ATOM 3927 C C . MET B 2 109 ? 26.23806 9.61784 21.49504 1.000 61.38182 109 MET B C 1
ATOM 3928 O O . MET B 2 109 ? 27.25017 9.04367 21.07663 1.000 67.61182 109 MET B O 1
ATOM 3933 N N . THR B 2 110 ? 25.32316 8.99296 22.24069 1.000 52.96739 110 THR B N 1
ATOM 3934 C CA . THR B 2 110 ? 25.45473 7.56896 22.53291 1.000 49.29739 110 THR B CA 1
ATOM 3935 C C . THR B 2 110 ? 25.25220 6.72872 21.27681 1.000 58.39739 110 THR B C 1
ATOM 3936 O O . THR B 2 110 ? 25.99277 5.76747 21.03812 1.000 67.33739 110 THR B O 1
ATOM 3940 N N . ASN B 2 111 ? 24.25439 7.07798 20.46229 1.000 51.76954 111 ASN B N 1
ATOM 3941 C CA . ASN B 2 111 ? 24.01943 6.35674 19.21564 1.000 56.97954 111 ASN B CA 1
ATOM 3942 C C . ASN B 2 111 ? 25.16825 6.57386 18.23549 1.000 66.20954 111 ASN B C 1
ATOM 3943 O O . ASN B 2 111 ? 25.60110 5.63384 17.55839 1.000 70.29954 111 ASN B O 1
ATOM 3948 N N . LEU B 2 112 ? 25.69289 7.79626 18.16426 1.000 60.49170 112 LEU B N 1
ATOM 3949 C CA . LEU B 2 112 ? 26.79735 8.10208 17.25440 1.000 63.59170 112 LEU B CA 1
ATOM 3950 C C . LEU B 2 112 ? 28.12593 7.53020 17.71117 1.000 67.72170 112 LEU B C 1
ATOM 3951 O O . LEU B 2 112 ? 29.14064 7.83024 17.07275 1.000 77.89170 112 LEU B O 1
ATOM 3956 N N . GLY B 2 113 ? 28.18873 6.73385 18.77691 1.000 66.23485 113 GLY B N 1
ATOM 3957 C CA . GLY B 2 113 ? 29.44587 6.21509 19.26784 1.000 71.28485 113 GLY B CA 1
ATOM 3958 C C . GLY B 2 113 ? 30.34047 7.22112 19.95611 1.000 78.64485 113 GLY B C 1
ATOM 3959 O O . GLY B 2 113 ? 31.35515 6.81861 20.53884 1.000 82.96485 113 GLY B O 1
ATOM 3960 N N . GLU B 2 114 ? 30.00873 8.51104 19.91093 1.000 79.59112 114 GLU B N 1
ATOM 3961 C CA . GLU B 2 114 ? 30.82554 9.52236 20.56781 1.000 72.74112 114 GLU B CA 1
ATOM 3962 C C . GLU B 2 114 ? 30.88931 9.26175 22.06668 1.000 81.17112 114 GLU B C 1
ATOM 3963 O O . GLU B 2 114 ? 29.89189 8.89749 22.69552 1.000 95.69112 114 GLU B O 1
ATOM 3969 N N . LYS B 2 115 ? 32.07452 9.44772 22.63951 1.000 81.14691 115 LYS B N 1
ATOM 3970 C CA . LYS B 2 115 ? 32.32457 9.14041 24.04603 1.000 81.39691 115 LYS B CA 1
ATOM 3971 C C . LYS B 2 115 ? 32.37731 10.44990 24.82535 1.000 81.37691 115 LYS B C 1
ATOM 3972 O O . LYS B 2 115 ? 33.39634 11.14458 24.83051 1.000 86.96691 115 LYS B O 1
ATOM 3975 N N . LEU B 2 116 ? 31.27139 10.78229 25.48595 1.000 77.37877 116 LEU B N 1
ATOM 3976 C CA . LEU B 2 116 ? 31.16669 11.98689 26.29467 1.000 76.12877 116 LEU B CA 1
ATOM 3977 C C . LEU B 2 116 ? 30.36517 11.66194 27.54368 1.000 72.75877 116 LEU B C 1
ATOM 3978 O O . LEU B 2 116 ? 29.36710 10.94042 27.47195 1.000 74.58877 116 LEU B O 1
ATOM 3983 N N . THR B 2 117 ? 30.79970 12.19007 28.68455 1.000 69.15861 117 THR B N 1
ATOM 3984 C CA . THR B 2 117 ? 30.06038 11.94852 29.91151 1.000 68.46861 117 THR B CA 1
ATOM 3985 C C . THR B 2 117 ? 28.73495 12.70126 29.88245 1.000 72.62861 117 THR B C 1
ATOM 3986 O O . THR B 2 117 ? 28.52914 13.62681 29.09231 1.000 79.77861 117 THR B O 1
ATOM 3990 N N . ASP B 2 118 ? 27.82628 12.28922 30.76683 1.000 74.83650 118 ASP B N 1
ATOM 3991 C CA . ASP B 2 118 ? 26.52916 12.94344 30.86710 1.000 78.11650 118 ASP B CA 1
ATOM 3992 C C . ASP B 2 118 ? 26.63740 14.39488 31.31641 1.000 76.84650 118 ASP B C 1
ATOM 3993 O O . ASP B 2 118 ? 25.65978 15.13915 31.18415 1.000 86.03650 118 ASP B O 1
ATOM 3998 N N . GLU B 2 119 ? 27.79162 14.81481 31.83689 1.000 75.06668 119 GLU B N 1
ATOM 3999 C CA . GLU B 2 119 ? 28.00069 16.20354 32.22785 1.000 77.88668 119 GLU B CA 1
ATOM 4000 C C . GLU B 2 119 ? 28.50997 17.05533 31.07226 1.000 79.73668 119 GLU B C 1
ATOM 4001 O O . GLU B 2 119 ? 28.13207 18.22656 30.95703 1.000 84.67668 119 GLU B O 1
ATOM 4003 N N . GLU B 2 120 ? 29.36761 16.49128 30.21643 1.000 69.40541 120 GLU B N 1
ATOM 4004 C CA . GLU B 2 120 ? 29.81135 17.21957 29.03240 1.000 74.62541 120 GLU B CA 1
ATOM 4005 C C . GLU B 2 120 ? 28.63894 17.53532 28.11402 1.000 74.73541 120 GLU B C 1
ATOM 4006 O O . GLU B 2 120 ? 28.60734 18.59491 27.47824 1.000 76.23541 120 GLU B O 1
ATOM 4012 N N . VAL B 2 121 ? 27.66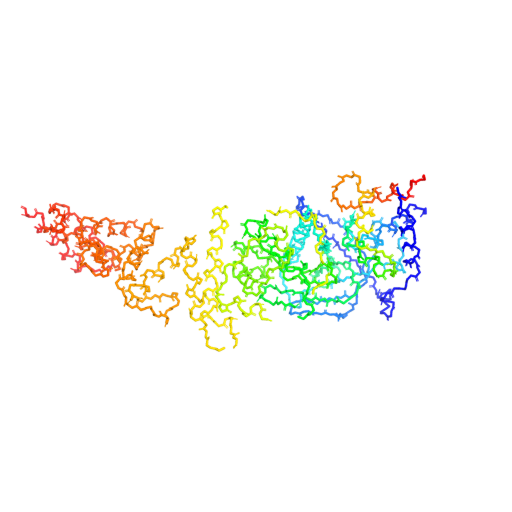429 16.62627 28.03318 1.000 69.56650 121 VAL B N 1
ATOM 4013 C CA . VAL B 2 121 ? 26.47479 16.87361 27.22108 1.000 71.95650 121 VAL B CA 1
ATOM 4014 C C . VAL B 2 121 ? 25.68538 18.04867 27.78692 1.000 66.91650 121 VAL B C 1
ATOM 4015 O O . VAL B 2 121 ? 25.24686 18.94014 27.04978 1.000 62.52650 121 VAL B O 1
ATOM 4019 N N . ASP B 2 122 ? 25.50160 18.07122 29.11009 1.000 66.92570 122 ASP B N 1
ATOM 4020 C CA . ASP B 2 122 ? 24.80148 19.18461 29.74210 1.000 66.56570 122 ASP B CA 1
ATOM 4021 C C . ASP B 2 122 ? 25.57477 20.48868 29.59979 1.000 61.72570 122 ASP B C 1
ATOM 4022 O O . ASP B 2 122 ? 24.96726 21.56390 29.53859 1.000 62.10570 122 ASP B O 1
ATOM 4027 N N . GLU B 2 123 ? 26.90611 20.41702 29.54470 1.000 64.98615 123 GLU B N 1
ATOM 4028 C CA . GLU B 2 123 ? 27.70535 21.62245 29.35971 1.000 68.33615 123 GLU B CA 1
ATOM 4029 C C . GLU B 2 123 ? 27.65310 22.10792 27.91673 1.000 60.50615 123 GLU B C 1
ATOM 4030 O O . GLU B 2 123 ? 27.66941 23.31866 27.66671 1.000 56.89615 123 GLU B O 1
ATOM 4036 N N . MET B 2 124 ? 27.59591 21.17785 26.95857 1.000 61.07074 124 MET B N 1
ATOM 4037 C CA . MET B 2 124 ? 27.43576 21.55971 25.55867 1.000 57.97074 124 MET B CA 1
ATOM 4038 C C . MET B 2 124 ? 26.13943 22.33182 25.35314 1.000 58.58074 124 MET B C 1
ATOM 4039 O O . MET B 2 124 ? 26.09318 23.29020 24.57254 1.000 54.10074 124 MET B O 1
ATOM 4044 N N . ILE B 2 125 ? 25.07674 21.93203 26.05608 1.000 48.62577 125 ILE B N 1
ATOM 4045 C CA . ILE B 2 125 ? 23.81048 22.65109 25.97058 1.000 47.55577 125 ILE B CA 1
ATOM 4046 C C . ILE B 2 125 ? 23.93533 24.03046 26.60678 1.000 50.51577 125 ILE B C 1
ATOM 4047 O O . ILE B 2 125 ? 23.48187 25.03183 26.04023 1.000 59.98577 125 ILE B O 1
ATOM 4052 N N . ARG B 2 126 ? 24.56215 24.10769 27.78548 1.000 53.38952 126 ARG B N 1
ATOM 4053 C CA . ARG B 2 126 ? 24.63141 25.37195 28.51518 1.000 56.64952 126 ARG B CA 1
ATOM 4054 C C . ARG B 2 126 ? 25.48233 26.40105 27.77934 1.000 55.67952 126 ARG B C 1
ATOM 4055 O O . ARG B 2 126 ? 25.18868 27.60135 27.82588 1.000 61.16952 126 ARG B O 1
ATOM 4058 N N . GLU B 2 127 ? 26.53960 25.95253 27.09688 1.000 55.98377 127 GLU B N 1
ATOM 4059 C CA . GLU B 2 127 ? 27.39453 26.87949 26.36034 1.000 53.31377 127 GLU B CA 1
ATOM 4060 C C . GLU B 2 127 ? 26.62805 27.57268 25.24149 1.000 58.36377 127 GLU B C 1
ATOM 4061 O O . GLU B 2 127 ? 26.83632 28.76355 24.98067 1.000 63.93377 127 GLU B O 1
ATOM 4067 N N . ALA B 2 128 ? 25.74144 26.84436 24.56620 1.000 59.62397 128 ALA B N 1
ATOM 4068 C CA . ALA B 2 128 ? 24.97241 27.39307 23.45845 1.000 48.77397 128 ALA B CA 1
ATOM 4069 C C . ALA B 2 128 ? 23.63978 27.98902 23.89000 1.000 50.17397 128 ALA B C 1
ATOM 4070 O O . ALA B 2 128 ? 23.02992 28.72853 23.11028 1.000 47.89397 128 ALA B O 1
ATOM 4072 N N . ASP B 2 129 ? 23.17835 27.69276 25.10315 1.000 52.22905 129 ASP B N 1
ATOM 4073 C CA . ASP B 2 129 ? 21.88197 28.16393 25.58833 1.000 53.14905 129 ASP B CA 1
ATOM 4074 C C . ASP B 2 129 ? 21.99732 29.63570 25.96694 1.000 56.71905 129 ASP B C 1
ATOM 4075 O O . ASP B 2 129 ? 22.26852 29.98766 27.11577 1.000 50.60905 129 ASP B O 1
ATOM 4080 N N . ILE B 2 130 ? 21.77238 30.51124 24.98602 1.000 48.86423 130 ILE B N 1
ATOM 4081 C CA . ILE B 2 130 ? 21.85767 31.94536 25.24065 1.000 50.41423 130 ILE B CA 1
ATOM 4082 C C . ILE B 2 130 ? 20.64330 32.43324 26.02262 1.000 50.36423 130 ILE B C 1
ATOM 4083 O O . ILE B 2 130 ? 20.77385 33.23721 26.95180 1.000 57.04423 130 ILE B O 1
ATOM 4088 N N . ASP B 2 131 ? 19.44708 31.95954 25.67111 1.000 51.83087 131 ASP B N 1
ATOM 4089 C CA . ASP B 2 131 ? 18.23563 32.41801 26.34166 1.000 44.43087 131 ASP B CA 1
ATOM 4090 C C . ASP B 2 131 ? 17.97354 31.70559 27.66333 1.000 50.64087 131 ASP B C 1
ATOM 4091 O O . ASP B 2 131 ? 17.03066 32.07789 28.36994 1.000 56.79087 131 ASP B O 1
ATOM 4096 N N . GLY B 2 132 ? 18.77209 30.69859 28.01067 1.000 52.45909 132 GLY B N 1
ATOM 4097 C CA . GLY B 2 132 ? 18.66392 30.05837 29.30741 1.000 50.85909 132 GLY B CA 1
ATOM 4098 C C . GLY B 2 132 ? 17.47337 29.14782 29.50558 1.000 50.89909 132 GLY B C 1
ATOM 4099 O O . GLY B 2 132 ? 17.08267 28.90519 30.65178 1.000 56.93909 132 GLY B O 1
ATOM 4100 N N . ASP B 2 133 ? 16.88356 28.62601 28.43269 1.000 53.51896 133 ASP B N 1
ATOM 4101 C CA . ASP B 2 133 ? 15.73516 27.73605 28.55031 1.000 46.80896 133 ASP B CA 1
ATOM 4102 C C . ASP B 2 133 ? 16.12899 26.27074 28.70030 1.000 47.10896 133 ASP B C 1
ATOM 4103 O O . ASP B 2 133 ? 15.24732 25.40506 28.71593 1.000 55.02896 133 ASP B O 1
ATOM 4108 N N . GLY B 2 134 ? 17.42299 25.97324 28.80564 1.000 41.72453 134 GLY B N 1
ATOM 4109 C CA . GLY B 2 134 ? 17.89001 24.61086 28.93546 1.000 42.32453 134 GLY B CA 1
ATOM 4110 C C . GLY B 2 134 ? 17.95698 23.82607 27.64428 1.000 44.89453 134 GLY B C 1
ATOM 4111 O O . GLY B 2 134 ? 18.29439 22.63627 27.68092 1.000 41.35453 134 GLY B O 1
ATOM 4112 N N . GLN B 2 135 ? 17.64552 24.44504 26.50751 1.000 48.21946 135 GLN B N 1
ATOM 4113 C CA . GLN B 2 135 ? 17.67637 23.77615 25.21616 1.000 45.28946 135 GLN B CA 1
ATOM 4114 C C . GLN B 2 135 ? 18.35603 24.68901 24.20579 1.000 43.66946 135 GLN B C 1
ATOM 4115 O O . GLN B 2 135 ? 18.56948 25.87734 24.45474 1.000 42.21946 135 GLN B O 1
ATOM 4121 N N . VAL B 2 136 ? 18.70224 24.12094 23.05487 1.000 41.59126 136 VAL B N 1
ATOM 4122 C CA . VAL B 2 136 ? 19.42144 24.83365 22.00411 1.000 41.68126 136 VAL B CA 1
ATOM 4123 C C . VAL B 2 136 ? 18.52000 24.89282 20.77847 1.000 39.40126 136 VAL B C 1
ATOM 4124 O O . VAL B 2 136 ? 18.25927 23.86294 20.14255 1.000 39.82126 136 VAL B O 1
ATOM 4128 N N . ASN B 2 137 ? 18.04062 26.09026 20.44535 1.000 39.39343 137 ASN B N 1
ATOM 4129 C CA . ASN B 2 137 ? 17.26494 26.27073 19.22836 1.000 36.40343 137 ASN B CA 1
ATOM 4130 C C . ASN B 2 137 ? 18.20422 26.39792 18.02998 1.000 37.90343 137 ASN B C 1
ATOM 4131 O O . ASN B 2 137 ? 19.42903 26.31169 18.15574 1.000 37.16343 137 ASN B O 1
ATOM 4136 N N . TYR B 2 138 ? 17.62449 26.61783 16.84659 1.000 37.93139 138 TYR B N 1
ATOM 4137 C CA . TYR B 2 138 ? 18.43698 26.65840 15.63456 1.000 47.92139 138 TYR B CA 1
ATOM 4138 C C . TYR B 2 138 ? 19.35975 27.87254 15.61937 1.000 41.70139 138 TYR B C 1
ATOM 4139 O O . TYR B 2 138 ? 20.52625 27.76305 15.22607 1.000 48.88139 138 TYR B O 1
ATOM 4148 N N . GLU B 2 139 ? 18.86457 29.03549 16.04741 1.000 42.79476 139 GLU B N 1
ATOM 4149 C CA . GLU B 2 139 ? 19.69118 30.23893 16.00747 1.000 60.01476 139 GLU B CA 1
ATOM 4150 C C . GLU B 2 139 ? 20.88994 30.11368 16.94013 1.000 55.25476 139 GLU B C 1
ATOM 4151 O O . GLU B 2 139 ? 22.02061 30.43832 16.56029 1.000 52.83476 139 GLU B O 1
ATOM 4157 N N . GLU B 2 140 ? 20.66259 29.63587 18.16694 1.000 44.87702 140 GLU B N 1
ATOM 4158 C CA . GLU B 2 140 ? 21.77822 29.35937 19.06746 1.000 43.58702 140 GLU B CA 1
ATOM 4159 C C . GLU B 2 140 ? 22.73258 28.34081 18.45805 1.000 44.22702 140 GLU B C 1
ATOM 4160 O O . GLU B 2 140 ? 23.95438 28.45281 18.61146 1.000 51.83702 140 GLU B O 1
ATOM 4166 N N . PHE B 2 141 ? 22.18970 27.33741 17.76276 1.000 44.68624 141 PHE B N 1
ATOM 4167 C CA . PHE B 2 141 ? 23.03193 26.35782 17.08456 1.000 42.61624 141 PHE B CA 1
ATOM 4168 C C . PHE B 2 141 ? 23.84626 27.01016 15.97556 1.000 45.71624 141 PHE B C 1
ATOM 4169 O O . PHE B 2 141 ? 25.03253 26.70514 15.80350 1.000 47.02624 141 PHE B O 1
ATOM 4177 N N . VAL B 2 142 ? 23.21917 27.90379 15.20601 1.000 49.53986 142 VAL B N 1
ATOM 4178 C CA . VAL B 2 142 ? 23.93633 28.63674 14.16508 1.000 56.54986 142 VAL B CA 1
ATOM 4179 C C . VAL B 2 142 ? 25.05278 29.46932 14.77815 1.000 60.61986 142 VAL B C 1
ATOM 4180 O O . VAL B 2 142 ? 26.20633 29.41613 14.33403 1.000 52.92986 142 VAL B O 1
ATOM 4184 N N . GLN B 2 143 ? 24.72653 30.24713 15.81562 1.000 52.57170 143 GLN B N 1
ATOM 4185 C CA . GLN B 2 143 ? 25.73998 31.07713 16.45629 1.000 59.76170 143 GLN B CA 1
ATOM 4186 C C . GLN B 2 143 ? 26.88491 30.24279 17.00495 1.000 62.13170 143 GLN B C 1
ATOM 4187 O O . GLN B 2 143 ? 28.02688 30.69825 17.00395 1.000 68.39170 143 GLN B O 1
ATOM 4193 N N . MET B 2 144 ? 26.60978 29.02350 17.47112 1.000 58.62748 144 MET B N 1
ATOM 4194 C CA . MET B 2 144 ? 27.69927 28.16546 17.92258 1.000 56.36748 144 MET B CA 1
ATOM 4195 C C . MET B 2 144 ? 28.58264 27.74647 16.75178 1.000 71.22748 144 MET B C 1
ATOM 4196 O O . MET B 2 144 ? 29.81125 27.76448 16.86093 1.000 71.17748 144 MET B O 1
ATOM 4201 N N . MET B 2 145 ? 27.97519 27.36935 15.61905 1.000 61.94727 145 MET B N 1
ATOM 4202 C CA . MET B 2 145 ? 28.72721 26.82079 14.49021 1.000 72.03727 145 MET B CA 1
ATOM 4203 C C . MET B 2 145 ? 29.37665 27.91716 13.65339 1.000 72.59727 145 MET B C 1
ATOM 4204 O O . MET B 2 145 ? 30.51107 27.76341 13.18679 1.000 74.98727 145 MET B O 1
ATOM 4209 N N . THR B 2 146 ? 28.67029 29.02302 13.43663 1.000 73.49919 146 THR B N 1
ATOM 4210 C CA . THR B 2 146 ? 29.19949 30.15984 12.69451 1.000 80.15919 146 THR B CA 1
ATOM 4211 C C . THR B 2 146 ? 29.98709 31.13258 13.57466 1.000 86.65919 146 THR B C 1
ATOM 4212 O O . THR B 2 146 ? 30.11085 32.31001 13.22886 1.000 86.91919 146 THR B O 1
ATOM 4216 N N . ALA B 2 147 ? 30.52074 30.67345 14.70161 1.000 84.41567 147 ALA B N 1
ATOM 4217 C CA . ALA B 2 147 ? 31.29495 31.52169 15.60994 1.000 89.42567 147 ALA B CA 1
ATOM 4218 C C . ALA B 2 147 ? 32.77449 31.18288 15.45735 1.000 107.20567 147 ALA B C 1
ATOM 4219 O O . ALA B 2 147 ? 33.32156 30.35200 16.18318 1.000 113.26567 147 ALA B O 1
ATOM 4221 N N . LYS B 2 148 ? 33.42279 31.84716 14.51764 1.000 104.40635 148 LYS B N 1
ATOM 4222 C CA . LYS B 2 148 ? 34.86562 31.83188 14.46868 1.000 112.66635 148 LYS B CA 1
ATOM 4223 C C . LYS B 2 148 ? 35.42144 32.66657 15.64559 1.000 119.53635 148 LYS B C 1
ATOM 4224 O O . LYS B 2 148 ? 35.75445 32.14237 16.70662 1.000 107.47635 148 LYS B O 1
#

Foldseek 3Di:
DVCVVVVVVVVVVVVVDDDPCVVVPLVPADKAKWKKWFADLVVRDIDIDIWIKRWDPDFPDADPFKTKIKMWIDDPVDDDDDSVPTAIKIKMDTPDDDDPVLQVLLQNFQNVVQVLLVVQVVQPWPDGAGEWHKIWIFRCVDVPRDIIIMTGDDDDDKFFQFQLQQDGDPQHEQVQLLSQLQCCVQVLNQKGWHSFIGHDRHGYSIAMAGQVQPGSPPSHPHLLSVLSHLLQRDHDVRCVLQPRDRQDFDPVSNVVNVVYDDGDSRGYHHDLVSLLSSLVNLQSNLVCLVVCVPPPPHRDLPRSLVSLVSSVVSPNLLSLLQLLQQLLQHQHDRVRVDHDDPDLVSLVSSLVSLVVSLVVQDLVSLQVNLVCLDPVRSHRPVDHNANVSSLVSLVSSLVSVQNLVSLQVNLVCQLPPDRHGHHDLQVSLVSLQVSLVSCVVVVNNVVSVVSNVSSVVSVVD/DVVVVLVVVVCLQCVVPPQKRALVSQVVSCVVVVHDDDSVVSQVVQVVLCPVPPRIHGSVSSCCVVVPD